Protein AF-A0A498R2K1-F1 (afdb_monomer)

Solvent-accessible surface area (backbone atoms only — not comparable to full-atom values): 20843 Å² total; per-residue (Å²): 134,83,86,82,85,79,66,61,71,61,53,57,52,52,48,54,53,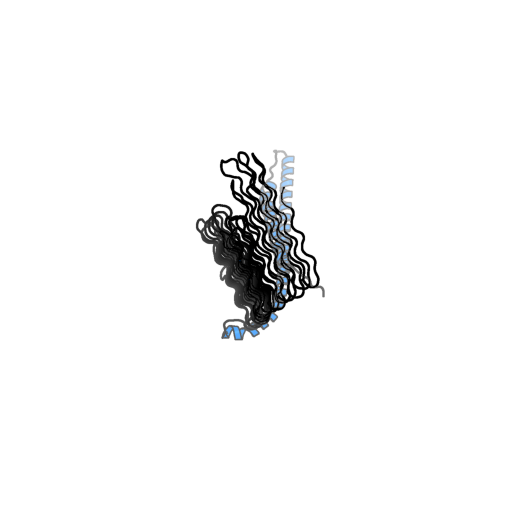50,51,52,51,54,50,52,53,51,52,51,54,58,67,47,44,59,75,41,49,63,49,67,47,88,50,97,47,70,67,33,46,51,53,21,52,51,44,24,51,52,37,52,54,51,53,55,52,51,53,51,51,52,52,54,52,52,52,50,51,53,52,52,52,52,52,51,52,51,54,56,47,51,52,52,60,67,46,48,65,57,50,52,51,53,47,64,67,15,45,66,35,34,74,76,68,73,42,35,36,59,41,60,17,52,61,22,36,97,92,50,30,47,14,32,54,16,3,52,51,36,16,31,14,4,33,16,20,59,40,57,74,62,64,28,38,58,13,10,31,14,6,30,21,25,34,28,21,33,14,4,32,16,4,28,13,1,20,11,65,86,36,41,12,4,31,14,5,33,19,5,30,12,0,55,52,38,13,29,15,5,34,15,4,35,15,4,32,15,64,15,83,70,18,31,12,4,32,14,5,33,19,3,31,19,5,36,37,23,37,17,6,32,16,4,34,16,5,32,8,41,43,12,34,10,4,32,15,4,37,22,4,32,19,32,40,28,28,30,14,5,33,15,4,32,15,5,33,11,41,52,14,33,12,4,33,16,6,33,17,6,32,11,0,45,59,37,15,32,14,5,33,15,4,32,14,4,33,4,43,41,13,32,12,4,34,20,6,30,15,5,32,20,22,32,28,23,36,14,5,35,14,6,34,18,8,48,54,75,46,95,46,53,38,4,31,16,4,33,15,6,31,12,0,50,59,35,17,30,14,4,37,14,5,36,23,73,26,38,14,4,32,15,5,33,16,41,31,27,23,31,13,6,32,15,5,34,4,24,33,14,5,34,15,6,30,12,0,46,54,35,13,29,15,5,31,15,4,31,23,26,89,88,40,82,47,4,26,13,6,31,15,6,32,20,2,56,42,26,21,27,14,4,30,15,4,34,25,30,74,68,3,36,32,8,45,30,3,44,24,1,50,38,31,16,30,13,4,29,17,12,28,16,17,39,96,76,72,70,44,43,12,18,43,17,3,50,49,36,12,28,15,6,31,12,10,37,22,54,66,21,52,12,12,32,15,6,31,18,12,34,35,21,29,16,6,32,14,6,30,13,6,46,22,86,48,68,32,29,47,14,20,31,15,5,32,14,8,31,14,0,59,41,31,17,33,14,5,34,14,6,34,14,6,29,12,6,76,61,22,86,56,92,59,59,22,4,30,15,6,31,15,6,32,15,6,32,18,2,49,54,35,15,28,13,5,34,14,6,34,15,5,33,15,1,24,10,72,75,26,43,13,4,34,14,5,31,14,6,33,16,5,32,18,42,28,26,24,34,13,5,33,14,6,33,14,6,30,26,6,50,34,76,40,66,18,53,34,8,50,33,7,49,32,10,47,23,9,80,78,42,50,48,60,22,51,58,23,51,60,24,87

Structure (mmCIF, N/CA/C/O backbone):
data_AF-A0A498R2K1-F1
#
_entry.id   AF-A0A498R2K1-F1
#
loop_
_atom_site.group_PDB
_atom_site.id
_atom_site.type_symbol
_atom_site.label_atom_id
_atom_site.label_alt_id
_atom_site.label_comp_id
_atom_site.label_asym_id
_atom_site.label_entity_id
_atom_site.label_seq_id
_atom_site.pdbx_PDB_ins_code
_atom_site.Cartn_x
_atom_site.Cartn_y
_atom_site.Cartn_z
_atom_site.occupancy
_atom_site.B_iso_or_equiv
_atom_site.auth_seq_id
_atom_site.auth_comp_id
_atom_site.auth_asym_id
_atom_site.auth_atom_id
_atom_site.pdbx_PDB_model_num
ATOM 1 N N . MET A 1 1 ? -52.388 12.036 20.369 1.00 40.06 1 MET A N 1
ATOM 2 C CA . MET A 1 1 ? -51.632 12.257 21.618 1.00 40.06 1 MET A CA 1
ATOM 3 C C . MET A 1 1 ? -50.344 12.956 21.215 1.00 40.06 1 MET A C 1
ATOM 5 O O . MET A 1 1 ? -49.549 12.335 20.524 1.00 40.06 1 MET A O 1
ATOM 9 N N . SER A 1 2 ? -50.197 14.255 21.485 1.00 36.88 2 SER A N 1
ATOM 10 C CA . SER A 1 2 ? -48.948 14.970 21.192 1.00 36.88 2 SER A CA 1
ATOM 11 C C . SER A 1 2 ? -47.901 14.563 22.225 1.00 36.88 2 SER A C 1
ATOM 13 O O . SER A 1 2 ? -48.162 14.678 23.421 1.00 36.88 2 SER A O 1
ATOM 15 N N . PHE A 1 3 ? -46.744 14.079 21.780 1.00 44.50 3 PHE A N 1
ATOM 16 C CA . PHE A 1 3 ? -45.606 13.868 22.668 1.00 44.50 3 PHE A CA 1
ATOM 17 C C . PHE A 1 3 ? -45.104 15.235 23.133 1.00 44.50 3 PHE A C 1
ATOM 19 O O . PHE A 1 3 ? -44.746 16.080 22.315 1.00 44.50 3 PHE A O 1
ATOM 26 N N . VAL A 1 4 ? -45.141 15.466 24.441 1.00 45.41 4 VAL A N 1
ATOM 27 C CA . VAL A 1 4 ? -44.497 16.617 25.071 1.00 45.41 4 VAL A CA 1
ATOM 28 C C . VAL A 1 4 ? -43.079 16.174 25.412 1.00 45.41 4 VAL A C 1
ATOM 30 O O . VAL A 1 4 ? -42.907 15.227 26.171 1.00 45.41 4 VAL A O 1
ATOM 33 N N . VAL A 1 5 ? -42.080 16.822 24.814 1.00 55.09 5 VAL A N 1
ATOM 34 C CA . VAL A 1 5 ? -40.661 16.632 25.141 1.00 55.09 5 VAL A CA 1
ATOM 35 C C . VAL A 1 5 ? -40.270 17.753 26.099 1.00 55.09 5 VAL A C 1
ATOM 37 O O . VAL A 1 5 ? -40.379 18.924 25.738 1.00 55.09 5 VAL A O 1
ATOM 40 N N . ALA A 1 6 ? -39.850 17.405 27.314 1.00 57.41 6 ALA A N 1
ATOM 41 C CA . ALA A 1 6 ? -39.295 18.345 28.282 1.00 57.41 6 ALA A CA 1
ATOM 42 C C . ALA A 1 6 ? -37.794 18.061 28.428 1.00 57.41 6 ALA A C 1
ATOM 44 O O . ALA A 1 6 ? -37.414 16.931 28.703 1.00 57.41 6 ALA A O 1
ATOM 45 N N . SER A 1 7 ? -36.941 19.068 28.227 1.00 63.00 7 SER A N 1
ATOM 46 C CA . SER A 1 7 ? -35.501 18.978 28.505 1.00 63.00 7 SER A CA 1
ATOM 47 C C . SER A 1 7 ? -35.255 19.310 29.979 1.00 63.00 7 SER A C 1
ATOM 49 O O . SER A 1 7 ? -35.154 20.490 30.339 1.00 63.00 7 SER A O 1
ATOM 51 N N . THR A 1 8 ? -35.220 18.290 30.833 1.00 64.31 8 THR A N 1
ATOM 52 C CA . THR A 1 8 ? -35.040 18.401 32.291 1.00 64.31 8 THR A CA 1
ATOM 53 C C . THR A 1 8 ? -33.759 19.141 32.670 1.00 64.31 8 THR A C 1
ATOM 55 O O . THR A 1 8 ? -33.778 19.974 33.573 1.00 64.31 8 THR A O 1
ATOM 58 N N . GLU A 1 9 ? -32.689 18.961 31.898 1.00 65.56 9 GLU A N 1
ATOM 59 C CA . GLU A 1 9 ? -31.376 19.566 32.144 1.00 65.56 9 GLU A CA 1
ATOM 60 C C . GLU A 1 9 ? -31.394 21.090 31.930 1.00 65.56 9 GLU A C 1
ATOM 62 O O . GLU A 1 9 ? -30.730 21.836 32.649 1.00 65.56 9 GLU A O 1
ATOM 67 N N . MET A 1 10 ? -32.193 21.589 30.976 1.00 71.19 10 MET A N 1
ATOM 68 C CA . MET A 1 10 ? -32.334 23.038 30.763 1.00 71.19 10 MET A CA 1
ATOM 69 C C . MET A 1 10 ? -33.182 23.711 31.848 1.00 71.19 10 MET A C 1
ATOM 71 O O . MET A 1 10 ? -32.975 24.887 32.148 1.00 71.19 10 MET A O 1
ATOM 75 N N . LEU A 1 11 ? -34.135 22.985 32.441 1.00 72.19 11 LEU A N 1
ATOM 76 C CA . LEU A 1 11 ? -34.973 23.510 33.520 1.00 72.19 11 LEU A CA 1
ATOM 77 C C . LEU A 1 11 ? -34.185 23.654 34.828 1.00 72.19 11 LEU A C 1
ATOM 79 O O . LEU A 1 11 ? -34.348 24.659 35.516 1.00 72.19 11 LEU A O 1
ATOM 83 N N . GLU A 1 12 ? -33.294 22.711 35.144 1.00 73.00 12 GLU A N 1
ATOM 84 C CA . GLU A 1 12 ? -32.427 22.795 36.329 1.00 73.00 12 GLU A CA 1
ATOM 85 C C . GLU A 1 12 ? -31.418 23.951 36.240 1.00 73.00 12 GLU A C 1
ATOM 87 O O . GLU A 1 12 ? -31.241 24.693 37.210 1.00 73.00 12 GLU A O 1
ATOM 92 N N . ALA A 1 13 ? -30.818 24.169 35.063 1.00 79.12 13 ALA A N 1
ATOM 93 C CA . ALA A 1 13 ? -29.939 25.315 34.827 1.00 79.12 13 ALA A CA 1
ATOM 94 C C . ALA A 1 13 ? -30.676 26.651 35.043 1.00 79.12 13 ALA A C 1
ATOM 96 O O . ALA A 1 13 ? -30.200 27.518 35.776 1.00 79.12 13 ALA A O 1
ATOM 97 N N . ALA A 1 14 ? -31.891 26.779 34.496 1.00 78.00 14 ALA A N 1
ATOM 98 C CA . ALA A 1 14 ? -32.714 27.974 34.659 1.00 78.00 14 ALA A CA 1
ATOM 99 C C . ALA A 1 14 ? -33.109 28.242 36.125 1.00 78.00 14 ALA A C 1
ATOM 101 O O . ALA A 1 14 ? -33.162 29.399 36.541 1.00 78.00 14 ALA A O 1
ATOM 102 N N . VAL A 1 15 ? -33.364 27.200 36.930 1.00 81.50 15 VAL A N 1
ATOM 103 C CA . VAL A 1 15 ? -33.621 27.344 38.377 1.00 81.50 15 VAL A CA 1
ATOM 104 C C . VAL A 1 15 ? -32.384 27.868 39.110 1.00 81.50 15 VAL A C 1
ATOM 106 O O . VAL A 1 15 ? -32.515 28.739 39.973 1.00 81.50 15 VAL A O 1
ATOM 109 N N . SER A 1 16 ? -31.193 27.362 38.774 1.00 79.44 16 SER A N 1
ATOM 110 C CA . SER A 1 16 ? -29.932 27.807 39.382 1.00 79.44 16 SER A CA 1
ATOM 111 C C . SER A 1 16 ? -29.646 29.280 39.078 1.00 79.44 16 SER A C 1
ATOM 113 O O . SER A 1 16 ? -29.363 30.061 39.991 1.00 79.44 16 SER A O 1
ATOM 115 N N . ASP A 1 17 ? -29.816 29.690 37.820 1.00 86.06 17 ASP A N 1
ATOM 116 C CA . ASP A 1 17 ? -29.666 31.087 37.406 1.00 86.06 17 ASP A CA 1
ATOM 117 C C . ASP A 1 17 ? -30.653 32.001 38.134 1.00 86.06 17 ASP A C 1
ATOM 119 O O . ASP A 1 17 ? -30.288 33.075 38.622 1.00 86.06 17 ASP A O 1
ATOM 123 N N . LEU A 1 18 ? -31.902 31.556 38.275 1.00 85.94 18 LEU A N 1
ATOM 124 C CA . LEU A 1 18 ? -32.930 32.322 38.960 1.00 85.94 18 LEU A CA 1
ATOM 125 C C . LEU A 1 18 ? -32.607 32.496 40.453 1.00 85.94 18 LEU A C 1
ATOM 127 O O . LEU A 1 18 ? -32.723 33.609 40.965 1.00 85.94 18 LEU A O 1
ATOM 131 N N . ALA A 1 19 ? -32.101 31.451 41.116 1.00 82.94 19 ALA A N 1
ATOM 132 C CA . ALA A 1 19 ? -31.640 31.513 42.504 1.00 82.94 19 ALA A CA 1
ATOM 133 C C . ALA A 1 19 ? -30.459 32.484 42.691 1.00 82.94 19 ALA A C 1
ATOM 135 O O . ALA A 1 19 ? -30.424 33.243 43.666 1.00 82.94 19 ALA A O 1
ATOM 136 N N . ASN A 1 20 ? -29.522 32.516 41.738 1.00 86.12 20 ASN A N 1
ATOM 137 C CA . ASN A 1 20 ? -28.400 33.458 41.742 1.00 86.12 20 ASN A CA 1
ATOM 138 C C . ASN A 1 20 ? -28.871 34.914 41.588 1.00 86.12 20 ASN A C 1
ATOM 140 O O . ASN A 1 20 ? -28.407 35.797 42.320 1.00 86.12 20 ASN A O 1
ATOM 144 N N . ILE A 1 21 ? -29.829 35.165 40.687 1.00 87.81 21 ILE A N 1
ATOM 145 C CA . ILE A 1 21 ? -30.471 36.479 40.518 1.00 87.81 21 ILE A CA 1
ATOM 146 C C . ILE A 1 21 ? -31.153 36.905 41.824 1.00 87.81 21 ILE A C 1
ATOM 148 O O . ILE A 1 21 ? -30.921 38.017 42.304 1.00 87.81 21 ILE A O 1
ATOM 152 N N . GLY A 1 22 ? -31.943 36.017 42.438 1.00 85.81 22 GLY A N 1
ATOM 153 C CA . GLY A 1 22 ? -32.613 36.280 43.713 1.00 85.81 22 GLY A CA 1
ATOM 154 C C . GLY A 1 22 ? -31.639 36.616 44.845 1.00 85.81 22 GLY A C 1
ATOM 155 O O . GLY A 1 22 ? -31.849 37.588 45.573 1.00 85.81 22 GLY A O 1
ATOM 156 N N . SER A 1 23 ? -30.538 35.864 44.958 1.00 82.94 23 SER A N 1
ATOM 157 C CA . SER A 1 23 ? -29.483 36.100 45.953 1.00 82.94 23 SER A CA 1
ATOM 158 C C . SER A 1 23 ? -28.793 37.452 45.755 1.00 82.94 23 SER A C 1
ATOM 160 O O . SER A 1 23 ? -28.643 38.223 46.704 1.00 82.94 23 SER A O 1
ATOM 162 N N . THR A 1 24 ? -28.450 37.791 44.510 1.00 87.88 24 THR A N 1
ATOM 163 C CA . THR A 1 24 ? -27.776 39.053 44.180 1.00 87.88 24 THR A CA 1
ATOM 164 C C . THR A 1 24 ? -28.665 40.255 44.495 1.00 87.88 24 THR A C 1
ATOM 166 O O . THR A 1 24 ? -28.210 41.216 45.116 1.00 87.88 24 THR A O 1
ATOM 169 N N . ILE A 1 25 ? -29.951 40.185 44.135 1.00 87.31 25 ILE A N 1
ATOM 170 C CA . ILE A 1 25 ? -30.932 41.227 44.465 1.00 87.31 25 ILE A CA 1
ATOM 171 C C . ILE A 1 25 ? -31.078 41.367 45.987 1.00 87.31 25 ILE A C 1
ATOM 173 O O . ILE A 1 25 ? -31.118 42.486 46.499 1.00 87.31 25 ILE A O 1
ATOM 177 N N . HIS A 1 26 ? -31.121 40.256 46.728 1.00 85.12 26 HIS A N 1
ATOM 178 C CA . HIS A 1 26 ? -31.233 40.283 48.186 1.00 85.12 26 HIS A CA 1
ATOM 179 C C . HIS A 1 26 ? -30.018 40.944 48.857 1.00 85.12 26 HIS A C 1
ATOM 181 O O . HIS A 1 26 ? -30.191 41.819 49.707 1.00 85.12 26 HIS A O 1
ATOM 187 N N . VAL A 1 27 ? -28.798 40.592 48.436 1.00 84.31 27 VAL A N 1
ATOM 188 C CA . VAL A 1 27 ? -27.553 41.191 48.950 1.00 84.31 27 VAL A CA 1
ATOM 189 C C . VAL A 1 27 ? -27.481 42.683 48.622 1.00 84.31 27 VAL A C 1
ATOM 191 O O . VAL A 1 27 ? -27.142 43.483 49.494 1.00 84.31 27 VAL A O 1
ATOM 194 N N . ALA A 1 28 ? -27.847 43.078 47.400 1.00 87.88 28 ALA A N 1
ATOM 195 C CA . ALA A 1 28 ? -27.875 44.482 46.998 1.00 87.88 28 ALA A CA 1
ATOM 196 C C . ALA A 1 28 ? -28.878 45.298 47.833 1.00 87.88 28 ALA A C 1
ATOM 198 O O . ALA A 1 28 ? -28.539 46.373 48.334 1.00 87.88 28 ALA A O 1
ATOM 199 N N . ASN A 1 29 ? -30.086 44.766 48.050 1.00 86.06 29 ASN A N 1
ATOM 200 C CA . ASN A 1 29 ? -31.108 45.412 48.876 1.00 86.06 29 ASN A CA 1
ATOM 201 C C . ASN A 1 29 ? -30.685 45.528 50.347 1.00 86.06 29 ASN A C 1
ATOM 203 O O . ASN A 1 29 ? -30.944 46.559 50.972 1.00 86.06 29 ASN A O 1
ATOM 207 N N . ALA A 1 30 ? -29.994 44.516 50.883 1.00 83.56 30 ALA A N 1
ATOM 208 C CA . ALA A 1 30 ? -29.450 44.540 52.238 1.00 83.56 30 ALA A CA 1
ATOM 209 C C . ALA A 1 30 ? -28.321 45.575 52.390 1.00 83.56 30 ALA A C 1
ATOM 211 O O . ALA A 1 30 ? -28.318 46.347 53.349 1.00 83.56 30 ALA A O 1
ATOM 212 N N . ALA A 1 31 ? -27.396 45.649 51.428 1.00 86.31 31 ALA A N 1
ATOM 213 C CA . ALA A 1 31 ? -26.305 46.625 51.438 1.00 86.31 31 ALA A CA 1
ATOM 214 C C . ALA A 1 31 ? -26.814 48.072 51.327 1.00 86.31 31 ALA A C 1
ATOM 216 O O . ALA A 1 31 ? -26.284 48.974 51.976 1.00 86.31 31 ALA A O 1
ATOM 217 N N . ALA A 1 32 ? -27.872 48.292 50.542 1.00 85.94 32 ALA A N 1
ATOM 218 C CA . ALA A 1 32 ? -28.497 49.600 50.391 1.00 85.94 32 ALA A CA 1
ATOM 219 C C . ALA A 1 32 ? -29.337 50.017 51.611 1.00 85.94 32 ALA A C 1
ATOM 221 O O . ALA A 1 32 ? -29.642 51.201 51.753 1.00 85.94 32 ALA A O 1
ATOM 222 N N . ALA A 1 33 ? -29.710 49.091 52.504 1.00 85.38 33 ALA A N 1
ATOM 223 C CA . ALA A 1 33 ? -30.664 49.361 53.579 1.00 85.38 33 ALA A CA 1
ATOM 224 C C . ALA A 1 33 ? -30.196 50.473 54.529 1.00 85.38 33 ALA A C 1
ATOM 226 O O . ALA A 1 33 ? -30.915 51.445 54.745 1.00 85.38 33 ALA A O 1
ATOM 227 N N . PHE A 1 34 ? -28.978 50.374 55.065 1.00 84.31 34 PHE A N 1
ATOM 228 C CA . PHE A 1 34 ? -28.447 51.375 55.995 1.00 84.31 34 PHE A CA 1
ATOM 229 C C . PHE A 1 34 ? -28.252 52.762 55.351 1.00 84.31 34 PHE A C 1
ATOM 231 O O . PHE A 1 34 ? -28.879 53.709 55.822 1.00 84.31 34 PHE A O 1
ATOM 238 N N . PRO A 1 35 ? -27.493 52.916 54.244 1.00 87.38 35 PRO A N 1
ATOM 239 C CA . PRO A 1 35 ? -27.241 54.236 53.661 1.00 87.38 35 PRO A CA 1
ATOM 240 C C . PRO A 1 35 ? -28.505 54.940 53.141 1.00 87.38 35 PRO A C 1
ATOM 242 O O . PRO A 1 35 ? -28.500 56.162 53.024 1.00 87.38 35 PRO A O 1
ATOM 245 N N . THR A 1 36 ? -29.584 54.203 52.842 1.00 89.81 36 THR A N 1
ATOM 246 C CA . THR A 1 36 ? -30.860 54.786 52.381 1.00 89.81 36 THR A CA 1
ATOM 247 C C . THR A 1 36 ? -31.854 55.084 53.504 1.00 89.81 36 THR A C 1
ATOM 249 O O . THR A 1 36 ? -32.727 55.925 53.315 1.00 89.81 36 THR A O 1
ATOM 252 N N . THR A 1 37 ? -31.734 54.439 54.671 1.00 87.56 37 THR A N 1
ATOM 253 C CA . THR A 1 37 ? -32.637 54.656 55.824 1.00 87.56 37 THR A CA 1
ATOM 254 C C . THR A 1 37 ? -32.064 55.594 56.884 1.00 87.56 37 THR A C 1
ATOM 256 O O . THR A 1 37 ? -32.784 55.996 57.798 1.00 87.56 37 THR A O 1
ATOM 259 N N . SER A 1 38 ? -30.781 55.945 56.771 1.00 86.69 38 SER A N 1
ATOM 260 C CA . SER A 1 38 ? -30.081 56.853 57.680 1.00 86.69 38 SER A CA 1
ATOM 261 C C . SER A 1 38 ? -29.707 58.184 57.019 1.00 86.69 38 SER A C 1
ATOM 263 O O . SER A 1 38 ? -28.666 58.762 57.344 1.00 86.69 38 SER A O 1
ATOM 265 N N . VAL A 1 39 ? -30.502 58.666 56.059 1.00 87.50 39 VAL A N 1
ATOM 266 C CA . VAL A 1 39 ? -30.234 59.958 55.418 1.00 87.50 39 VAL A CA 1
ATOM 267 C C . VAL A 1 39 ? -30.427 61.052 56.465 1.00 87.50 39 VAL A C 1
ATOM 269 O O . VAL A 1 39 ? -31.489 61.162 57.080 1.00 87.50 39 VAL A O 1
ATOM 272 N N . LEU A 1 40 ? -29.375 61.836 56.695 1.00 87.00 40 LEU A N 1
ATOM 273 C CA . LEU A 1 40 ? -29.373 62.955 57.635 1.00 87.00 40 LEU A CA 1
ATOM 274 C C . LEU A 1 40 ? -29.829 64.240 56.934 1.00 87.00 40 LEU A C 1
ATOM 276 O O . LEU A 1 40 ? -29.631 64.413 55.731 1.00 87.00 40 LEU A O 1
ATOM 280 N N . ALA A 1 41 ? -30.428 65.156 57.694 1.00 87.75 41 ALA A N 1
ATOM 281 C CA . ALA A 1 41 ? -30.732 66.497 57.204 1.00 87.75 41 ALA A CA 1
ATOM 282 C C . ALA A 1 41 ? -29.427 67.230 56.834 1.00 87.75 41 ALA A C 1
ATOM 284 O O . ALA A 1 41 ? -28.474 67.228 57.612 1.00 87.75 41 ALA A O 1
ATOM 285 N N . ALA A 1 42 ? -29.376 67.849 55.650 1.00 85.81 42 ALA A N 1
ATOM 286 C CA . ALA A 1 42 ? -28.179 68.544 55.162 1.00 85.81 42 ALA A CA 1
ATOM 287 C C . ALA A 1 42 ? -27.885 69.854 55.923 1.00 85.81 42 ALA A C 1
ATOM 289 O O . ALA A 1 42 ? -26.733 70.278 56.009 1.00 85.81 42 ALA A O 1
ATOM 290 N N . GLY A 1 43 ? -28.921 70.477 56.484 1.00 78.81 43 GLY A N 1
ATOM 291 C CA . GLY A 1 43 ? -28.849 71.654 57.343 1.00 78.81 43 GLY A CA 1
ATOM 292 C C . GLY A 1 43 ? -29.796 71.533 58.538 1.00 78.81 43 GLY A C 1
ATOM 293 O O . GLY A 1 43 ? -30.600 70.605 58.618 1.00 78.81 43 GLY A O 1
ATOM 294 N N . ALA A 1 44 ? -29.701 72.477 59.476 1.00 81.50 44 ALA A N 1
ATOM 295 C CA . ALA A 1 44 ? -30.557 72.530 60.668 1.00 81.50 44 ALA A CA 1
ATOM 296 C C . ALA A 1 44 ? -31.963 73.111 60.394 1.00 81.50 44 ALA A C 1
ATOM 298 O O . ALA A 1 44 ? -32.691 73.421 61.334 1.00 81.50 44 ALA A O 1
ATOM 299 N N . ASP A 1 45 ? -32.326 73.300 59.124 1.00 89.12 45 ASP A N 1
ATOM 300 C CA . ASP A 1 45 ? -33.614 73.837 58.699 1.00 89.12 45 ASP A CA 1
ATOM 301 C C . ASP A 1 45 ? -34.690 72.746 58.562 1.00 89.12 45 ASP A C 1
ATOM 303 O O . ASP A 1 45 ? -34.411 71.561 58.346 1.00 89.12 45 ASP A O 1
ATOM 307 N N . GLU A 1 46 ? -35.952 73.157 58.665 1.00 84.62 46 GLU A N 1
ATOM 308 C CA . GLU A 1 46 ? -37.091 72.236 58.646 1.00 84.62 46 GLU A CA 1
ATOM 309 C C . GLU A 1 46 ? -37.302 71.573 57.274 1.00 84.62 46 GLU A C 1
ATOM 311 O O . GLU A 1 46 ? -37.838 70.464 57.214 1.00 84.62 46 GLU A O 1
ATOM 316 N N . VAL A 1 47 ? -36.851 72.192 56.173 1.00 90.94 47 VAL A N 1
ATOM 317 C CA . VAL A 1 47 ? -36.955 71.605 54.825 1.00 90.94 47 VAL A CA 1
ATOM 318 C C . VAL A 1 47 ? -35.992 70.425 54.702 1.00 90.94 47 VAL A C 1
ATOM 320 O O . VAL A 1 47 ? -36.401 69.341 54.287 1.00 90.94 47 VAL A O 1
ATOM 323 N N . SER A 1 48 ? -34.747 70.583 55.151 1.00 87.19 48 SER A N 1
ATOM 324 C CA . SER A 1 48 ? -33.761 69.500 55.227 1.00 87.19 48 SER A CA 1
ATOM 325 C C . SER A 1 48 ? -34.224 68.341 56.123 1.00 87.19 48 SER A C 1
ATOM 327 O O . SER A 1 48 ? -33.979 67.175 55.798 1.00 87.19 48 SER A O 1
ATOM 329 N N . ALA A 1 49 ? -34.922 68.634 57.227 1.00 85.06 49 ALA A N 1
ATOM 330 C CA . ALA A 1 49 ? -35.500 67.618 58.110 1.00 85.06 49 ALA A CA 1
ATOM 331 C C . ALA A 1 49 ? -36.691 66.874 57.473 1.00 85.06 49 ALA A C 1
ATOM 333 O O . ALA A 1 49 ? -36.801 65.654 57.599 1.00 85.06 49 ALA A O 1
ATOM 334 N N . ALA A 1 50 ? -37.567 67.576 56.750 1.00 86.25 50 ALA A N 1
ATOM 335 C CA . ALA A 1 50 ? -38.700 66.958 56.059 1.00 86.25 50 ALA A CA 1
ATOM 336 C C . ALA A 1 50 ? -38.256 66.086 54.872 1.00 86.25 50 ALA A C 1
ATOM 338 O O . ALA A 1 50 ? -38.790 64.995 54.661 1.00 86.25 50 ALA A O 1
ATOM 339 N N . VAL A 1 51 ? -37.252 66.537 54.113 1.00 90.12 51 VAL A N 1
ATOM 340 C CA . VAL A 1 51 ? -36.697 65.789 52.977 1.00 90.12 51 VAL A CA 1
ATOM 341 C C . VAL A 1 51 ? -36.022 64.497 53.446 1.00 90.12 51 VAL A C 1
ATOM 343 O O . VAL A 1 51 ? -36.264 63.440 52.862 1.00 90.12 51 VAL A O 1
ATOM 346 N N . SER A 1 52 ? -35.235 64.536 54.527 1.00 88.25 52 SER A N 1
ATOM 347 C CA . SER A 1 52 ? -34.617 63.325 55.083 1.00 88.25 52 SER A CA 1
ATOM 348 C C . SER A 1 52 ? -35.661 62.338 55.619 1.00 88.25 52 SER A C 1
ATOM 350 O O . SER A 1 52 ? -35.576 61.142 55.338 1.00 88.25 52 SER A O 1
ATOM 352 N N . ALA A 1 53 ? -36.707 62.825 56.296 1.00 87.38 53 ALA A N 1
ATOM 353 C CA . ALA A 1 53 ? -37.821 61.995 56.752 1.00 87.38 53 ALA A CA 1
ATOM 354 C C . ALA A 1 53 ? -38.568 61.307 55.591 1.00 87.38 53 ALA A C 1
ATOM 356 O O . ALA A 1 53 ? -38.917 60.127 55.703 1.00 87.38 53 ALA A O 1
ATOM 357 N N . LEU A 1 54 ? -38.773 62.003 54.463 1.00 91.06 54 LEU A N 1
ATOM 358 C CA . LEU A 1 54 ? -39.380 61.422 53.261 1.00 91.06 54 LEU A CA 1
ATOM 359 C C . LEU A 1 54 ? -38.520 60.286 52.693 1.00 91.06 54 LEU A C 1
ATOM 361 O O . LEU A 1 54 ? -39.045 59.202 52.429 1.00 91.06 54 LEU A O 1
ATOM 365 N N . PHE A 1 55 ? -37.211 60.509 52.540 1.00 93.38 55 PHE A N 1
ATOM 366 C CA . PHE A 1 55 ? -36.292 59.483 52.041 1.00 93.38 55 PHE A CA 1
ATOM 367 C C . PHE A 1 55 ? -36.228 58.270 52.970 1.00 93.38 55 PHE A C 1
ATOM 369 O O . PHE A 1 55 ? -36.347 57.142 52.492 1.00 93.38 55 PHE A O 1
ATOM 376 N N . ASN A 1 56 ? -36.154 58.487 54.286 1.00 90.62 56 ASN A N 1
ATOM 377 C CA . ASN A 1 56 ? -36.121 57.394 55.256 1.00 90.62 56 ASN A CA 1
ATOM 378 C C . ASN A 1 56 ? -37.431 56.577 55.226 1.00 90.62 56 ASN A C 1
ATOM 380 O O . ASN A 1 56 ? -37.390 55.347 55.261 1.00 90.62 56 ASN A O 1
ATOM 384 N N . THR A 1 57 ? -38.591 57.231 55.072 1.00 92.06 57 THR A N 1
ATOM 385 C CA . THR A 1 57 ? -39.896 56.550 54.955 1.00 92.06 57 THR A CA 1
ATOM 386 C C . THR A 1 57 ? -40.018 55.763 53.645 1.00 92.06 57 THR A C 1
ATOM 388 O O . THR A 1 57 ? -40.471 54.617 53.642 1.00 92.06 57 THR A O 1
ATOM 391 N N . HIS A 1 58 ? -39.590 56.343 52.519 1.00 93.31 58 HIS A N 1
ATOM 392 C CA . HIS A 1 58 ? -39.607 55.663 51.222 1.00 93.31 58 HIS A CA 1
ATOM 393 C C . HIS A 1 58 ? -38.675 54.444 51.208 1.00 93.31 58 HIS A C 1
ATOM 395 O O . HIS A 1 58 ? -39.059 53.379 50.723 1.00 93.31 58 HIS A O 1
ATOM 401 N N . ALA A 1 59 ? -37.484 54.568 51.801 1.00 90.12 59 ALA A N 1
ATOM 402 C CA . ALA A 1 59 ? -36.542 53.466 51.939 1.00 90.12 59 ALA A CA 1
ATOM 403 C C . ALA A 1 59 ? -37.138 52.306 52.755 1.00 90.12 59 ALA A C 1
ATOM 405 O O . ALA A 1 59 ? -37.030 51.153 52.346 1.00 90.12 59 ALA A O 1
ATOM 406 N N . GLN A 1 60 ? -37.848 52.588 53.852 1.00 89.31 60 GLN A N 1
ATOM 407 C CA . GLN A 1 60 ? -38.537 51.554 54.635 1.00 89.31 60 GLN A CA 1
ATOM 408 C C . GLN A 1 60 ? -39.636 50.837 53.832 1.00 89.31 60 GLN A C 1
ATOM 410 O O . GLN A 1 60 ? -39.727 49.609 53.878 1.00 89.31 60 GLN A O 1
ATOM 415 N N . ALA A 1 61 ? -40.435 51.575 53.052 1.00 92.56 61 ALA A N 1
ATOM 416 C CA . ALA A 1 61 ? -41.456 50.983 52.184 1.00 92.56 61 ALA A CA 1
ATOM 417 C C . ALA A 1 61 ? -40.843 50.095 51.085 1.00 92.56 61 ALA A C 1
ATOM 419 O O . ALA A 1 61 ? -41.335 48.995 50.824 1.00 92.56 61 ALA A O 1
ATOM 420 N N . TYR A 1 62 ? -39.735 50.532 50.480 1.00 92.94 62 TYR A N 1
ATOM 421 C CA . TYR A 1 62 ? -38.993 49.745 49.495 1.00 92.94 62 TYR A CA 1
ATOM 422 C C . TYR A 1 62 ? -38.420 48.449 50.093 1.00 92.94 62 TYR A C 1
ATOM 424 O O . TYR A 1 62 ? -38.500 47.391 49.463 1.00 92.94 62 TYR A O 1
ATOM 432 N N . GLN A 1 63 ? -37.893 48.497 51.322 1.00 90.94 63 GLN A N 1
ATOM 433 C CA . GLN A 1 63 ? -37.392 47.306 52.018 1.00 90.94 63 GLN A CA 1
ATOM 434 C C . GLN A 1 63 ? -38.515 46.291 52.289 1.00 90.94 63 GLN A C 1
ATOM 436 O O . GLN A 1 63 ? -38.331 45.093 52.067 1.00 90.94 63 GLN A O 1
ATOM 441 N N . ALA A 1 64 ? -39.708 46.756 52.676 1.00 88.81 64 ALA A N 1
ATOM 442 C CA . ALA A 1 64 ? -40.871 45.889 52.871 1.00 88.81 64 ALA A CA 1
ATOM 443 C C . ALA A 1 64 ? -41.328 45.209 51.564 1.00 88.81 64 ALA A C 1
ATOM 445 O O . ALA A 1 64 ? -41.570 44.001 51.544 1.00 88.81 64 ALA A O 1
ATOM 446 N N . LEU A 1 65 ? -41.388 45.955 50.454 1.00 92.12 65 LEU A N 1
ATOM 447 C CA . LEU A 1 65 ? -41.729 45.401 49.139 1.00 92.12 65 LEU A CA 1
ATOM 448 C C . LEU A 1 65 ? -40.676 44.397 48.647 1.00 92.12 65 LEU A C 1
ATOM 450 O O . LEU A 1 65 ? -41.020 43.342 48.116 1.00 92.12 65 LEU A O 1
ATOM 454 N N . SER A 1 66 ? -39.395 44.695 48.863 1.00 89.12 66 SER A N 1
ATOM 455 C CA . SER A 1 66 ? -38.286 43.809 48.494 1.00 89.12 66 SER A CA 1
ATOM 456 C C . SER A 1 66 ? -38.345 42.474 49.242 1.00 89.12 66 SER A C 1
ATOM 458 O O . SER A 1 66 ? -38.079 41.426 48.653 1.00 89.12 66 SER A O 1
ATOM 460 N N . ALA A 1 67 ? -38.768 42.483 50.511 1.00 84.88 67 ALA A N 1
ATOM 461 C CA . ALA A 1 67 ? -39.014 41.261 51.274 1.00 84.88 67 ALA A CA 1
ATOM 462 C C . ALA A 1 67 ? -40.190 40.443 50.703 1.00 84.88 67 ALA A C 1
ATOM 464 O O . ALA A 1 67 ? -40.108 39.216 50.613 1.00 84.88 67 ALA A O 1
ATOM 465 N N . GLN A 1 68 ? -41.263 41.104 50.254 1.00 91.25 68 GLN A N 1
ATOM 466 C CA . GLN A 1 68 ? -42.397 40.432 49.612 1.00 91.25 68 GLN A CA 1
ATOM 467 C C . GLN A 1 68 ? -42.012 39.811 48.257 1.00 91.25 68 GLN A C 1
ATOM 469 O O . GLN A 1 68 ? -42.374 38.667 47.978 1.00 91.25 68 GLN A O 1
ATOM 474 N N . ALA A 1 69 ? -41.231 40.522 47.440 1.00 89.25 69 ALA A N 1
ATOM 475 C CA . ALA A 1 69 ? -40.715 40.011 46.171 1.00 89.25 69 ALA A CA 1
ATOM 476 C C . ALA A 1 69 ? -39.787 38.800 46.368 1.00 89.25 69 ALA A C 1
ATOM 478 O O . ALA A 1 69 ? -39.881 37.826 45.620 1.00 89.25 69 ALA A O 1
ATOM 479 N N . ALA A 1 70 ? -38.947 38.815 47.411 1.00 84.94 70 ALA A N 1
ATOM 480 C CA . ALA A 1 70 ? -38.110 37.672 47.772 1.00 84.94 70 ALA A CA 1
ATOM 481 C C . ALA A 1 70 ? -38.951 36.433 48.136 1.00 84.94 70 ALA A C 1
ATOM 483 O O . ALA A 1 70 ? -38.620 35.319 47.729 1.00 84.94 70 ALA A O 1
ATOM 484 N N . SER A 1 71 ? -40.075 36.620 48.839 1.00 86.69 71 SER A N 1
ATOM 485 C CA . SER A 1 71 ? -40.997 35.525 49.168 1.00 86.69 71 SER A CA 1
ATOM 486 C C . SER A 1 71 ? -41.673 34.931 47.926 1.00 86.69 71 SER A C 1
ATOM 488 O O . SER A 1 71 ? -41.704 33.709 47.777 1.00 86.69 71 SER A O 1
ATOM 490 N N . PHE A 1 72 ? -42.148 35.769 46.999 1.00 91.94 72 PHE A N 1
ATOM 491 C CA . PHE A 1 72 ? -42.713 35.307 45.725 1.00 91.94 72 PHE A CA 1
ATOM 492 C C . PHE A 1 72 ? -41.685 34.531 44.894 1.00 91.94 72 PHE A C 1
ATOM 494 O O . PHE A 1 72 ? -41.970 33.444 44.392 1.00 91.94 72 PHE A O 1
ATOM 501 N N . HIS A 1 73 ? -40.468 35.065 44.782 1.00 91.19 73 HIS A N 1
ATOM 502 C CA . HIS A 1 73 ? -39.380 34.428 44.051 1.00 91.19 73 HIS A CA 1
ATOM 503 C C . HIS A 1 73 ? -39.051 33.036 44.618 1.00 91.19 73 HIS A C 1
ATOM 505 O O . HIS A 1 73 ? -38.899 32.079 43.859 1.00 91.19 73 HIS A O 1
ATOM 511 N N . ALA A 1 74 ? -39.039 32.890 45.948 1.00 84.50 74 ALA A N 1
ATOM 512 C CA . ALA A 1 74 ? -38.866 31.595 46.602 1.00 84.50 74 ALA A CA 1
ATOM 513 C C . ALA A 1 74 ? -39.986 30.594 46.250 1.00 84.50 74 ALA A C 1
ATOM 515 O O . ALA A 1 74 ? -39.700 29.440 45.932 1.00 84.50 74 ALA A O 1
ATOM 516 N N . GLN A 1 75 ? -41.251 31.028 46.240 1.00 90.56 75 GLN A N 1
ATOM 517 C CA . GLN A 1 75 ? -42.397 30.180 45.870 1.00 90.56 75 GLN A CA 1
ATOM 518 C C . GLN A 1 75 ? -42.377 29.769 44.390 1.00 90.56 75 GLN A C 1
ATOM 520 O O . GLN A 1 75 ? -42.723 28.635 44.043 1.00 90.56 75 GLN A O 1
ATOM 525 N N . PHE A 1 76 ? -41.948 30.672 43.508 1.00 90.50 76 PHE A N 1
ATOM 526 C CA . PHE A 1 76 ? -41.801 30.385 42.085 1.00 90.50 76 PHE A CA 1
ATOM 527 C C . PHE A 1 76 ? -40.728 29.314 41.838 1.00 90.50 76 PHE A C 1
ATOM 529 O O . PHE A 1 76 ? -41.003 28.321 41.163 1.00 90.50 76 PHE A O 1
ATOM 536 N N . MET A 1 77 ? -39.549 29.447 42.459 1.00 89.50 77 MET A N 1
ATOM 537 C CA . MET A 1 77 ? -38.498 28.421 42.393 1.00 89.50 77 MET A CA 1
ATOM 538 C C . MET A 1 77 ? -38.966 27.080 42.964 1.00 89.50 77 MET A C 1
ATOM 540 O O . MET A 1 77 ? -38.688 26.030 42.387 1.00 89.50 77 MET A O 1
ATOM 544 N N . GLN A 1 78 ? -39.717 27.099 44.069 1.00 85.38 78 GLN A N 1
ATOM 545 C CA . GLN A 1 78 ? -40.285 25.887 44.661 1.00 85.38 78 GLN A CA 1
ATOM 546 C C . GLN A 1 78 ? -41.221 25.158 43.685 1.00 85.38 78 GLN A C 1
ATOM 548 O O . GLN A 1 78 ? -41.159 23.936 43.561 1.00 85.38 78 GLN A O 1
ATOM 553 N N . THR A 1 79 ? -42.058 25.903 42.963 1.00 88.38 79 THR A N 1
ATOM 554 C CA . THR A 1 79 ? -43.006 25.340 41.990 1.00 88.38 79 THR A CA 1
ATOM 555 C C . THR A 1 79 ? -42.293 24.798 40.752 1.00 88.38 79 THR A C 1
ATOM 557 O O . THR A 1 79 ? -42.628 23.716 40.271 1.00 88.38 79 THR A O 1
ATOM 560 N N . LEU A 1 80 ? -41.281 25.513 40.254 1.00 84.50 80 LEU A N 1
ATOM 561 C CA . LEU A 1 80 ? -40.495 25.088 39.096 1.00 84.50 80 LEU A CA 1
ATOM 562 C C . LEU A 1 80 ? -39.706 23.800 39.391 1.00 84.50 80 LEU A C 1
ATOM 564 O O . LEU A 1 80 ? -39.737 22.867 38.589 1.00 84.50 80 LEU A O 1
ATOM 568 N N . ASN A 1 81 ? -39.113 23.702 40.586 1.00 79.94 81 ASN A N 1
ATOM 569 C CA . ASN A 1 81 ? -38.471 22.478 41.076 1.00 79.94 81 ASN A CA 1
ATOM 570 C C . ASN A 1 81 ? -39.451 21.303 41.188 1.00 79.94 81 ASN A C 1
ATOM 572 O O . ASN A 1 81 ? -39.126 20.185 40.793 1.00 79.94 81 ASN A O 1
ATOM 576 N N . ALA A 1 82 ? -40.667 21.544 41.686 1.00 83.94 82 ALA A N 1
ATOM 577 C CA . ALA A 1 82 ? -41.692 20.505 41.768 1.00 83.94 82 ALA A CA 1
ATOM 578 C C . ALA A 1 82 ? -42.116 19.995 40.375 1.00 83.94 82 ALA A C 1
ATOM 580 O O . ALA A 1 82 ? -42.324 18.796 40.195 1.00 83.94 82 ALA A O 1
ATOM 581 N N . GLY A 1 83 ? -42.201 20.888 39.382 1.00 81.50 83 GLY A N 1
ATOM 582 C CA . GLY A 1 83 ? -42.492 20.533 37.992 1.00 81.50 83 GLY A CA 1
ATOM 583 C C . GLY A 1 83 ? -41.387 19.698 37.343 1.00 81.50 83 GLY A C 1
ATOM 584 O O . GLY A 1 83 ? -41.683 18.665 36.746 1.00 81.50 83 GLY A O 1
ATOM 585 N N . ALA A 1 84 ? -40.121 20.096 37.508 1.00 74.62 84 ALA A N 1
ATOM 586 C CA . ALA A 1 84 ? -38.970 19.329 37.023 1.00 74.62 84 ALA A CA 1
ATOM 587 C C . ALA A 1 84 ? -38.926 17.920 37.646 1.00 74.62 84 ALA A C 1
ATOM 589 O O . ALA A 1 84 ? -38.795 16.925 36.931 1.00 74.62 84 ALA A O 1
ATOM 590 N N . GLY A 1 85 ? -39.163 17.825 38.960 1.00 75.69 85 GLY A N 1
ATOM 591 C CA . GLY A 1 85 ? -39.249 16.548 39.668 1.00 75.69 85 GLY A CA 1
ATOM 592 C C . GLY A 1 85 ? -40.379 15.641 39.170 1.00 75.69 85 GLY A C 1
ATOM 593 O O . GLY A 1 85 ? -40.205 14.427 39.119 1.00 75.69 85 GLY A O 1
ATOM 594 N N . ALA A 1 86 ? -41.520 16.199 38.755 1.00 79.00 86 ALA A N 1
ATOM 595 C CA . ALA A 1 86 ? -42.639 15.418 38.226 1.00 79.00 86 ALA A CA 1
ATOM 596 C C . ALA A 1 86 ? -42.332 14.782 36.857 1.00 79.00 86 ALA A C 1
ATOM 598 O O . ALA A 1 86 ? -42.714 13.634 36.626 1.00 79.00 86 ALA A O 1
ATOM 599 N N . TYR A 1 87 ? -41.626 15.491 35.967 1.00 75.00 87 TYR A N 1
ATOM 600 C CA . TYR A 1 87 ? -41.209 14.942 34.671 1.00 75.00 87 TYR A CA 1
ATOM 601 C C . TYR A 1 87 ? -40.144 13.852 34.834 1.00 75.00 87 TYR A C 1
ATOM 603 O O . TYR A 1 87 ? -40.321 12.757 34.300 1.00 75.00 87 TYR A O 1
ATOM 611 N N . ALA A 1 88 ? -39.124 14.088 35.664 1.00 71.94 88 ALA A N 1
ATOM 612 C CA . ALA A 1 88 ? -38.122 13.072 35.990 1.00 71.94 88 ALA A CA 1
ATOM 613 C C . ALA A 1 88 ? -38.751 11.828 36.654 1.00 71.94 88 ALA A C 1
ATOM 615 O O . ALA A 1 88 ? -38.407 10.688 36.335 1.00 71.94 88 ALA A O 1
ATOM 616 N N . ALA A 1 89 ? -39.733 12.022 37.542 1.00 75.00 89 ALA A N 1
ATOM 617 C CA . ALA A 1 89 ? -40.464 10.922 38.167 1.00 75.00 89 ALA A CA 1
ATOM 618 C C . ALA A 1 89 ? -41.316 10.129 37.164 1.00 75.00 89 ALA A C 1
ATOM 620 O O . ALA A 1 89 ? -41.428 8.911 37.297 1.00 75.00 89 ALA A O 1
ATOM 621 N N . ALA A 1 90 ? -41.902 10.784 36.159 1.00 77.31 90 ALA A N 1
ATOM 622 C CA . ALA A 1 90 ? -42.664 10.109 35.112 1.00 77.31 90 ALA A CA 1
ATOM 623 C C . ALA A 1 90 ? -41.765 9.226 34.231 1.00 77.31 90 ALA A C 1
ATOM 625 O O . ALA A 1 90 ? -42.136 8.099 33.901 1.00 77.31 90 ALA A O 1
ATOM 626 N N . GLU A 1 91 ? -40.565 9.697 33.892 1.00 73.50 91 GLU A N 1
ATOM 627 C CA . GLU A 1 91 ? -39.571 8.897 33.170 1.00 73.50 91 GLU A CA 1
ATOM 628 C C . GLU A 1 91 ? -39.099 7.699 34.003 1.00 73.50 91 GLU A C 1
ATOM 630 O O . GLU A 1 91 ? -39.132 6.561 33.527 1.00 73.50 91 GLU A O 1
ATOM 635 N N . ALA A 1 92 ? -38.774 7.918 35.280 1.00 71.19 92 ALA A N 1
ATOM 636 C CA . ALA A 1 92 ? -38.400 6.850 36.205 1.00 71.19 92 ALA A CA 1
ATOM 637 C C . ALA A 1 92 ? -39.525 5.812 36.394 1.00 71.19 92 ALA A C 1
ATOM 639 O O . ALA A 1 92 ? -39.271 4.604 36.410 1.00 71.19 92 ALA A O 1
ATOM 640 N N . ALA A 1 93 ? -40.782 6.261 36.485 1.00 76.69 93 ALA A N 1
ATOM 641 C CA . ALA A 1 93 ? -41.945 5.389 36.616 1.00 76.69 93 ALA A CA 1
ATOM 642 C C . ALA A 1 93 ? -42.135 4.495 35.385 1.00 76.69 93 ALA A C 1
ATOM 644 O O . ALA A 1 93 ? -42.454 3.318 35.544 1.00 76.69 93 ALA A O 1
ATOM 645 N N . ASN A 1 94 ? -41.879 5.019 34.184 1.00 73.44 94 ASN A N 1
ATOM 646 C CA . ASN A 1 94 ? -41.981 4.268 32.932 1.00 73.44 94 ASN A CA 1
ATOM 647 C C . ASN A 1 94 ? -40.784 3.330 32.691 1.00 73.44 94 ASN A C 1
ATOM 649 O O . ASN A 1 94 ? -40.952 2.279 32.073 1.00 73.44 94 ASN A O 1
ATOM 653 N N . ALA A 1 95 ? -39.596 3.655 33.210 1.00 75.88 95 ALA A N 1
ATOM 654 C CA . ALA A 1 95 ? -38.421 2.783 33.148 1.00 75.88 95 ALA A CA 1
ATOM 655 C C . ALA A 1 95 ? -38.494 1.607 34.144 1.00 75.88 95 ALA A C 1
ATOM 657 O O . ALA A 1 95 ? -38.005 0.512 33.854 1.00 75.88 95 ALA A O 1
ATOM 658 N N . SER A 1 96 ? -39.136 1.805 35.302 1.00 74.94 96 SER A N 1
ATOM 659 C CA . SER A 1 96 ? -39.149 0.832 36.406 1.00 74.94 96 SER A CA 1
ATOM 660 C C . SER A 1 96 ? -39.675 -0.576 36.055 1.00 74.94 96 SER A C 1
ATOM 662 O O . SER A 1 96 ? -39.021 -1.548 36.449 1.00 74.94 96 SER A O 1
ATOM 664 N N . PRO A 1 97 ? -40.767 -0.764 35.274 1.00 78.75 97 PRO A N 1
ATOM 665 C CA . PRO A 1 97 ? -41.285 -2.098 34.969 1.00 78.75 97 PRO A CA 1
ATOM 666 C C . PRO A 1 97 ? -40.397 -2.835 33.960 1.00 78.75 97 PRO A C 1
ATOM 668 O O . PRO A 1 97 ? -40.238 -4.052 34.036 1.00 78.75 97 PRO A O 1
ATOM 671 N N . ILE A 1 98 ? -39.780 -2.094 33.035 1.00 79.12 98 ILE A N 1
ATOM 672 C CA . ILE A 1 98 ? -38.853 -2.635 32.036 1.00 79.12 98 ILE A CA 1
ATOM 673 C C . ILE A 1 98 ? -37.532 -3.032 32.712 1.00 79.12 98 ILE A C 1
ATOM 675 O O . ILE A 1 98 ? -37.013 -4.115 32.448 1.00 79.12 98 ILE A O 1
ATOM 679 N N . GLN A 1 99 ? -37.030 -2.221 33.650 1.00 81.12 99 GLN A N 1
ATOM 680 C CA . GLN A 1 99 ? -35.833 -2.541 34.433 1.00 81.12 99 GLN A CA 1
ATOM 681 C C . GLN A 1 99 ? -36.029 -3.786 35.309 1.00 81.12 99 GLN A C 1
ATOM 683 O O . GLN A 1 99 ? -35.131 -4.622 35.397 1.00 81.12 99 GLN A O 1
ATOM 688 N N . ALA A 1 100 ? -37.205 -3.947 35.926 1.00 83.31 100 ALA A N 1
ATOM 689 C CA . ALA A 1 100 ? -37.526 -5.139 36.710 1.00 83.31 100 ALA A CA 1
ATOM 690 C C . ALA A 1 100 ? -37.486 -6.418 35.853 1.00 83.31 100 ALA A C 1
ATOM 692 O O . ALA A 1 100 ? -36.952 -7.437 36.293 1.00 83.31 100 ALA A O 1
ATOM 693 N N . LEU A 1 101 ? -37.982 -6.353 34.612 1.00 84.69 101 LEU A N 1
ATOM 694 C CA . LEU A 1 101 ? -37.911 -7.463 33.662 1.00 84.69 101 LEU A CA 1
ATOM 695 C C . LEU A 1 101 ? -36.467 -7.764 33.228 1.00 84.69 101 LEU A C 1
ATOM 697 O O . LEU A 1 101 ? -36.069 -8.928 33.226 1.00 84.69 101 LEU A O 1
ATOM 701 N N . PHE A 1 102 ? -35.667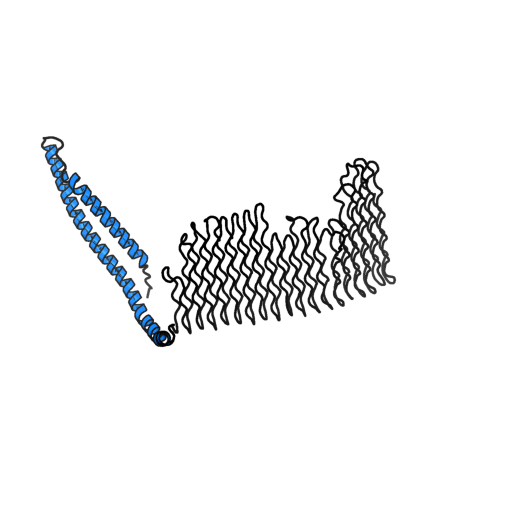 -6.740 32.911 1.00 85.19 102 PHE A N 1
ATOM 702 C CA . PHE A 1 102 ? -34.242 -6.919 32.605 1.00 85.19 102 PHE A CA 1
ATOM 703 C C . PHE A 1 102 ? -33.491 -7.581 33.761 1.00 85.19 102 PHE A C 1
ATOM 705 O O . PHE A 1 102 ? -32.726 -8.520 33.541 1.00 85.19 102 PHE A O 1
ATOM 712 N N . ASN A 1 103 ? -33.742 -7.139 34.995 1.00 86.94 103 ASN A N 1
ATOM 713 C CA . ASN A 1 103 ? -33.139 -7.729 36.184 1.00 86.94 103 ASN A CA 1
ATOM 714 C C . ASN A 1 103 ? -33.556 -9.194 36.347 1.00 86.94 103 ASN A C 1
ATOM 716 O O . ASN A 1 103 ? -32.690 -10.033 36.554 1.00 86.94 103 ASN A O 1
ATOM 720 N N . ALA A 1 104 ? -34.842 -9.522 36.184 1.00 90.38 104 ALA A N 1
ATOM 721 C CA . ALA A 1 104 ? -35.338 -10.895 36.299 1.00 90.38 104 ALA A CA 1
ATOM 722 C C . ALA A 1 104 ? -34.741 -11.847 35.245 1.00 90.38 104 ALA A C 1
ATOM 724 O O . ALA A 1 104 ? -34.450 -13.001 35.552 1.00 90.38 104 ALA A O 1
ATOM 725 N N . ILE A 1 105 ? -34.532 -11.371 34.012 1.00 92.31 105 ILE A N 1
ATOM 726 C CA . ILE A 1 105 ? -33.887 -12.151 32.943 1.00 92.31 105 ILE A CA 1
ATOM 727 C C . ILE A 1 105 ? -32.393 -12.351 33.232 1.00 92.31 105 ILE A C 1
ATOM 729 O O . ILE A 1 105 ? -31.846 -13.421 32.967 1.00 92.31 105 ILE A O 1
ATOM 733 N N . ASN A 1 106 ? -31.727 -11.326 33.764 1.00 94.12 106 ASN A N 1
ATOM 734 C CA . ASN A 1 106 ? -30.283 -11.339 33.966 1.00 94.12 106 ASN A CA 1
ATOM 735 C C . ASN A 1 106 ? -29.845 -11.998 35.276 1.00 94.12 106 ASN A C 1
ATOM 737 O O . ASN A 1 106 ? -28.749 -12.553 35.310 1.00 94.12 106 ASN A O 1
ATOM 741 N N . GLU A 1 107 ? -30.672 -11.961 36.322 1.00 93.38 107 GLU A N 1
ATOM 742 C CA . GLU A 1 107 ? -30.397 -12.483 37.670 1.00 93.38 107 GLU A CA 1
ATOM 743 C C . GLU A 1 107 ? -29.764 -13.882 37.652 1.00 93.38 107 GLU A C 1
ATOM 745 O O . GLU A 1 107 ? -28.650 -14.027 38.159 1.00 93.38 107 GLU A O 1
ATOM 750 N N . PRO A 1 108 ? -30.348 -14.892 36.971 1.00 94.06 108 PRO A N 1
ATOM 751 C CA . PRO A 1 108 ? -29.774 -16.235 36.959 1.00 94.06 108 PRO A CA 1
ATOM 752 C C . PRO A 1 108 ? -28.343 -16.262 36.408 1.00 94.06 108 PRO A C 1
ATOM 754 O O . PRO A 1 108 ? -27.456 -16.890 36.982 1.00 94.06 108 PRO A O 1
ATOM 757 N N . THR A 1 109 ? -28.091 -15.552 35.307 1.00 92.62 109 THR A N 1
ATOM 758 C CA . THR A 1 109 ? -26.761 -15.490 34.681 1.00 92.62 109 THR A CA 1
ATOM 759 C C . THR A 1 109 ? -25.772 -14.619 35.448 1.00 92.62 109 THR A C 1
ATOM 761 O O . THR A 1 109 ? -24.591 -14.950 35.499 1.00 92.62 109 THR A O 1
ATOM 764 N N . GLN A 1 110 ? -26.243 -13.553 36.096 1.00 89.94 110 GLN A N 1
ATOM 765 C CA . GLN A 1 110 ? -25.418 -12.704 36.951 1.00 89.94 110 GLN A CA 1
ATOM 766 C C . GLN A 1 110 ? -24.950 -13.469 38.190 1.00 89.94 110 GLN A C 1
ATOM 768 O O . GLN A 1 110 ? -23.772 -13.410 38.528 1.00 89.94 110 GLN A O 1
ATOM 773 N N . VAL A 1 111 ? -25.831 -14.255 38.814 1.00 91.38 111 VAL A N 1
ATOM 774 C CA . VAL A 1 111 ? -25.492 -15.090 39.975 1.00 91.38 111 VAL A CA 1
ATOM 775 C C . VAL A 1 111 ? -24.557 -16.238 39.590 1.00 91.38 111 VAL A C 1
ATOM 777 O O . VAL A 1 111 ? -23.589 -16.507 40.297 1.00 91.38 111 VAL A O 1
ATOM 780 N N . LEU A 1 112 ? -24.830 -16.925 38.477 1.00 92.25 112 LEU A N 1
ATOM 781 C CA . LEU A 1 112 ? -24.080 -18.125 38.092 1.00 92.25 112 LEU A CA 1
ATOM 782 C C . LEU A 1 112 ? -22.740 -17.817 37.417 1.00 92.25 112 LEU A C 1
ATOM 784 O O . LEU A 1 112 ? -21.787 -18.573 37.589 1.00 92.25 112 LEU A O 1
ATOM 788 N N . LEU A 1 113 ? -22.677 -16.751 36.616 1.00 91.81 113 LEU A N 1
ATOM 789 C CA . LEU A 1 113 ? -21.561 -16.473 35.706 1.00 91.81 113 LEU A CA 1
ATOM 790 C C . LEU A 1 113 ? -20.957 -15.073 35.895 1.00 91.81 113 LEU A C 1
ATOM 792 O O . LEU A 1 113 ? -20.012 -14.732 35.186 1.00 91.81 113 LEU A O 1
ATOM 796 N N . GLY A 1 114 ? -21.498 -14.251 36.803 1.00 91.06 114 GLY A N 1
ATOM 797 C CA . GLY A 1 114 ? -21.014 -12.889 37.058 1.00 91.06 114 GLY A CA 1
ATOM 798 C C . GLY A 1 114 ? -21.226 -11.914 35.896 1.00 91.06 114 GLY A C 1
ATOM 799 O O . GLY A 1 114 ? -20.511 -10.916 35.808 1.00 91.06 114 GLY A O 1
ATOM 800 N N . ARG A 1 115 ? -22.132 -12.226 34.955 1.00 93.88 115 ARG A N 1
ATOM 801 C CA . ARG A 1 115 ? -22.344 -11.433 33.735 1.00 93.88 115 ARG A CA 1
ATOM 802 C C . ARG A 1 115 ? -23.785 -11.556 33.223 1.00 93.88 115 ARG A C 1
ATOM 804 O O . ARG A 1 115 ? -24.339 -12.657 33.294 1.00 93.88 115 ARG A O 1
ATOM 811 N N . PRO A 1 116 ? -24.406 -10.477 32.695 1.00 93.06 116 PRO A N 1
ATOM 812 C CA . PRO A 1 116 ? -25.808 -10.530 32.294 1.00 93.06 116 PRO A CA 1
ATOM 813 C C . PRO A 1 116 ? -25.998 -11.414 31.065 1.00 93.06 116 PRO A C 1
ATOM 815 O O . PRO A 1 116 ? -25.072 -11.632 30.283 1.00 93.06 116 PRO A O 1
ATOM 818 N N . LEU A 1 117 ? -27.219 -11.901 30.862 1.00 94.94 117 LEU A N 1
ATOM 819 C CA . LEU A 1 117 ? -27.604 -12.577 29.629 1.00 94.94 117 LEU A CA 1
ATOM 820 C C . LEU A 1 117 ? -27.811 -11.554 28.510 1.00 94.94 117 LEU A C 1
ATOM 822 O O . LEU A 1 117 ? -27.324 -11.755 27.399 1.00 94.94 117 LEU A O 1
ATOM 826 N N . ILE A 1 118 ? -28.501 -10.454 28.816 1.00 95.06 118 ILE A N 1
ATOM 827 C CA . ILE A 1 118 ? -28.798 -9.357 27.896 1.00 95.06 118 ILE A CA 1
ATOM 828 C C . ILE A 1 118 ? -28.471 -7.999 28.521 1.00 95.06 118 ILE A C 1
ATOM 830 O O . ILE A 1 118 ? -28.707 -7.772 29.706 1.00 95.06 118 ILE A O 1
ATOM 834 N N . GLY A 1 119 ? -27.975 -7.073 27.712 1.00 93.69 119 GLY A N 1
ATOM 835 C CA . GLY A 1 119 ? -27.652 -5.711 28.124 1.00 93.69 119 GLY A CA 1
ATOM 836 C C . GLY A 1 119 ? -26.231 -5.326 27.750 1.00 93.69 119 GLY A C 1
ATOM 837 O O . GLY A 1 119 ? -25.341 -6.173 27.664 1.00 93.69 119 GLY A O 1
ATOM 838 N N . ASN A 1 120 ? -26.031 -4.035 27.516 1.00 95.50 120 ASN A N 1
ATOM 839 C CA . ASN A 1 120 ? -24.717 -3.509 27.182 1.00 95.50 120 ASN A CA 1
ATOM 840 C C . ASN A 1 120 ? -23.794 -3.542 28.402 1.00 95.50 120 ASN A C 1
ATOM 842 O O . ASN A 1 120 ? -24.241 -3.481 29.550 1.00 95.50 120 ASN A O 1
ATOM 846 N N . GLY A 1 121 ? -22.498 -3.619 28.135 1.00 96.06 121 GLY A N 1
ATOM 847 C CA . GLY A 1 121 ? -21.478 -3.420 29.142 1.00 96.06 121 GLY A CA 1
ATOM 848 C C . GLY A 1 121 ? -21.492 -1.984 29.652 1.00 96.06 121 GLY A C 1
ATOM 849 O O . GLY A 1 121 ? -21.772 -1.052 28.902 1.00 96.06 121 GLY A O 1
ATOM 850 N N . ALA A 1 122 ? -21.197 -1.803 30.938 1.00 96.06 122 ALA A N 1
ATOM 851 C CA . ALA A 1 122 ? -21.067 -0.471 31.512 1.00 96.06 122 ALA A CA 1
ATOM 852 C C . ALA A 1 122 ? -19.857 0.249 30.906 1.00 96.06 122 ALA A C 1
ATOM 854 O O . ALA A 1 122 ? -18.780 -0.340 30.817 1.00 96.06 122 ALA A O 1
ATOM 855 N N . ASP A 1 123 ? -20.016 1.510 30.521 1.00 97.69 123 ASP A N 1
ATOM 856 C CA . ASP A 1 123 ? -18.881 2.328 30.104 1.00 97.69 123 ASP A CA 1
ATOM 857 C C . ASP A 1 123 ? -17.914 2.533 31.280 1.00 97.69 123 ASP A C 1
ATOM 859 O O . ASP A 1 123 ? -18.310 2.636 32.446 1.00 97.69 123 ASP A O 1
ATOM 863 N N . GLY A 1 124 ? -16.629 2.586 30.957 1.00 97.19 124 GLY A N 1
ATOM 864 C CA . GLY A 1 124 ? -15.570 2.880 31.899 1.00 97.19 124 GLY A CA 1
ATOM 865 C C . GLY A 1 124 ? -15.734 4.266 32.516 1.00 97.19 124 GLY A C 1
ATOM 866 O O . GLY A 1 124 ? -16.256 5.205 31.915 1.00 97.19 124 GLY A O 1
ATOM 867 N N . THR A 1 125 ? -15.223 4.415 33.730 1.00 97.44 125 THR A N 1
ATOM 868 C CA . THR A 1 125 ? -15.241 5.666 34.495 1.00 97.44 125 THR A CA 1
ATOM 869 C C . THR A 1 125 ? -13.831 6.033 34.934 1.00 97.44 125 THR A C 1
ATOM 871 O O . THR A 1 125 ? -12.941 5.191 34.935 1.00 97.44 125 THR A O 1
ATOM 874 N N . ALA A 1 126 ? -13.613 7.259 35.408 1.00 93.94 126 ALA A N 1
ATOM 875 C CA . ALA A 1 126 ? -12.302 7.657 35.929 1.00 93.94 126 ALA A CA 1
ATOM 876 C C . ALA A 1 126 ? -11.764 6.716 37.032 1.00 93.94 126 ALA A C 1
ATOM 878 O O . ALA A 1 126 ? -10.558 6.499 37.120 1.00 93.94 126 ALA A O 1
ATOM 879 N N . ALA A 1 127 ? -12.649 6.148 37.863 1.00 94.69 127 ALA A N 1
ATOM 880 C CA . ALA A 1 127 ? -12.273 5.235 38.944 1.00 94.69 127 ALA A CA 1
ATOM 881 C C . ALA A 1 127 ? -12.070 3.785 38.472 1.00 94.69 127 ALA A C 1
ATOM 883 O O . ALA A 1 127 ? -11.239 3.070 39.029 1.00 94.69 127 ALA A O 1
ATOM 884 N N . ASN A 1 128 ? -12.823 3.352 37.459 1.00 95.88 128 ASN A N 1
ATOM 885 C CA . ASN A 1 128 ? -12.675 2.044 36.831 1.00 95.88 128 ASN A CA 1
ATOM 886 C C . ASN A 1 128 ? -12.655 2.228 35.307 1.00 95.88 128 ASN A C 1
ATOM 888 O O . ASN A 1 128 ? -13.719 2.206 34.685 1.00 95.88 128 ASN A O 1
ATOM 892 N N . PRO A 1 129 ? -11.472 2.497 34.721 1.00 97.19 129 PRO A N 1
ATOM 893 C CA . PRO A 1 129 ? -11.371 2.985 33.348 1.00 97.19 129 PRO A CA 1
ATOM 894 C C . PRO A 1 129 ? -11.881 2.017 32.290 1.00 97.19 129 PRO A C 1
ATOM 896 O O . PRO A 1 129 ? -12.299 2.457 31.226 1.00 97.19 129 PRO A O 1
ATOM 899 N N . ASN A 1 130 ? -11.862 0.715 32.551 1.00 98.25 130 ASN A N 1
ATOM 900 C CA . ASN A 1 130 ? -12.220 -0.273 31.544 1.00 98.25 130 ASN A CA 1
ATOM 901 C C . ASN A 1 130 ? -13.740 -0.391 31.395 1.00 98.25 130 ASN A C 1
ATOM 903 O O . ASN A 1 130 ? -14.473 -0.441 32.383 1.00 98.25 130 ASN A O 1
ATOM 907 N N . GLY A 1 131 ? -14.200 -0.493 30.152 1.00 98.06 131 GLY A N 1
ATOM 908 C CA . GLY A 1 131 ? -15.570 -0.839 29.822 1.00 98.06 131 GLY A CA 1
ATOM 909 C C . GLY A 1 131 ? -15.884 -2.287 30.202 1.00 98.06 131 GLY A C 1
ATOM 910 O O . GLY A 1 131 ? -15.094 -3.208 29.986 1.00 98.06 131 GLY A O 1
ATOM 911 N N . GLY A 1 132 ? -17.063 -2.501 30.775 1.00 97.25 132 GLY A N 1
ATOM 912 C CA . GLY A 1 132 ? -17.582 -3.821 31.100 1.00 97.25 132 GLY A CA 1
ATOM 913 C C . GLY A 1 132 ? -17.938 -4.621 29.848 1.00 97.25 132 GLY A C 1
ATOM 914 O O . GLY A 1 132 ? -18.264 -4.067 28.800 1.00 97.25 132 GLY A O 1
ATOM 915 N N . ALA A 1 133 ? -17.909 -5.948 29.955 1.00 97.75 133 ALA A N 1
ATOM 916 C CA . ALA A 1 133 ? -18.384 -6.814 28.882 1.00 97.75 133 ALA A CA 1
ATOM 917 C C . ALA A 1 133 ? -19.911 -6.706 28.708 1.00 97.75 133 ALA A C 1
ATOM 919 O O . ALA A 1 133 ? -20.642 -6.580 29.693 1.00 97.75 133 ALA A O 1
ATOM 920 N N . GLY A 1 134 ? -20.377 -6.810 27.463 1.00 96.94 134 GLY A N 1
ATOM 921 C CA . GLY A 1 134 ? -21.794 -6.966 27.142 1.00 96.94 134 GLY A CA 1
ATOM 922 C C . GLY A 1 134 ? -22.358 -8.306 27.624 1.00 96.94 134 GLY A C 1
ATOM 923 O O . GLY A 1 134 ? -21.625 -9.220 28.027 1.00 96.94 134 GLY A O 1
ATOM 924 N N . GLY A 1 135 ? -23.684 -8.427 27.587 1.00 96.69 135 GLY A N 1
ATOM 925 C CA . GLY A 1 135 ? -24.391 -9.648 27.956 1.00 96.69 135 GLY A CA 1
ATOM 926 C C . GLY A 1 135 ? -23.999 -10.849 27.089 1.00 96.69 135 GLY A C 1
ATOM 927 O O . GLY A 1 135 ? -23.577 -10.701 25.944 1.00 96.69 135 GLY A O 1
ATOM 928 N N . TRP A 1 136 ? -24.145 -12.065 27.624 1.00 96.00 136 TRP A N 1
ATOM 929 C CA . TRP A 1 136 ? -23.778 -13.305 26.927 1.00 96.00 136 TRP A CA 1
ATOM 930 C C . TRP A 1 136 ? -24.483 -13.486 25.580 1.00 96.00 136 TRP A C 1
ATOM 932 O O . TRP A 1 136 ? -23.866 -13.989 24.644 1.00 96.00 136 TRP A O 1
ATOM 942 N N . LEU A 1 137 ? -25.756 -13.099 25.481 1.00 95.94 137 LEU A N 1
ATOM 943 C CA . LEU A 1 137 ? -26.580 -13.290 24.291 1.00 95.94 137 LEU A CA 1
ATOM 944 C C . LEU A 1 137 ? -26.646 -12.027 23.431 1.00 95.94 137 LEU A C 1
ATOM 946 O O . LEU A 1 137 ? -26.342 -12.087 22.242 1.00 95.94 137 LEU A O 1
ATOM 950 N N . LEU A 1 138 ? -27.053 -10.907 24.026 1.00 96.75 138 LEU A N 1
ATOM 951 C CA . LEU A 1 138 ? -27.234 -9.642 23.323 1.00 96.75 138 LEU A CA 1
ATOM 952 C C . LEU A 1 138 ? -26.692 -8.491 24.159 1.00 96.75 138 LEU A C 1
ATOM 954 O O . LEU A 1 138 ? -27.143 -8.281 25.284 1.00 96.75 138 LEU A O 1
ATOM 958 N N . GLY A 1 139 ? -25.790 -7.712 23.584 1.00 97.00 139 GLY A N 1
ATOM 959 C CA . GLY A 1 139 ? -25.305 -6.488 24.195 1.00 97.00 139 GLY A CA 1
ATOM 960 C C . GLY A 1 139 ? -23.963 -6.072 23.633 1.00 97.00 139 GLY A C 1
ATOM 961 O O . GLY A 1 139 ? -23.071 -6.903 23.442 1.00 97.00 139 GLY A O 1
ATOM 962 N N . ASP A 1 140 ? -23.828 -4.774 23.407 1.00 98.12 140 ASP A N 1
ATOM 963 C CA . ASP A 1 140 ? -22.556 -4.174 23.044 1.00 98.12 140 ASP A CA 1
ATOM 964 C C . ASP A 1 140 ? -21.630 -4.153 24.263 1.00 98.12 140 ASP A C 1
ATOM 966 O O . ASP A 1 140 ? -22.075 -4.093 25.412 1.00 98.12 140 ASP A O 1
ATOM 970 N N . GLY A 1 141 ? -20.326 -4.202 24.031 1.00 98.19 141 GLY A N 1
ATOM 971 C CA . GLY A 1 141 ? -19.354 -3.948 25.080 1.00 98.19 141 GLY A CA 1
ATOM 972 C C . GLY A 1 141 ? -19.306 -2.470 25.470 1.00 98.19 141 GLY A C 1
ATOM 973 O O . GLY A 1 141 ? -19.496 -1.591 24.630 1.00 98.19 141 GLY A O 1
ATOM 974 N N . GLY A 1 142 ? -19.033 -2.192 26.745 1.00 98.25 142 GLY A N 1
ATOM 975 C CA . GLY A 1 142 ? -18.895 -0.824 27.242 1.00 98.25 142 GLY A CA 1
ATOM 976 C C . GLY A 1 142 ? -17.652 -0.142 26.676 1.00 98.25 142 GLY A C 1
ATOM 977 O O . GLY A 1 142 ? -16.628 -0.785 26.442 1.00 98.25 142 GLY A O 1
ATOM 978 N N . LYS A 1 143 ? -17.712 1.167 26.456 1.00 98.38 143 LYS A N 1
ATOM 979 C CA . LYS A 1 143 ? -16.560 1.961 26.016 1.00 98.38 143 LYS A CA 1
ATOM 980 C C . LYS A 1 143 ? -15.552 2.100 27.150 1.00 98.38 143 LYS A C 1
ATOM 982 O O . LYS A 1 143 ? -15.931 2.257 28.304 1.00 98.38 143 LYS A O 1
ATOM 987 N N . GLY A 1 144 ? -14.272 2.093 26.820 1.00 98.25 144 GLY A N 1
ATOM 988 C CA . GLY A 1 144 ? -13.215 2.468 27.743 1.00 98.25 144 GLY A CA 1
ATOM 989 C C . GLY A 1 144 ? -13.224 3.968 28.038 1.00 98.25 144 GLY A C 1
ATOM 990 O O . GLY A 1 144 ? -13.583 4.791 27.192 1.00 98.25 144 GLY A O 1
ATOM 991 N N . TYR A 1 145 ? -12.814 4.337 29.246 1.00 98.31 145 TYR A N 1
ATOM 992 C CA . TYR A 1 145 ? -12.735 5.722 29.687 1.00 98.31 145 TYR A CA 1
ATOM 993 C C . TYR A 1 145 ? -11.539 6.434 29.051 1.00 98.31 145 TYR A C 1
ATOM 995 O O . TYR A 1 145 ? -10.397 5.979 29.155 1.00 98.31 145 TYR A O 1
ATOM 1003 N N . SER A 1 146 ? -11.795 7.581 28.427 1.00 98.06 146 SER A N 1
ATOM 1004 C CA . SER A 1 146 ? -10.743 8.467 27.928 1.00 98.06 146 SER A CA 1
ATOM 1005 C C . SER A 1 146 ? -10.192 9.320 29.061 1.00 98.06 146 SER A C 1
ATOM 1007 O O . SER A 1 146 ? -10.936 10.046 29.722 1.00 98.06 146 SER A O 1
ATOM 1009 N N . GLN A 1 147 ? -8.882 9.258 29.272 1.00 97.25 147 GLN A N 1
ATOM 1010 C CA . GLN A 1 147 ? -8.245 9.986 30.359 1.00 97.25 147 GLN A CA 1
ATOM 1011 C C . GLN A 1 147 ? -8.141 11.479 30.064 1.00 97.25 147 GLN A C 1
ATOM 1013 O O . GLN A 1 147 ? -7.976 11.911 28.923 1.00 97.25 147 GLN A O 1
ATOM 1018 N N . ALA A 1 148 ? -8.189 12.280 31.128 1.00 93.75 148 ALA A N 1
ATOM 1019 C CA . ALA A 1 148 ? -8.017 13.720 31.020 1.00 93.75 148 ALA A CA 1
ATOM 1020 C C . ALA A 1 148 ? -6.609 14.078 30.514 1.00 93.75 148 ALA A C 1
ATOM 1022 O O . ALA A 1 148 ? -5.612 13.430 30.859 1.00 93.75 148 ALA A O 1
ATOM 1023 N N . ALA A 1 149 ? -6.524 15.152 29.730 1.00 93.38 149 ALA A N 1
ATOM 1024 C CA . ALA A 1 149 ? -5.257 15.729 29.303 1.00 93.38 149 ALA A CA 1
ATOM 1025 C C . ALA A 1 149 ? -4.383 16.107 30.514 1.00 93.38 149 ALA A C 1
ATOM 1027 O O . ALA A 1 149 ? -4.883 16.548 31.547 1.00 93.38 149 ALA A O 1
ATOM 1028 N N . GLY A 1 150 ? -3.071 15.927 30.388 1.00 91.81 150 GLY A N 1
ATOM 1029 C CA . GLY A 1 150 ? -2.099 16.184 31.455 1.00 91.81 150 GLY A CA 1
ATOM 1030 C C . GLY A 1 150 ? -1.969 15.075 32.507 1.00 91.81 150 GLY A C 1
ATOM 1031 O O . GLY A 1 150 ? -1.057 15.150 33.326 1.00 91.81 150 GLY A O 1
ATOM 1032 N N . SER A 1 151 ? -2.826 14.047 32.493 1.00 94.94 151 SER A N 1
ATOM 1033 C CA . SER A 1 151 ? -2.747 12.940 33.458 1.00 94.94 151 SER A CA 1
ATOM 1034 C C . SER A 1 151 ? -1.613 11.949 33.174 1.00 94.94 151 SER A C 1
ATOM 1036 O O . SER A 1 151 ? -1.133 11.299 34.098 1.00 94.94 151 SER A O 1
ATOM 1038 N N . GLY A 1 152 ? -1.211 11.789 31.906 1.00 94.56 152 GLY A N 1
ATOM 1039 C CA . GLY A 1 152 ? -0.301 10.725 31.463 1.00 94.56 152 GLY A CA 1
ATOM 1040 C C . GLY A 1 152 ? -0.818 9.296 31.683 1.00 94.56 152 GLY A C 1
ATOM 1041 O O . GLY A 1 152 ? -0.068 8.341 31.494 1.00 94.56 152 GLY A O 1
ATOM 1042 N N . LEU A 1 153 ? -2.078 9.125 32.099 1.00 97.56 153 LEU A N 1
ATOM 1043 C CA . LEU A 1 153 ? -2.658 7.818 32.398 1.00 97.56 153 LEU A CA 1
ATOM 1044 C C . LEU A 1 153 ? -3.109 7.110 31.121 1.00 97.56 153 LEU A C 1
ATOM 1046 O O . LEU A 1 153 ? -3.555 7.749 30.166 1.00 97.56 153 LEU A O 1
ATOM 1050 N N . ALA A 1 154 ? -3.030 5.781 31.123 1.00 97.88 154 ALA A N 1
ATOM 1051 C CA . ALA A 1 154 ? -3.549 4.973 30.029 1.00 97.88 154 ALA A CA 1
ATOM 1052 C C . ALA A 1 154 ? -5.081 5.062 29.946 1.00 97.88 154 ALA A C 1
ATOM 1054 O O . ALA A 1 154 ? -5.772 5.077 30.972 1.00 97.88 154 ALA A O 1
ATOM 1055 N N . GLY A 1 155 ? -5.592 5.117 28.718 1.00 98.25 155 GLY A N 1
ATOM 1056 C CA . GLY A 1 155 ? -7.008 4.983 28.414 1.00 98.25 155 GLY A CA 1
ATOM 1057 C C . GLY A 1 155 ? -7.522 3.613 28.833 1.00 98.25 155 GLY A C 1
ATOM 1058 O O . GLY A 1 155 ? -6.782 2.630 28.819 1.00 98.25 155 GLY A O 1
ATOM 1059 N N . GLY A 1 156 ? -8.785 3.552 29.236 1.00 98.56 156 GLY A N 1
ATOM 1060 C CA . GLY A 1 156 ? -9.404 2.287 29.601 1.00 98.56 156 GLY A CA 1
ATOM 1061 C C . GLY A 1 156 ? -9.669 1.403 28.390 1.00 98.56 156 GLY A C 1
ATOM 1062 O O . GLY A 1 156 ? -9.980 1.903 27.310 1.00 98.56 156 GLY A O 1
ATOM 1063 N N . ASP A 1 157 ? -9.587 0.091 28.566 1.00 98.69 157 ASP A N 1
ATOM 1064 C CA . ASP A 1 157 ? -9.950 -0.857 27.515 1.00 98.69 157 ASP A CA 1
ATOM 1065 C C . ASP A 1 157 ? -11.470 -0.854 27.282 1.00 98.69 157 ASP A C 1
ATOM 1067 O O . ASP A 1 157 ? -12.252 -0.674 28.214 1.00 98.69 157 ASP A O 1
ATOM 1071 N N . GLY A 1 158 ? -11.912 -1.074 26.048 1.00 98.50 158 GLY A N 1
ATOM 1072 C CA . GLY A 1 158 ? -13.302 -1.354 25.715 1.00 98.50 158 GLY A CA 1
ATOM 1073 C C . GLY A 1 158 ? -13.685 -2.790 26.074 1.00 98.50 158 GLY A C 1
ATOM 1074 O O . GLY A 1 158 ? -12.895 -3.725 25.935 1.00 98.50 158 GLY A O 1
ATOM 1075 N N . GLY A 1 159 ? -14.921 -2.988 26.517 1.00 98.31 159 GLY A N 1
ATOM 1076 C CA . GLY A 1 159 ? -15.454 -4.304 26.846 1.00 98.31 159 GLY A CA 1
ATOM 1077 C C . GLY A 1 159 ? -15.793 -5.121 25.602 1.00 98.31 159 GLY A C 1
ATOM 1078 O O . GLY A 1 159 ? -16.190 -4.578 24.575 1.00 98.31 159 GLY A O 1
ATOM 1079 N N . ALA A 1 160 ? -15.669 -6.444 25.674 1.00 98.19 160 ALA A N 1
ATOM 1080 C CA . ALA A 1 160 ? -16.110 -7.329 24.594 1.00 98.19 160 ALA A CA 1
ATOM 1081 C C . ALA A 1 160 ? -17.636 -7.535 24.610 1.00 98.19 160 ALA A C 1
ATOM 1083 O O . ALA A 1 160 ? -18.255 -7.527 25.678 1.00 98.19 160 ALA A O 1
ATOM 1084 N N . ALA A 1 161 ? -18.228 -7.785 23.444 1.00 98.00 161 ALA A N 1
ATOM 1085 C CA . ALA A 1 161 ? -19.600 -8.281 23.330 1.00 98.00 161 ALA A CA 1
ATOM 1086 C C . ALA A 1 161 ? -19.688 -9.808 23.554 1.00 98.00 161 ALA A C 1
ATOM 1088 O O . ALA A 1 161 ? -18.675 -10.510 23.627 1.00 98.00 161 ALA A O 1
ATOM 1089 N N . GLY A 1 162 ? -20.915 -10.325 23.700 1.00 97.06 162 GLY A N 1
ATOM 1090 C CA . GLY A 1 162 ? -21.210 -11.755 23.863 1.00 97.06 162 GLY A CA 1
ATOM 1091 C C . GLY A 1 162 ? -21.405 -12.493 22.535 1.00 97.06 162 GLY A C 1
ATOM 1092 O O . GLY A 1 162 ? -20.468 -12.660 21.760 1.00 97.06 162 GLY A O 1
ATOM 1093 N N . LEU A 1 163 ? -22.618 -12.989 22.273 1.00 97.94 163 LEU A N 1
ATOM 1094 C CA . LEU A 1 163 ? -22.966 -13.655 21.012 1.00 97.94 163 LEU A CA 1
ATOM 1095 C C . LEU A 1 163 ? -23.338 -12.652 19.913 1.00 97.94 163 LEU A C 1
ATOM 1097 O O . LEU A 1 163 ? -22.873 -12.790 18.780 1.00 97.94 163 LEU A O 1
ATOM 1101 N N . ILE A 1 164 ? -24.173 -11.665 20.250 1.00 98.38 164 ILE A N 1
ATOM 1102 C CA . ILE A 1 164 ? -24.604 -10.584 19.360 1.00 98.38 164 ILE A CA 1
ATOM 1103 C C . ILE A 1 164 ? -24.326 -9.239 20.031 1.00 98.38 164 ILE A C 1
ATOM 1105 O O . ILE A 1 164 ? -24.761 -9.005 21.158 1.00 98.38 164 ILE A O 1
ATOM 1109 N N . GLY A 1 165 ? -23.635 -8.351 19.327 1.00 98.19 165 GLY A N 1
ATOM 1110 C CA . GLY A 1 165 ? -23.306 -7.007 19.802 1.00 98.19 165 GLY A CA 1
ATOM 11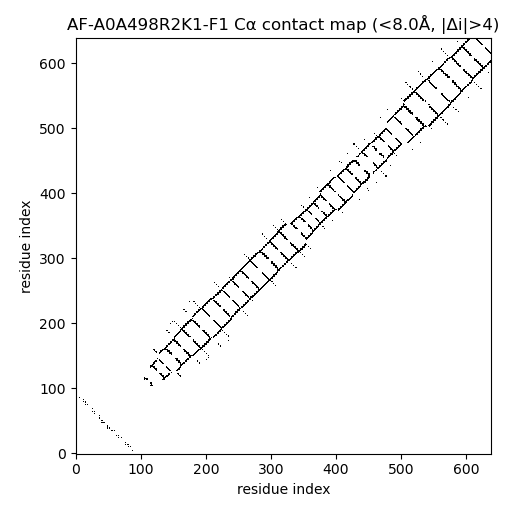11 C C . GLY A 1 165 ? -21.951 -6.548 19.285 1.00 98.19 165 GLY A C 1
ATOM 1112 O O . GLY A 1 165 ? -21.128 -7.354 18.866 1.00 98.19 165 GLY A O 1
ATOM 1113 N N . ASN A 1 166 ? -21.705 -5.251 19.292 1.00 98.56 166 ASN A N 1
ATOM 1114 C CA . ASN A 1 166 ? -20.431 -4.674 18.895 1.00 98.56 166 ASN A CA 1
ATOM 1115 C C . ASN A 1 166 ? -19.482 -4.593 20.088 1.00 98.56 166 ASN A C 1
ATOM 1117 O O . ASN A 1 166 ? -19.896 -4.391 21.228 1.00 98.56 166 ASN A O 1
ATOM 1121 N N . GLY A 1 167 ? -18.190 -4.728 19.823 1.00 98.38 167 GLY A N 1
ATOM 1122 C CA . GLY A 1 167 ? -17.173 -4.498 20.833 1.00 98.38 167 GLY A CA 1
ATOM 1123 C C . GLY A 1 167 ? -17.105 -3.028 21.241 1.00 98.38 167 GLY A C 1
ATOM 1124 O O . GLY A 1 167 ? -17.288 -2.132 20.415 1.00 98.38 167 GLY A O 1
ATOM 1125 N N . GLY A 1 168 ? -16.821 -2.776 22.515 1.00 98.56 168 GLY A N 1
ATOM 1126 C CA . GLY A 1 168 ? -16.643 -1.431 23.042 1.00 98.56 168 GLY A CA 1
ATOM 1127 C C . GLY A 1 168 ? -15.378 -0.772 22.500 1.00 98.56 168 GLY A C 1
ATOM 1128 O O . GLY A 1 168 ? -14.352 -1.424 22.308 1.00 98.56 168 GLY A O 1
ATOM 1129 N N . HIS A 1 169 ? -15.432 0.535 22.263 1.00 98.44 169 HIS A N 1
ATOM 1130 C CA . HIS A 1 169 ? -14.259 1.310 21.853 1.00 98.44 169 HIS A CA 1
ATOM 1131 C C . HIS A 1 169 ? -13.263 1.445 23.008 1.00 98.44 169 HIS A C 1
ATOM 1133 O O . HIS A 1 169 ? -13.678 1.575 24.157 1.00 98.44 169 HIS A O 1
ATOM 1139 N N . GLY A 1 170 ? -11.967 1.459 22.709 1.00 98.38 170 GLY A N 1
ATOM 1140 C CA . GLY A 1 170 ? -10.940 1.808 23.686 1.00 98.38 170 GLY A CA 1
ATOM 1141 C C . GLY A 1 170 ? -10.935 3.307 24.003 1.00 98.38 170 GLY A C 1
ATOM 1142 O O . GLY A 1 170 ? -11.194 4.140 23.132 1.00 98.38 170 GLY A O 1
ATOM 1143 N N . GLY A 1 171 ? -10.638 3.659 25.250 1.00 98.44 171 GLY A N 1
ATOM 1144 C CA . GLY A 1 171 ? -10.509 5.042 25.704 1.00 98.44 171 GLY A CA 1
ATOM 1145 C C . GLY A 1 171 ? -9.182 5.669 25.279 1.00 98.44 171 GLY A C 1
ATOM 1146 O O . GLY A 1 171 ? -8.169 4.985 25.152 1.00 98.44 171 GLY A O 1
ATOM 1147 N N . ALA A 1 172 ? -9.153 6.983 25.070 1.00 98.44 172 ALA A N 1
ATOM 1148 C CA . ALA A 1 172 ? -7.910 7.686 24.758 1.00 98.44 172 ALA A CA 1
ATOM 1149 C C . ALA A 1 172 ? -6.983 7.784 25.983 1.00 98.44 172 ALA A C 1
ATOM 1151 O O . ALA A 1 172 ? -7.438 7.989 27.112 1.00 98.44 172 ALA A O 1
ATOM 1152 N N . GLY A 1 173 ? -5.677 7.676 25.752 1.00 98.19 173 GLY A N 1
ATOM 1153 C CA . GLY A 1 173 ? -4.655 7.944 26.754 1.00 98.19 173 GLY A CA 1
ATOM 1154 C C . GLY A 1 173 ? -4.496 9.439 27.024 1.00 98.19 173 GLY A C 1
ATOM 1155 O O . GLY A 1 173 ? -4.617 10.276 26.128 1.00 98.19 173 GLY A O 1
ATOM 1156 N N . GLY A 1 174 ? -4.214 9.791 28.276 1.00 97.81 174 GLY A N 1
ATOM 1157 C CA . GLY A 1 174 ? -4.037 11.176 28.691 1.00 97.81 174 GLY A CA 1
ATOM 1158 C C . GLY A 1 174 ? -2.707 11.729 28.194 1.00 97.81 174 GLY A C 1
ATOM 1159 O O . GLY A 1 174 ? -1.671 11.068 28.296 1.00 97.81 174 GLY A O 1
ATOM 1160 N N . SER A 1 175 ? -2.701 12.961 27.686 1.00 97.38 175 SER A N 1
ATOM 1161 C CA . SER A 1 175 ? -1.439 13.647 27.396 1.00 97.38 175 SER A CA 1
ATOM 1162 C C . SER A 1 175 ? -0.624 13.885 28.675 1.00 97.38 175 SER A C 1
ATOM 1164 O O . SER A 1 175 ? -1.176 13.854 29.775 1.00 97.38 175 SER A O 1
ATOM 1166 N N . SER A 1 176 ? 0.681 14.127 28.558 1.00 96.25 176 SER A N 1
ATOM 1167 C CA . SER A 1 176 ? 1.566 14.343 29.708 1.00 96.25 176 SER A CA 1
ATOM 1168 C C . SER A 1 176 ? 2.578 15.461 29.473 1.00 96.25 176 SER A C 1
ATOM 1170 O O . SER A 1 176 ? 3.220 15.531 28.428 1.00 96.25 176 SER A O 1
ATOM 1172 N N . ALA A 1 177 ? 2.749 16.329 30.470 1.00 95.06 177 ALA A N 1
ATOM 1173 C CA . ALA A 1 177 ? 3.801 17.349 30.485 1.00 95.06 177 ALA A CA 1
ATOM 1174 C C . ALA A 1 177 ? 4.973 16.980 31.409 1.00 95.06 177 ALA A C 1
ATOM 1176 O O . ALA A 1 177 ? 5.969 17.696 31.455 1.00 95.06 177 ALA A O 1
ATOM 1177 N N . THR A 1 178 ? 4.859 15.881 32.157 1.00 94.25 178 THR A N 1
ATOM 1178 C CA . THR A 1 178 ? 5.808 15.479 33.210 1.00 94.25 178 THR A CA 1
ATOM 1179 C C . THR A 1 178 ? 6.356 14.064 33.018 1.00 94.25 178 THR A C 1
ATOM 1181 O O . THR A 1 178 ? 7.149 13.595 33.830 1.00 94.25 178 THR A O 1
ATOM 1184 N N . GLY A 1 179 ? 5.953 13.375 31.949 1.00 94.88 179 GLY A N 1
ATOM 1185 C CA . GLY A 1 179 ? 6.357 12.007 31.644 1.00 94.88 179 GLY A CA 1
ATOM 1186 C C . GLY A 1 179 ? 5.882 11.566 30.262 1.00 94.88 179 GLY A C 1
ATOM 1187 O O . GLY A 1 179 ? 5.562 12.400 29.413 1.00 94.88 179 GLY A O 1
ATOM 1188 N N . ALA A 1 180 ? 5.846 10.255 30.028 1.00 96.56 180 ALA A N 1
ATOM 1189 C CA . ALA A 1 180 ? 5.294 9.685 28.801 1.00 96.56 180 ALA A CA 1
ATOM 1190 C C . ALA A 1 180 ? 3.798 9.993 28.669 1.00 96.56 180 ALA A C 1
ATOM 1192 O O . ALA A 1 180 ? 3.088 10.139 29.668 1.00 96.56 180 ALA A O 1
ATOM 1193 N N . GLY A 1 181 ? 3.328 10.098 27.428 1.00 97.38 181 GLY A N 1
ATOM 1194 C CA . GLY A 1 181 ? 1.898 10.128 27.156 1.00 97.38 181 GLY A CA 1
ATOM 1195 C C . GLY A 1 181 ? 1.266 8.777 27.490 1.00 97.38 181 GLY A C 1
ATOM 1196 O O . GLY A 1 181 ? 1.889 7.731 27.301 1.00 97.38 181 GLY A O 1
ATOM 1197 N N . GLY A 1 182 ? 0.038 8.784 28.001 1.00 98.19 182 GLY A N 1
ATOM 1198 C CA . GLY A 1 182 ? -0.668 7.551 28.332 1.00 98.19 182 GLY A CA 1
ATOM 1199 C C . GLY A 1 182 ? -0.992 6.741 27.080 1.00 98.19 182 GLY A C 1
ATOM 1200 O O . GLY A 1 182 ? -1.362 7.312 26.060 1.00 98.19 182 GLY A O 1
ATOM 1201 N N . ALA A 1 183 ? -0.876 5.416 27.128 1.00 98.50 183 ALA A N 1
ATOM 1202 C CA . ALA A 1 183 ? -1.323 4.575 26.017 1.00 98.50 183 ALA A CA 1
ATOM 1203 C C . ALA A 1 183 ? -2.848 4.674 25.830 1.00 98.50 183 ALA A C 1
ATOM 1205 O O . ALA A 1 183 ? -3.579 4.875 26.797 1.00 98.50 183 ALA A O 1
ATOM 1206 N N . GLY A 1 184 ? -3.334 4.531 24.603 1.00 98.38 184 GLY A N 1
ATOM 1207 C CA . GLY A 1 184 ? -4.749 4.321 24.333 1.00 98.38 184 GLY A CA 1
ATOM 1208 C C . GLY A 1 184 ? -5.183 2.926 24.778 1.00 98.38 184 GLY A C 1
ATOM 1209 O O . GLY A 1 184 ? -4.410 1.972 24.694 1.00 98.38 184 GLY A O 1
ATOM 1210 N N . GLY A 1 185 ? -6.418 2.809 25.254 1.00 98.56 185 GLY A N 1
ATOM 1211 C CA . GLY A 1 185 ? -7.004 1.531 25.632 1.00 98.56 185 GLY A CA 1
ATOM 1212 C C . GLY A 1 185 ? -7.307 0.673 24.411 1.00 98.56 185 GLY A C 1
ATOM 1213 O O . GLY A 1 185 ? -7.649 1.184 23.339 1.00 98.56 185 GLY A O 1
ATOM 1214 N N . ASN A 1 186 ? -7.192 -0.640 24.558 1.00 98.69 186 ASN A N 1
ATOM 1215 C CA . ASN A 1 186 ? -7.579 -1.572 23.509 1.00 98.69 186 ASN A CA 1
ATOM 1216 C C . ASN A 1 186 ? -9.098 -1.589 23.363 1.00 98.69 186 ASN A C 1
ATOM 1218 O O . ASN A 1 186 ? -9.821 -1.300 24.308 1.00 98.69 186 ASN A O 1
ATOM 1222 N N . ALA A 1 187 ? -9.605 -1.946 22.195 1.00 98.31 187 ALA A N 1
ATOM 1223 C CA . ALA A 1 187 ? -11.033 -2.141 22.011 1.00 98.31 187 ALA A CA 1
ATOM 1224 C C . ALA A 1 187 ? -11.468 -3.569 22.349 1.00 98.31 187 ALA A C 1
ATOM 1226 O O . ALA A 1 187 ? -10.691 -4.523 22.274 1.00 98.31 187 ALA A O 1
ATOM 1227 N N . GLY A 1 188 ? -12.755 -3.725 22.635 1.00 98.56 188 GLY A N 1
ATOM 1228 C CA . GLY A 1 188 ? -13.373 -5.027 22.803 1.00 98.56 188 GLY A CA 1
ATOM 1229 C C . GLY A 1 188 ? -13.687 -5.704 21.475 1.00 98.56 188 GLY A C 1
ATOM 1230 O O . GLY A 1 188 ? -13.938 -5.053 20.459 1.00 98.56 188 GLY A O 1
ATOM 1231 N N . ALA A 1 189 ? -13.716 -7.035 21.485 1.00 98.56 189 ALA A N 1
ATOM 1232 C CA . ALA A 1 189 ? -14.170 -7.822 20.344 1.00 98.56 189 ALA A CA 1
ATOM 1233 C C . ALA A 1 189 ? -15.692 -7.707 20.144 1.00 98.56 189 ALA A C 1
ATOM 1235 O O . ALA A 1 189 ? -16.448 -7.575 21.112 1.00 98.56 189 ALA A O 1
ATOM 1236 N N . GLY A 1 190 ? -16.125 -7.793 18.886 1.00 98.19 190 GLY A N 1
ATOM 1237 C CA . GLY A 1 190 ? -17.524 -7.977 18.514 1.00 98.19 190 GLY A CA 1
ATOM 1238 C C . GLY A 1 190 ? -18.062 -9.338 18.949 1.00 98.19 190 GLY A C 1
ATOM 1239 O O . GLY A 1 190 ? -17.309 -10.251 19.293 1.00 98.19 190 GLY A O 1
ATOM 1240 N N . GLY A 1 191 ? -19.384 -9.466 18.946 1.00 98.12 191 GLY A N 1
ATOM 1241 C CA . GLY A 1 191 ? -20.078 -10.667 19.376 1.00 98.12 191 GLY A CA 1
ATOM 1242 C C . GLY A 1 191 ? -19.775 -11.842 18.455 1.00 98.12 191 GLY A C 1
ATOM 1243 O O . GLY A 1 191 ? -19.679 -11.670 17.246 1.00 98.12 191 GLY A O 1
ATOM 1244 N N . LEU A 1 192 ? -19.642 -13.046 19.015 1.00 97.81 192 LEU A N 1
ATOM 1245 C CA . LEU A 1 192 ? -19.142 -14.230 18.302 1.00 97.81 192 LEU A CA 1
ATOM 1246 C C . LEU A 1 192 ? -19.885 -14.532 16.991 1.00 97.81 192 LEU A C 1
ATOM 1248 O O . LEU A 1 192 ? -19.265 -14.966 16.020 1.00 97.81 192 LEU A O 1
ATOM 1252 N N . PHE A 1 193 ? -21.203 -14.320 16.954 1.00 97.94 193 PHE A N 1
ATOM 1253 C CA . PHE A 1 193 ? -22.018 -14.563 15.768 1.00 97.94 193 PHE A CA 1
ATOM 1254 C C . PHE A 1 193 ? -22.171 -13.305 14.916 1.00 97.94 193 PHE A C 1
ATOM 1256 O O . PHE A 1 193 ? -21.851 -13.330 13.731 1.00 97.94 193 PHE A O 1
ATOM 1263 N N . LEU A 1 194 ? -22.641 -12.208 15.510 1.00 98.19 194 LEU A N 1
ATOM 1264 C CA . LEU A 1 194 ? -22.883 -10.954 14.802 1.00 98.19 194 LEU A CA 1
ATOM 1265 C C . LEU A 1 194 ? -22.379 -9.783 15.637 1.00 98.19 194 LEU A C 1
ATOM 1267 O O . LEU A 1 194 ? -22.863 -9.550 16.744 1.00 98.19 194 LEU A O 1
ATOM 1271 N N . GLY A 1 195 ? -21.443 -9.023 15.086 1.00 97.81 195 GLY A N 1
ATOM 1272 C CA . GLY A 1 195 ? -20.863 -7.906 15.806 1.00 97.81 195 GLY A CA 1
ATOM 1273 C C . GLY A 1 195 ? -19.601 -7.375 15.167 1.00 97.81 195 GLY A C 1
ATOM 1274 O O . GLY A 1 195 ? -18.705 -8.140 14.805 1.00 97.81 195 GLY A O 1
ATOM 1275 N N . ASN A 1 196 ? -19.510 -6.054 15.080 1.00 98.50 196 ASN A N 1
ATOM 1276 C CA . ASN A 1 196 ? -18.278 -5.393 14.693 1.00 98.50 196 ASN A CA 1
ATOM 1277 C C . ASN A 1 196 ? -17.315 -5.335 15.880 1.00 98.50 196 ASN A C 1
ATOM 1279 O O . ASN A 1 196 ? -17.736 -5.254 17.037 1.00 98.50 196 ASN A O 1
ATOM 1283 N N . GLY A 1 197 ? -16.018 -5.351 15.596 1.00 98.12 197 GLY A N 1
ATOM 1284 C CA . GLY A 1 197 ? -15.011 -5.064 16.611 1.00 98.12 197 GLY A CA 1
ATOM 1285 C C . GLY A 1 197 ? -14.993 -3.583 16.994 1.00 98.12 197 GLY A C 1
ATOM 1286 O O . GLY A 1 197 ? -15.274 -2.723 16.158 1.00 98.12 197 GLY A O 1
ATOM 1287 N N . GLY A 1 198 ? -14.652 -3.272 18.245 1.00 98.44 198 GLY A N 1
ATOM 1288 C CA . GLY A 1 198 ? -14.475 -1.888 18.683 1.00 98.44 198 GLY A CA 1
ATOM 1289 C C . GLY A 1 198 ? -13.218 -1.253 18.080 1.00 98.44 198 GLY A C 1
ATOM 1290 O O . GLY A 1 198 ? -12.263 -1.947 17.732 1.00 98.44 198 GLY A O 1
ATOM 1291 N N . THR A 1 199 ? -13.172 0.075 17.992 1.00 98.56 199 THR A N 1
ATOM 1292 C CA . THR A 1 199 ? -11.949 0.796 17.587 1.00 98.56 199 THR A CA 1
ATOM 1293 C C . THR A 1 199 ? -11.025 1.022 18.781 1.00 98.56 199 THR A C 1
ATOM 1295 O O . THR A 1 199 ? -11.503 1.312 19.879 1.00 98.56 199 THR A O 1
ATOM 1298 N N . GLY A 1 200 ? -9.713 0.918 18.579 1.00 98.38 200 GLY A N 1
ATOM 1299 C CA . GLY A 1 200 ? -8.728 1.204 19.623 1.00 98.38 200 GLY A CA 1
ATOM 1300 C C . GLY A 1 200 ? -8.686 2.689 19.999 1.00 98.38 200 GLY A C 1
ATOM 1301 O O . GLY A 1 200 ? -8.997 3.557 19.181 1.00 98.38 200 GLY A O 1
ATOM 1302 N N . GLY A 1 201 ? -8.308 2.991 21.241 1.00 98.44 201 GLY A N 1
ATOM 1303 C CA . GLY A 1 201 ? -8.171 4.360 21.735 1.00 98.44 201 GLY A CA 1
ATOM 1304 C C . GLY A 1 201 ? -6.888 5.034 21.249 1.00 98.44 201 GLY A C 1
ATOM 1305 O O . GLY A 1 201 ? -5.865 4.380 21.067 1.00 98.44 201 GLY A O 1
ATOM 1306 N N . GLY A 1 202 ? -6.910 6.351 21.045 1.00 98.44 202 GLY A N 1
ATOM 1307 C CA . GLY A 1 202 ? -5.701 7.105 20.692 1.00 98.44 202 GLY A CA 1
ATOM 1308 C C . GLY A 1 202 ? -4.708 7.197 21.856 1.00 98.44 202 GLY A C 1
ATOM 1309 O O . GLY A 1 202 ? -5.115 7.301 23.012 1.00 98.44 202 GLY A O 1
ATOM 1310 N N . GLY A 1 203 ? -3.412 7.178 21.564 1.00 98.19 203 GLY A N 1
ATOM 1311 C CA . GLY A 1 203 ? -2.358 7.434 22.538 1.00 98.19 203 GLY A CA 1
ATOM 1312 C C . GLY A 1 203 ? -2.239 8.918 22.896 1.00 98.19 203 GLY A C 1
ATOM 1313 O O . GLY A 1 203 ? -2.426 9.802 22.062 1.00 98.19 203 GLY A O 1
ATOM 1314 N N . GLY A 1 204 ? -1.910 9.207 24.150 1.00 98.12 204 GLY A N 1
ATOM 1315 C CA . GLY A 1 204 ? -1.705 10.558 24.656 1.00 98.12 204 GLY A CA 1
ATOM 1316 C C . GLY A 1 204 ? -0.392 11.162 24.163 1.00 98.12 204 GLY A C 1
ATOM 1317 O O . GLY A 1 204 ? 0.633 10.488 24.097 1.00 98.12 204 GLY A O 1
ATOM 1318 N N . ALA A 1 205 ? -0.389 12.452 23.841 1.00 97.69 205 ALA A N 1
ATOM 1319 C CA . ALA A 1 205 ? 0.837 13.163 23.476 1.00 97.69 205 ALA A CA 1
ATOM 1320 C C . ALA A 1 205 ? 1.716 13.481 24.702 1.00 97.69 205 ALA A C 1
ATOM 1322 O O . ALA A 1 205 ? 1.214 13.569 25.824 1.00 97.69 205 ALA A O 1
ATOM 1323 N N . THR A 1 206 ? 3.010 13.731 24.500 1.00 96.94 206 THR A N 1
ATOM 1324 C CA . THR A 1 206 ? 3.904 14.257 25.541 1.00 96.94 206 THR A CA 1
ATOM 1325 C C . THR A 1 206 ? 4.692 15.484 25.100 1.00 96.94 206 THR A C 1
ATOM 1327 O O . THR A 1 206 ? 5.152 15.575 23.961 1.00 96.94 206 THR A O 1
ATOM 1330 N N . THR A 1 207 ? 4.876 16.418 26.034 1.00 95.06 207 THR A N 1
ATOM 1331 C CA . THR A 1 207 ? 5.806 17.547 25.891 1.00 95.06 207 THR A CA 1
ATOM 1332 C C . THR A 1 207 ? 7.047 17.420 26.775 1.00 95.06 207 THR A C 1
ATOM 1334 O O . THR A 1 207 ? 7.948 18.256 26.670 1.00 95.06 207 THR A O 1
ATOM 1337 N N . PHE A 1 208 ? 7.130 16.386 27.620 1.00 92.56 208 PHE A N 1
ATOM 1338 C CA . PHE A 1 208 ? 8.248 16.206 28.543 1.00 92.56 208 PHE A CA 1
ATOM 1339 C C . PHE A 1 208 ? 9.518 15.760 27.815 1.00 92.56 208 PHE A C 1
ATOM 1341 O O . PHE A 1 208 ? 9.491 14.894 26.938 1.00 92.56 208 PHE A O 1
ATOM 1348 N N . ALA A 1 209 ? 10.651 16.338 28.211 1.00 91.56 209 ALA A N 1
ATOM 1349 C CA . ALA A 1 209 ? 11.930 16.057 27.581 1.00 91.56 209 ALA A CA 1
ATOM 1350 C C . ALA A 1 209 ? 12.334 14.576 27.745 1.00 91.56 209 ALA A C 1
ATOM 1352 O O . ALA A 1 209 ? 12.314 14.039 28.849 1.00 91.56 209 ALA A O 1
ATOM 1353 N N . GLY A 1 210 ? 12.707 13.921 26.645 1.00 88.25 210 GLY A N 1
ATOM 1354 C CA . GLY A 1 210 ? 13.115 12.516 26.589 1.00 88.25 210 GLY A CA 1
ATOM 1355 C C . GLY A 1 210 ? 11.978 11.492 26.694 1.00 88.25 210 GLY A C 1
ATOM 1356 O O . GLY A 1 210 ? 12.252 10.297 26.634 1.00 88.25 210 GLY A O 1
ATOM 1357 N N . SER A 1 211 ? 10.722 11.925 26.836 1.00 95.56 211 SER A N 1
ATOM 1358 C CA . SER A 1 211 ? 9.568 11.027 26.953 1.00 95.56 211 SER A CA 1
ATOM 1359 C C . SER A 1 211 ? 8.948 10.675 25.607 1.00 95.56 211 SER A C 1
ATOM 1361 O O . SER A 1 211 ? 8.939 11.481 24.676 1.00 95.56 211 SER A O 1
ATOM 1363 N N . ASN A 1 212 ? 8.360 9.481 25.543 1.00 96.69 212 ASN A N 1
ATOM 1364 C CA . ASN A 1 212 ? 7.648 8.988 24.368 1.00 96.69 212 ASN A CA 1
ATOM 1365 C C . ASN A 1 212 ? 6.160 9.344 24.409 1.00 96.69 212 ASN A C 1
ATOM 1367 O O . ASN A 1 212 ? 5.547 9.427 25.480 1.00 96.69 212 ASN A O 1
ATOM 1371 N N . GLY A 1 213 ? 5.577 9.516 23.227 1.00 97.38 213 GLY A N 1
ATOM 1372 C CA . GLY A 1 213 ? 4.133 9.579 23.068 1.00 97.38 213 GLY A CA 1
ATOM 1373 C C . GLY A 1 213 ? 3.502 8.221 23.374 1.00 97.38 213 GLY A C 1
ATOM 1374 O O . GLY A 1 213 ? 4.126 7.173 23.199 1.00 97.38 213 GLY A O 1
ATOM 1375 N N . GLY A 1 214 ? 2.267 8.234 23.862 1.00 98.19 214 GLY A N 1
ATOM 1376 C CA . GLY A 1 214 ? 1.535 7.018 24.185 1.00 98.19 214 GLY A CA 1
ATOM 1377 C C . GLY A 1 214 ? 1.225 6.207 22.932 1.00 98.19 214 GLY A C 1
ATOM 1378 O O . GLY A 1 214 ? 0.896 6.766 21.891 1.00 98.19 214 GLY A O 1
ATOM 1379 N N . HIS A 1 215 ? 1.307 4.885 23.015 1.00 98.50 215 HIS A N 1
ATOM 1380 C CA . HIS A 1 215 ? 0.887 4.015 21.915 1.00 98.50 215 HIS A CA 1
ATOM 1381 C C . HIS A 1 215 ? -0.627 4.080 21.713 1.00 98.50 215 HIS A C 1
ATOM 1383 O O . HIS A 1 215 ? -1.367 4.235 22.681 1.00 98.50 215 HIS A O 1
ATOM 1389 N N . GLY A 1 216 ? -1.092 3.945 20.476 1.00 98.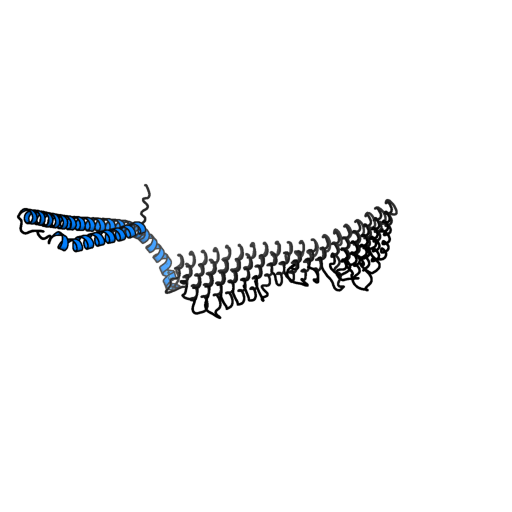38 216 GLY A N 1
ATOM 1390 C CA . GLY A 1 216 ? -2.500 3.713 20.189 1.00 98.38 216 GLY A CA 1
ATOM 1391 C C . GLY A 1 216 ? -2.928 2.310 20.618 1.00 98.38 216 GLY A C 1
ATOM 1392 O O . GLY A 1 216 ? -2.153 1.356 20.532 1.00 98.38 216 GLY A O 1
ATOM 1393 N N . GLY A 1 217 ? -4.165 2.180 21.084 1.00 98.56 217 GLY A N 1
ATOM 1394 C CA . GLY A 1 217 ? -4.748 0.906 21.485 1.00 98.56 217 GLY A CA 1
ATOM 1395 C C . GLY A 1 217 ? -5.050 0.013 20.286 1.00 98.56 217 GLY A C 1
ATOM 1396 O O . GLY A 1 217 ? -5.404 0.493 19.205 1.00 98.56 217 GLY A O 1
ATOM 1397 N N . ALA A 1 218 ? -4.930 -1.300 20.469 1.00 98.62 218 ALA A N 1
ATOM 1398 C CA . ALA A 1 218 ? -5.332 -2.260 19.451 1.00 98.62 218 ALA A CA 1
ATOM 1399 C C . ALA A 1 218 ? -6.856 -2.263 19.278 1.00 98.62 218 ALA A C 1
ATOM 1401 O O . ALA A 1 218 ? -7.608 -1.987 20.215 1.00 98.62 218 ALA A O 1
ATOM 1402 N N . ALA A 1 219 ? -7.321 -2.589 18.081 1.00 98.25 219 ALA A N 1
ATOM 1403 C CA . ALA A 1 219 ? -8.741 -2.724 17.814 1.00 98.25 219 ALA A CA 1
ATOM 1404 C C . ALA A 1 219 ? -9.290 -4.106 18.181 1.00 98.25 219 ALA A C 1
ATOM 1406 O O . ALA A 1 219 ? -8.561 -5.087 18.322 1.00 98.25 219 ALA A O 1
ATOM 1407 N N . GLY A 1 220 ? -10.614 -4.184 18.254 1.00 98.50 220 GLY A N 1
ATOM 1408 C CA . GLY A 1 220 ? -11.348 -5.421 18.435 1.00 98.50 220 GLY A CA 1
ATOM 1409 C C . GLY A 1 220 ? -11.500 -6.199 17.134 1.00 98.50 220 GLY A C 1
ATOM 1410 O O . GLY A 1 220 ? -11.762 -5.630 16.072 1.00 98.50 220 GLY A O 1
ATOM 1411 N N . ASN A 1 221 ? -11.414 -7.523 17.230 1.00 98.69 221 ASN A N 1
ATOM 1412 C CA . ASN A 1 221 ? -11.824 -8.417 16.148 1.00 98.69 221 ASN A CA 1
ATOM 1413 C C . ASN A 1 221 ? -13.353 -8.416 15.999 1.00 98.69 221 ASN A C 1
ATOM 1415 O O . ASN A 1 221 ? -14.071 -8.185 16.974 1.00 98.69 221 ASN A O 1
ATOM 1419 N N . ALA A 1 222 ? -13.847 -8.707 14.799 1.00 98.00 222 ALA A N 1
ATOM 1420 C CA . ALA A 1 222 ? -15.271 -8.926 14.564 1.00 98.00 222 ALA A CA 1
ATOM 1421 C C . ALA A 1 222 ? -15.706 -10.359 14.909 1.00 98.00 222 ALA A C 1
ATOM 1423 O O . ALA A 1 222 ? -14.882 -11.264 15.054 1.00 98.00 222 ALA A O 1
ATOM 1424 N N . GLY A 1 223 ? -17.023 -10.556 14.982 1.00 96.44 223 GLY A N 1
ATOM 1425 C CA . GLY A 1 223 ? -17.659 -11.870 14.988 1.00 96.44 223 GLY A CA 1
ATOM 1426 C C . GLY A 1 223 ? -17.633 -12.583 13.640 1.00 96.44 223 GLY A C 1
ATOM 1427 O O . GLY A 1 223 ? -16.994 -12.143 12.684 1.00 96.44 223 GLY A O 1
ATOM 1428 N N . LEU A 1 224 ? -18.401 -13.673 13.534 1.00 97.81 224 LEU A N 1
ATOM 1429 C CA . LEU A 1 224 ? -18.593 -14.403 12.278 1.00 97.81 224 LEU A CA 1
ATOM 1430 C C . LEU A 1 224 ? -19.101 -13.483 11.156 1.00 97.81 224 LEU A C 1
ATOM 1432 O O . LEU A 1 224 ? -18.588 -13.537 10.037 1.00 97.81 224 LEU A O 1
ATOM 1436 N N . PHE A 1 225 ? -20.074 -12.632 11.484 1.00 97.50 225 PHE A N 1
ATOM 1437 C CA . PHE A 1 225 ? -20.579 -11.559 10.641 1.00 97.50 225 PHE A CA 1
ATOM 1438 C C . PHE A 1 225 ? -20.241 -10.212 11.278 1.00 97.50 225 PHE A C 1
ATOM 1440 O O . PHE A 1 225 ? -20.735 -9.885 12.358 1.00 97.50 225 PHE A O 1
ATOM 1447 N N . GLY A 1 226 ? -19.422 -9.415 10.605 1.00 96.06 226 GLY A N 1
ATOM 1448 C CA . GLY A 1 226 ? -19.090 -8.076 11.070 1.00 96.06 226 GLY A CA 1
ATOM 1449 C C . GLY A 1 226 ? -17.754 -7.608 10.527 1.00 96.06 226 GLY A C 1
ATOM 1450 O O . GLY A 1 226 ? -16.910 -8.401 10.121 1.00 96.06 226 GLY A O 1
ATOM 1451 N N . SER A 1 227 ? -17.563 -6.299 10.524 1.00 97.50 227 SER A N 1
ATOM 1452 C CA . SER A 1 227 ? -16.278 -5.698 10.187 1.00 97.50 227 SER A CA 1
ATOM 1453 C C . SER A 1 227 ? -15.473 -5.465 11.452 1.00 97.50 227 SER A C 1
ATOM 1455 O O . SER A 1 227 ? -16.015 -5.200 12.527 1.00 97.50 227 SER A O 1
ATOM 1457 N N . ALA A 1 228 ? -14.164 -5.607 11.341 1.00 97.81 228 ALA A N 1
ATOM 1458 C CA . ALA A 1 228 ? -13.294 -5.436 12.485 1.00 97.81 228 ALA A CA 1
ATOM 1459 C C . ALA A 1 228 ? -13.002 -3.959 12.756 1.00 97.81 228 ALA A C 1
ATOM 1461 O O . ALA A 1 228 ? -13.156 -3.108 11.878 1.00 97.81 228 ALA A O 1
ATOM 1462 N N . GLY A 1 229 ? -12.589 -3.653 13.982 1.00 98.19 229 GLY A N 1
ATOM 1463 C CA . GLY A 1 229 ? -12.300 -2.281 14.372 1.00 98.19 229 GLY A CA 1
ATOM 1464 C C . GLY A 1 229 ? -10.959 -1.782 13.842 1.00 98.19 229 GLY A C 1
ATOM 1465 O O . GLY A 1 229 ? -10.039 -2.563 13.591 1.00 98.19 229 GLY A O 1
ATOM 1466 N N . SER A 1 230 ? -10.823 -0.463 13.726 1.00 98.50 230 SER A N 1
ATOM 1467 C CA . SER A 1 230 ? -9.553 0.199 13.420 1.00 98.50 230 SER A CA 1
ATOM 1468 C C . SER A 1 230 ? -8.682 0.383 14.665 1.00 98.50 230 SER A C 1
ATOM 1470 O O . SER A 1 230 ? -9.198 0.627 15.760 1.00 98.50 230 SER A O 1
ATOM 1472 N N . GLY A 1 231 ? -7.363 0.295 14.504 1.00 98.25 231 GLY A N 1
ATOM 1473 C CA . GLY A 1 231 ? -6.410 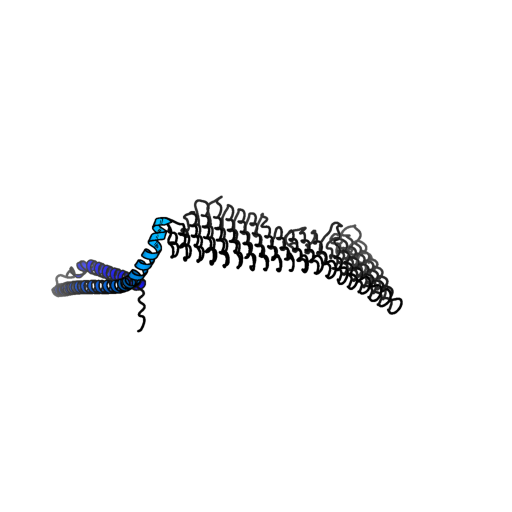0.605 15.571 1.00 98.25 231 GLY A CA 1
ATOM 1474 C C . GLY A 1 231 ? -6.421 2.093 15.935 1.00 98.25 231 GLY A C 1
ATOM 1475 O O . GLY A 1 231 ? -6.757 2.939 15.106 1.00 98.25 231 GLY A O 1
ATOM 1476 N N . GLY A 1 232 ? -6.067 2.424 17.177 1.00 98.44 232 GLY A N 1
ATOM 1477 C CA . GLY A 1 232 ? -5.950 3.813 17.626 1.00 98.44 232 GLY A CA 1
ATOM 1478 C C . GLY A 1 232 ? -4.666 4.477 17.124 1.00 98.44 232 GLY A C 1
ATOM 1479 O O . GLY A 1 232 ? -3.644 3.814 16.984 1.00 98.44 232 GLY A O 1
ATOM 1480 N N . GLY A 1 233 ? -4.683 5.784 16.864 1.00 98.44 233 GLY A N 1
ATOM 1481 C CA . GLY A 1 233 ? -3.461 6.525 16.524 1.00 98.44 233 GLY A CA 1
ATOM 1482 C C . GLY A 1 233 ? -2.504 6.642 17.715 1.00 98.44 233 GLY A C 1
ATOM 1483 O O . GLY A 1 233 ? -2.945 6.679 18.863 1.00 98.44 233 GLY A O 1
ATOM 1484 N N . GLY A 1 234 ? -1.201 6.701 17.467 1.00 98.12 234 GLY A N 1
ATOM 1485 C CA . GLY A 1 234 ? -0.198 6.980 18.489 1.00 98.12 234 GLY A CA 1
ATOM 1486 C C . GLY A 1 234 ? -0.114 8.467 18.845 1.00 98.12 234 GLY A C 1
ATOM 1487 O O . GLY A 1 234 ? -0.381 9.340 18.024 1.00 98.12 234 GLY A O 1
ATOM 1488 N N . GLY A 1 235 ? 0.265 8.768 20.083 1.00 97.88 235 GLY A N 1
ATOM 1489 C CA . GLY A 1 235 ? 0.433 10.132 20.573 1.00 97.88 235 GLY A CA 1
ATOM 1490 C C . GLY A 1 235 ? 1.761 10.747 20.141 1.00 97.88 235 GLY A C 1
ATOM 1491 O O . GLY A 1 235 ? 2.771 10.055 20.027 1.00 97.88 235 GLY A O 1
ATOM 1492 N N . SER A 1 236 ? 1.791 12.059 19.925 1.00 97.19 236 SER A N 1
ATOM 1493 C CA . SER A 1 236 ? 3.020 12.754 19.523 1.00 97.19 236 SER A CA 1
ATOM 1494 C C . SER A 1 236 ? 4.011 12.941 20.681 1.00 97.19 236 SER A C 1
ATOM 1496 O O . SER A 1 236 ? 3.617 12.955 21.849 1.00 97.19 236 SER A O 1
ATOM 1498 N N . ALA A 1 237 ? 5.289 13.149 20.366 1.00 96.12 237 ALA A N 1
ATOM 1499 C CA . ALA A 1 237 ? 6.341 13.475 21.332 1.00 96.12 237 ALA A CA 1
ATOM 1500 C C . ALA A 1 237 ? 7.161 14.697 20.898 1.00 96.12 237 ALA A C 1
ATOM 1502 O O . ALA A 1 237 ? 7.475 14.864 19.724 1.00 96.12 237 ALA A O 1
ATOM 1503 N N . THR A 1 238 ? 7.575 15.549 21.836 1.00 91.69 238 THR A N 1
ATOM 1504 C CA . THR A 1 238 ? 8.492 16.657 21.511 1.00 91.69 238 THR A CA 1
ATOM 1505 C C . THR A 1 238 ? 9.910 16.157 21.255 1.00 91.69 238 THR A C 1
ATOM 1507 O O . THR A 1 238 ? 10.491 16.448 20.219 1.00 91.69 238 THR A O 1
ATOM 1510 N N . THR A 1 239 ? 10.487 15.379 22.169 1.00 86.12 239 THR A N 1
ATOM 1511 C CA . THR A 1 239 ? 11.915 15.004 22.076 1.00 86.12 239 THR A CA 1
ATOM 1512 C C . THR A 1 239 ? 12.191 13.506 22.115 1.00 86.12 239 THR A C 1
ATOM 1514 O O . THR A 1 239 ? 13.237 13.084 21.627 1.00 86.12 239 THR A O 1
ATOM 1517 N N . GLY A 1 240 ? 11.274 12.701 22.658 1.00 91.44 240 GLY A N 1
ATOM 1518 C CA . GLY A 1 240 ? 11.321 11.245 22.539 1.00 91.44 240 GLY A CA 1
ATOM 1519 C C . GLY A 1 240 ? 10.630 10.744 21.273 1.00 91.44 240 GLY A C 1
ATOM 1520 O O . GLY A 1 240 ? 10.388 11.494 20.327 1.00 91.44 240 GLY A O 1
ATOM 1521 N N . THR A 1 241 ? 10.330 9.451 21.252 1.00 95.06 241 THR A N 1
ATOM 1522 C CA . THR A 1 241 ? 9.691 8.809 20.098 1.00 95.06 241 THR A CA 1
ATOM 1523 C C . THR A 1 241 ? 8.184 9.047 20.100 1.00 95.06 241 THR A C 1
ATOM 1525 O O . THR A 1 241 ? 7.541 9.006 21.152 1.00 95.06 241 THR A O 1
ATOM 1528 N N . GLY A 1 242 ? 7.609 9.308 18.929 1.00 96.88 242 GLY A N 1
ATOM 1529 C CA . GLY A 1 242 ? 6.162 9.300 18.765 1.00 96.88 242 GLY A CA 1
ATOM 1530 C C . GLY A 1 242 ? 5.602 7.905 19.048 1.00 96.88 242 GLY A C 1
ATOM 1531 O O . GLY A 1 242 ? 6.253 6.888 18.799 1.00 96.88 242 GLY A O 1
ATOM 1532 N N . GLY A 1 243 ? 4.399 7.838 19.606 1.00 98.00 243 GLY A N 1
ATOM 1533 C CA . GLY A 1 243 ? 3.763 6.575 19.947 1.00 98.00 243 GLY A CA 1
ATOM 1534 C C . GLY A 1 243 ? 3.449 5.752 18.702 1.00 98.00 243 GLY A C 1
ATOM 1535 O O . GLY A 1 243 ? 2.994 6.279 17.696 1.00 98.00 243 GLY A O 1
ATOM 1536 N N . HIS A 1 244 ? 3.675 4.445 18.743 1.00 98.38 244 HIS A N 1
ATOM 1537 C CA . HIS A 1 244 ? 3.178 3.541 17.699 1.00 98.38 244 HIS A CA 1
ATOM 1538 C C . HIS A 1 244 ? 1.651 3.584 17.563 1.00 98.38 244 HIS A C 1
ATOM 1540 O O . HIS A 1 244 ? 0.950 3.666 18.571 1.00 98.38 244 HIS A O 1
ATOM 1546 N N . GLY A 1 245 ? 1.152 3.475 16.335 1.00 98.31 245 GLY A N 1
ATOM 1547 C CA . GLY A 1 245 ? -0.254 3.225 16.059 1.00 98.31 245 GLY A CA 1
ATOM 1548 C C . GLY A 1 245 ? -0.668 1.812 16.470 1.00 98.31 245 GLY A C 1
ATOM 1549 O O . GLY A 1 245 ? 0.121 0.866 16.423 1.00 98.31 245 GLY A O 1
ATOM 1550 N N . GLY A 1 246 ? -1.918 1.671 16.891 1.00 98.50 246 GLY A N 1
ATOM 1551 C CA . GLY A 1 246 ? -2.505 0.411 17.314 1.00 98.50 246 GLY A CA 1
ATOM 1552 C C . GLY A 1 246 ? -2.739 -0.541 16.146 1.00 98.50 246 GLY A C 1
ATOM 1553 O O . GLY A 1 246 ? -3.038 -0.128 15.024 1.00 98.50 246 GLY A O 1
ATOM 1554 N N . LEU A 1 247 ? -2.633 -1.841 16.410 1.00 98.56 247 LEU A N 1
ATOM 1555 C CA . LEU A 1 247 ? -2.987 -2.867 15.432 1.00 98.56 247 LEU A CA 1
ATOM 1556 C C . LEU A 1 247 ? -4.493 -2.853 15.166 1.00 98.56 247 LEU A C 1
ATOM 1558 O O . LEU A 1 247 ? -5.289 -2.624 16.078 1.00 98.56 247 LEU A O 1
ATOM 1562 N N . ALA A 1 248 ? -4.884 -3.133 13.930 1.00 98.12 248 ALA A N 1
ATOM 1563 C CA . ALA A 1 248 ? -6.287 -3.302 13.602 1.00 98.12 248 ALA A CA 1
ATOM 1564 C C . ALA A 1 248 ? -6.831 -4.676 14.008 1.00 98.12 248 ALA A C 1
ATOM 1566 O O . ALA A 1 248 ? -6.081 -5.629 14.227 1.00 98.12 248 ALA A O 1
ATOM 1567 N N . GLY A 1 249 ? -8.156 -4.786 14.043 1.00 98.44 249 GLY A N 1
ATOM 1568 C CA . GLY A 1 249 ? -8.847 -6.043 14.279 1.00 98.44 249 GLY A CA 1
ATOM 1569 C C . GLY A 1 249 ? -9.012 -6.861 13.001 1.00 98.44 249 GLY A C 1
ATOM 1570 O O . GLY A 1 249 ? -9.064 -6.324 11.895 1.00 98.44 249 GLY A O 1
ATOM 1571 N N . ASN A 1 250 ? -9.183 -8.167 13.166 1.00 98.56 250 ASN A N 1
ATOM 1572 C CA . ASN A 1 250 ? -9.483 -9.114 12.094 1.00 98.56 250 ASN A CA 1
ATOM 1573 C C . ASN A 1 250 ? -10.988 -9.384 11.985 1.00 98.56 250 ASN A C 1
ATOM 1575 O O . ASN A 1 250 ? -11.686 -9.434 13.003 1.00 98.56 250 ASN A O 1
ATOM 1579 N N . ALA A 1 251 ? -11.486 -9.577 10.764 1.00 98.06 251 ALA A N 1
ATOM 1580 C CA . ALA A 1 251 ? -12.851 -10.043 10.531 1.00 98.06 251 ALA A CA 1
ATOM 1581 C C . ALA A 1 251 ? -12.963 -11.571 10.692 1.00 98.06 251 ALA A C 1
ATOM 1583 O O . ALA A 1 251 ? -11.964 -12.288 10.645 1.00 98.06 251 ALA A O 1
ATOM 1584 N N . GLY A 1 252 ? -14.188 -12.072 10.894 1.00 97.50 252 GLY A N 1
ATOM 1585 C CA . GLY A 1 252 ? -14.469 -13.504 11.027 1.00 97.50 252 GLY A CA 1
ATOM 1586 C C . GLY A 1 252 ? -14.673 -14.205 9.682 1.00 97.50 252 GLY A C 1
ATOM 1587 O O . GLY A 1 252 ? -13.737 -14.424 8.916 1.00 97.50 252 GLY A O 1
ATOM 1588 N N . LEU A 1 253 ? -15.910 -14.608 9.384 1.00 97.81 253 LEU A N 1
ATOM 1589 C CA . LEU A 1 253 ? -16.248 -15.301 8.133 1.00 97.81 253 LEU A CA 1
ATOM 1590 C C . LEU A 1 253 ? -16.596 -14.319 7.013 1.00 97.81 253 LEU A C 1
ATOM 1592 O O . LEU A 1 253 ? -16.208 -14.536 5.864 1.00 97.81 253 LEU A O 1
ATOM 1596 N N . PHE A 1 254 ? -17.298 -13.243 7.366 1.00 97.69 254 PHE A N 1
ATOM 1597 C CA . PHE A 1 254 ? -17.687 -12.154 6.478 1.00 97.69 254 PHE A CA 1
ATOM 1598 C C . PHE A 1 254 ? -17.334 -10.804 7.091 1.00 97.69 254 PHE A C 1
ATOM 1600 O O . PHE A 1 254 ? -17.554 -10.600 8.283 1.00 97.69 254 PHE A O 1
ATOM 1607 N N . GLY A 1 255 ? -16.894 -9.872 6.247 1.00 96.56 255 GLY A N 1
ATOM 1608 C CA . GLY A 1 255 ? -16.610 -8.486 6.624 1.00 96.56 255 GLY A CA 1
ATOM 1609 C C . GLY A 1 255 ? -15.167 -8.087 6.343 1.00 96.56 255 GLY A C 1
ATOM 1610 O O . GLY A 1 255 ? -14.331 -8.922 6.002 1.00 96.56 255 GLY A O 1
ATOM 1611 N N . SER A 1 256 ? -14.866 -6.796 6.435 1.00 98.00 256 SER A N 1
ATOM 1612 C CA . SER A 1 256 ? -13.515 -6.286 6.195 1.00 98.00 256 SER A CA 1
ATOM 1613 C C . SER A 1 256 ? -12.675 -6.280 7.467 1.00 98.00 256 SER A C 1
ATOM 1615 O O . SER A 1 256 ? -13.185 -6.030 8.564 1.00 98.00 256 SER A O 1
ATOM 1617 N N . GLY A 1 257 ? -11.372 -6.499 7.302 1.00 98.12 257 GLY A N 1
ATOM 1618 C CA . GLY A 1 257 ? -10.399 -6.216 8.347 1.00 98.12 257 GLY A CA 1
ATOM 1619 C C . GLY A 1 257 ? -10.334 -4.718 8.639 1.00 98.12 257 GLY A C 1
ATOM 1620 O O . GLY A 1 257 ? -10.655 -3.889 7.784 1.00 98.12 257 GLY A O 1
ATOM 1621 N N . GLY A 1 258 ? -9.943 -4.361 9.857 1.00 98.25 258 GLY A N 1
ATOM 1622 C CA . GLY A 1 258 ? -9.841 -2.963 10.257 1.00 98.25 258 GLY A CA 1
ATOM 1623 C C . GLY A 1 258 ? -8.588 -2.288 9.705 1.00 98.25 258 GLY A C 1
ATOM 1624 O O . GLY A 1 258 ? -7.607 -2.954 9.375 1.00 98.25 258 GLY A O 1
ATOM 1625 N N . SER A 1 259 ? -8.575 -0.959 9.654 1.00 98.50 259 SER A N 1
ATOM 1626 C CA . SER A 1 259 ? -7.359 -0.201 9.347 1.00 98.50 259 SER A CA 1
ATOM 1627 C C . SER A 1 259 ? -6.433 -0.100 10.560 1.00 98.50 259 SER A C 1
ATOM 1629 O O . SER A 1 259 ? -6.892 0.071 11.691 1.00 98.50 259 SER A O 1
ATOM 1631 N N . GLY A 1 260 ? -5.125 -0.192 10.339 1.00 98.19 260 GLY A N 1
ATOM 1632 C CA . GLY A 1 260 ? -4.126 0.057 11.371 1.00 98.19 260 GLY A CA 1
ATOM 1633 C C . GLY A 1 260 ? -4.111 1.524 11.798 1.00 98.19 260 GLY A C 1
ATOM 1634 O O . GLY A 1 260 ? -4.449 2.410 11.014 1.00 98.19 260 GLY A O 1
ATOM 1635 N N . GLY A 1 261 ? -3.739 1.782 13.050 1.00 98.25 261 GLY A N 1
ATOM 1636 C CA . GLY A 1 261 ? -3.616 3.136 13.579 1.00 98.25 261 GLY A CA 1
ATOM 1637 C C . GLY A 1 261 ? -2.384 3.855 13.036 1.00 98.25 261 GLY A C 1
ATOM 1638 O O . GLY A 1 261 ? -1.358 3.233 12.770 1.00 98.25 261 GLY A O 1
ATOM 1639 N N . GLU A 1 262 ? -2.454 5.170 12.892 1.00 98.44 262 GLU A N 1
ATOM 1640 C CA . GLU A 1 262 ? -1.300 5.986 12.502 1.00 98.44 262 GLU A CA 1
ATOM 1641 C C . GLU A 1 262 ? -0.277 6.076 13.642 1.00 98.44 262 GLU A C 1
ATOM 1643 O O . GLU A 1 262 ? -0.639 6.066 14.818 1.00 98.44 262 GLU A O 1
ATOM 1648 N N . GLY A 1 263 ? 1.007 6.166 13.313 1.00 97.88 263 GLY A N 1
ATOM 1649 C CA . GLY A 1 263 ? 2.052 6.477 14.278 1.00 97.88 263 GLY A CA 1
ATOM 1650 C C . GLY A 1 263 ? 2.057 7.960 14.653 1.00 97.88 263 GLY A C 1
ATOM 1651 O O . GLY A 1 263 ? 1.842 8.826 13.813 1.00 97.88 263 GLY A O 1
ATOM 1652 N N . GLY A 1 264 ? 2.326 8.266 15.919 1.00 97.69 264 GLY A N 1
ATOM 1653 C CA . GLY A 1 264 ? 2.424 9.634 16.419 1.00 97.69 264 GLY A CA 1
ATOM 1654 C C . GLY A 1 264 ? 3.684 10.340 15.926 1.00 97.69 264 GLY A C 1
ATOM 1655 O O . GLY A 1 264 ? 4.733 9.719 15.757 1.00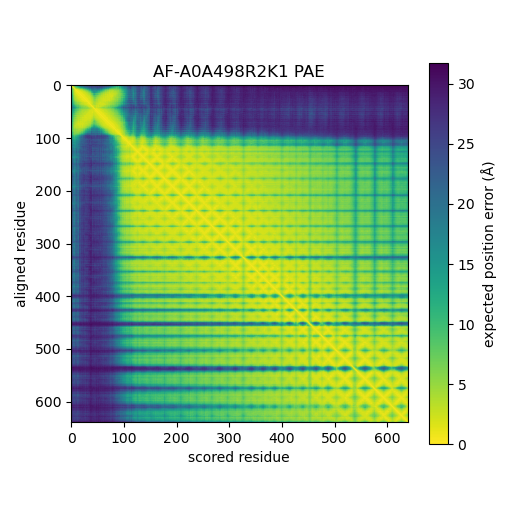 97.69 264 GLY A O 1
ATOM 1656 N N . SER A 1 265 ? 3.609 11.650 15.714 1.00 96.44 265 SER A N 1
ATOM 1657 C CA . SER A 1 265 ? 4.758 12.436 15.248 1.00 96.44 265 SER A CA 1
ATOM 1658 C C . SER A 1 265 ? 5.788 12.691 16.356 1.00 96.44 265 SER A C 1
ATOM 1660 O O . SER A 1 265 ? 5.461 12.663 17.545 1.00 96.44 265 SER A O 1
ATOM 1662 N N . ALA A 1 266 ? 7.021 13.020 15.978 1.00 94.25 266 ALA A N 1
ATOM 1663 C CA . ALA A 1 266 ? 8.064 13.503 16.881 1.00 94.25 266 ALA A CA 1
ATOM 1664 C C . ALA A 1 266 ? 8.627 14.866 16.429 1.00 94.25 266 ALA A C 1
ATOM 1666 O O . ALA A 1 266 ? 8.657 15.159 15.239 1.00 94.25 266 ALA A O 1
ATOM 1667 N N . THR A 1 267 ? 9.100 15.725 17.342 1.00 90.94 267 THR A N 1
ATOM 1668 C CA . THR A 1 267 ? 9.851 16.931 16.923 1.00 90.94 267 THR A CA 1
ATOM 1669 C C . THR A 1 267 ? 11.336 16.621 16.753 1.00 90.94 267 THR A C 1
ATOM 1671 O O . THR A 1 267 ? 11.867 16.841 15.673 1.00 90.94 267 THR A O 1
ATOM 1674 N N . THR A 1 268 ? 12.011 16.072 17.770 1.00 86.44 268 THR A N 1
ATOM 1675 C CA . THR A 1 268 ? 13.455 15.760 17.679 1.00 86.44 268 THR A CA 1
ATOM 1676 C C . THR A 1 268 ? 13.815 14.282 17.830 1.00 86.44 268 THR A C 1
ATOM 1678 O O . THR A 1 268 ? 14.985 13.931 17.692 1.00 86.44 268 THR A O 1
ATOM 1681 N N . GLY A 1 269 ? 12.843 13.422 18.144 1.00 88.69 269 GLY A N 1
ATOM 1682 C CA . GLY A 1 269 ? 13.012 11.968 18.240 1.00 88.69 269 GLY A CA 1
ATOM 1683 C C . GLY A 1 269 ? 12.519 11.242 16.990 1.00 88.69 269 GLY A C 1
ATOM 1684 O O . GLY A 1 269 ? 12.349 11.854 15.945 1.00 88.69 269 GLY A O 1
ATOM 1685 N N . THR A 1 270 ? 12.287 9.932 17.071 1.00 93.31 270 THR A N 1
ATOM 1686 C CA . THR A 1 270 ? 11.763 9.170 15.926 1.00 93.31 270 THR A CA 1
ATOM 1687 C C . THR A 1 270 ? 10.240 9.233 15.875 1.00 93.31 270 THR A C 1
ATOM 1689 O O . THR A 1 270 ? 9.590 9.058 16.905 1.00 93.31 270 THR A O 1
ATOM 1692 N N . GLY A 1 271 ? 9.651 9.401 14.695 1.00 95.38 271 GLY A N 1
ATOM 1693 C CA . GLY A 1 271 ? 8.212 9.228 14.523 1.00 95.38 271 GLY A CA 1
ATOM 1694 C C . GLY A 1 271 ? 7.772 7.802 14.876 1.00 95.38 271 GLY A C 1
ATOM 1695 O O . GLY A 1 271 ? 8.531 6.838 14.730 1.00 95.38 271 GLY A O 1
ATOM 1696 N N . GLY A 1 272 ? 6.554 7.658 15.386 1.00 97.12 272 GLY A N 1
ATOM 1697 C CA . GLY A 1 272 ? 5.987 6.370 15.762 1.00 97.12 272 GLY A CA 1
ATOM 1698 C C . GLY A 1 272 ? 5.703 5.507 14.540 1.00 97.12 272 GLY A C 1
ATOM 1699 O O . GLY A 1 272 ? 5.299 5.999 13.495 1.00 97.12 272 GLY A O 1
ATOM 1700 N N . ALA A 1 273 ? 5.910 4.198 14.640 1.00 97.94 273 ALA A N 1
ATOM 1701 C CA . ALA A 1 273 ? 5.470 3.286 13.580 1.00 97.94 273 ALA A CA 1
ATOM 1702 C C . ALA A 1 273 ? 3.932 3.227 13.459 1.00 97.94 273 ALA A C 1
ATOM 1704 O O . ALA A 1 273 ? 3.247 3.264 14.478 1.00 97.94 273 ALA A O 1
ATOM 1705 N N . GLY A 1 274 ? 3.404 3.084 12.245 1.00 98.06 274 GLY A N 1
ATOM 1706 C CA . GLY A 1 274 ? 1.995 2.783 11.998 1.00 98.06 274 GLY A CA 1
ATOM 1707 C C . GLY A 1 274 ? 1.640 1.334 12.345 1.00 98.06 274 GLY A C 1
ATOM 1708 O O . GLY A 1 274 ? 2.484 0.438 12.296 1.00 98.06 274 GLY A O 1
ATOM 1709 N N . GLY A 1 275 ? 0.382 1.096 12.704 1.00 98.38 275 GLY A N 1
ATOM 1710 C CA . GLY A 1 275 ? -0.158 -0.227 12.998 1.00 98.38 275 GLY A CA 1
ATOM 1711 C C . GLY A 1 275 ? -0.508 -1.003 11.730 1.00 98.38 275 GLY A C 1
ATOM 1712 O O . GLY A 1 275 ? -0.856 -0.421 10.706 1.00 98.38 275 GLY A O 1
ATOM 1713 N N . ASN A 1 276 ? -0.446 -2.331 11.781 1.00 98.56 276 ASN A N 1
ATOM 1714 C CA . ASN A 1 276 ? -0.842 -3.164 10.645 1.00 98.56 276 ASN A CA 1
ATOM 1715 C C . ASN A 1 276 ? -2.368 -3.197 10.475 1.00 98.56 276 ASN A C 1
ATOM 1717 O O . ASN A 1 276 ? -3.111 -3.182 11.462 1.00 98.56 276 ASN A O 1
ATOM 1721 N N . GLY A 1 277 ? -2.809 -3.293 9.223 1.00 98.31 277 GLY A N 1
ATOM 1722 C CA . GLY A 1 277 ? -4.187 -3.576 8.849 1.00 98.31 277 GLY A CA 1
ATOM 1723 C C . GLY A 1 277 ? -4.589 -5.010 9.181 1.00 98.31 277 GLY A C 1
ATOM 1724 O O . GLY A 1 277 ? -3.764 -5.923 9.236 1.00 98.31 277 GLY A O 1
ATOM 1725 N N . GLY A 1 278 ? -5.878 -5.202 9.427 1.00 98.44 278 GLY A N 1
ATOM 1726 C CA . GLY A 1 278 ? -6.444 -6.475 9.845 1.00 98.44 278 GLY A CA 1
ATOM 1727 C C . GLY A 1 278 ? -6.834 -7.354 8.670 1.00 98.44 278 GLY A C 1
ATOM 1728 O O . GLY A 1 278 ? -7.083 -6.875 7.566 1.00 98.44 278 GLY A O 1
ATOM 1729 N N . THR A 1 279 ? -6.926 -8.655 8.902 1.00 98.56 279 THR A N 1
ATOM 1730 C CA . THR A 1 279 ? -7.359 -9.601 7.868 1.00 98.56 279 THR A CA 1
ATOM 1731 C C . THR A 1 279 ? -8.860 -9.493 7.587 1.00 98.56 279 THR A C 1
ATOM 1733 O O . THR A 1 279 ? -9.665 -9.281 8.499 1.00 98.56 279 THR A O 1
ATOM 1736 N N . GLY A 1 280 ? -9.230 -9.610 6.310 1.00 98.06 280 GLY A N 1
ATOM 1737 C CA . GLY A 1 280 ? -10.616 -9.706 5.858 1.00 98.06 280 GLY A CA 1
ATOM 1738 C C . GLY A 1 280 ? -11.249 -11.060 6.179 1.00 98.06 280 GLY A C 1
ATOM 1739 O O . GLY A 1 280 ? -10.559 -12.033 6.477 1.00 98.06 280 GLY A O 1
ATOM 1740 N N . GLY A 1 281 ? -12.578 -11.123 6.102 1.00 97.81 281 GLY A N 1
ATOM 1741 C CA . GLY A 1 281 ? -13.349 -12.321 6.409 1.00 97.81 281 GLY A CA 1
ATOM 1742 C C . GLY A 1 281 ? -12.974 -13.511 5.525 1.00 97.81 281 GLY A C 1
ATOM 1743 O O . GLY A 1 281 ? -12.676 -13.360 4.338 1.00 97.81 281 GLY A O 1
ATOM 1744 N N . TRP A 1 282 ? -13.015 -14.714 6.102 1.00 97.50 282 TRP A N 1
ATOM 1745 C CA . TRP A 1 282 ? -12.523 -15.921 5.438 1.00 97.50 282 TRP A CA 1
ATOM 1746 C C . TRP A 1 282 ? -13.248 -16.257 4.126 1.00 97.50 282 TRP A C 1
ATOM 1748 O O . TRP A 1 282 ? -12.588 -16.689 3.191 1.00 97.50 282 TRP A O 1
ATOM 1758 N N . LEU A 1 283 ? -14.567 -16.057 4.009 1.00 97.50 283 LEU A N 1
ATOM 1759 C CA . LEU A 1 283 ? -15.297 -16.301 2.751 1.00 97.50 283 LEU A CA 1
ATOM 1760 C C . LEU A 1 283 ? -15.310 -15.079 1.839 1.00 97.50 283 LEU A C 1
ATOM 1762 O O . LEU A 1 283 ? -15.088 -15.192 0.633 1.00 97.50 283 LEU A O 1
ATOM 1766 N N . ASN A 1 284 ? -15.621 -13.922 2.414 1.00 97.25 284 ASN A N 1
ATOM 1767 C CA . ASN A 1 284 ? -15.697 -12.669 1.686 1.00 97.25 284 ASN A CA 1
ATOM 1768 C C . ASN A 1 284 ? -15.321 -11.507 2.602 1.00 97.25 284 ASN A C 1
ATOM 1770 O O . ASN A 1 284 ? -15.931 -11.308 3.657 1.00 97.25 284 ASN A O 1
ATOM 1774 N N . GLY A 1 285 ? -14.330 -10.734 2.175 1.00 95.69 285 GLY A N 1
ATOM 1775 C CA . GLY A 1 285 ? -13.853 -9.605 2.948 1.00 95.69 285 GLY A CA 1
ATOM 1776 C C . GLY A 1 285 ? -12.562 -9.027 2.406 1.00 95.69 285 GLY A C 1
ATOM 1777 O O . GLY A 1 285 ? -11.690 -9.752 1.930 1.00 95.69 285 GLY A O 1
ATOM 1778 N N . TYR A 1 286 ? -12.443 -7.709 2.504 1.00 97.88 286 TYR A N 1
ATOM 1779 C CA . TYR A 1 286 ? -11.229 -6.988 2.150 1.00 97.88 286 TYR A CA 1
ATOM 1780 C C . TYR A 1 286 ? -10.265 -6.958 3.329 1.00 97.88 286 TYR A C 1
ATOM 1782 O O . TYR A 1 286 ? -10.689 -6.814 4.480 1.00 97.88 286 TYR A O 1
ATOM 1790 N N . GLY A 1 287 ? -8.976 -7.074 3.032 1.00 97.94 287 GLY A N 1
ATOM 1791 C CA . GLY A 1 287 ? -7.936 -6.760 3.994 1.00 97.94 287 GLY A CA 1
ATOM 1792 C C . GLY A 1 287 ? -7.962 -5.277 4.363 1.00 97.94 287 GLY A C 1
ATOM 1793 O O . GLY A 1 287 ? -8.268 -4.417 3.536 1.00 97.94 287 GLY A O 1
ATOM 1794 N N . GLY A 1 288 ? -7.674 -4.971 5.621 1.00 98.25 288 GLY A N 1
ATOM 1795 C CA . GLY A 1 288 ? -7.663 -3.608 6.132 1.00 98.25 288 GLY A CA 1
ATOM 1796 C C . GLY A 1 288 ? -6.404 -2.836 5.741 1.00 98.25 288 GLY A C 1
ATOM 1797 O O . GLY A 1 288 ? -5.359 -3.419 5.466 1.00 98.25 288 GLY A O 1
ATOM 1798 N N . LEU A 1 289 ? -6.485 -1.509 5.719 1.00 98.62 289 LEU A N 1
ATOM 1799 C CA . LEU A 1 289 ? -5.347 -0.650 5.377 1.00 98.62 289 LEU A CA 1
ATOM 1800 C C . LEU A 1 289 ? -4.272 -0.681 6.473 1.00 98.62 289 LEU A C 1
ATOM 1802 O O . LEU A 1 289 ? -4.601 -0.742 7.655 1.00 98.62 289 LEU A O 1
ATOM 1806 N N . GLY A 1 290 ? -3.001 -0.592 6.099 1.00 98.12 290 GLY A N 1
ATOM 1807 C CA . GLY A 1 290 ? -1.913 -0.318 7.032 1.00 98.12 290 GLY A CA 1
ATOM 1808 C C . GLY A 1 290 ? -1.908 1.147 7.474 1.00 98.12 290 GLY A C 1
ATOM 1809 O O . GLY A 1 290 ? -2.259 2.036 6.701 1.00 98.12 290 GLY A O 1
ATOM 1810 N N . GLY A 1 291 ? -1.516 1.404 8.719 1.00 98.06 291 GLY A N 1
ATOM 1811 C CA . GLY A 1 291 ? -1.419 2.749 9.278 1.00 98.06 291 GLY A CA 1
ATOM 1812 C C . GLY A 1 291 ? -0.174 3.493 8.798 1.00 98.06 291 GLY A C 1
ATOM 1813 O O . GLY A 1 291 ? 0.879 2.890 8.576 1.00 98.06 291 GLY A O 1
ATOM 1814 N N . PHE A 1 292 ? -0.279 4.813 8.666 1.00 98.12 292 PHE A N 1
ATOM 1815 C CA . PHE A 1 292 ? 0.858 5.669 8.332 1.00 98.12 292 PHE A CA 1
ATOM 1816 C C . PHE A 1 292 ? 1.906 5.672 9.446 1.00 98.12 292 PHE A C 1
ATOM 1818 O O . PHE A 1 292 ? 1.573 5.580 10.628 1.00 98.12 292 PHE A O 1
ATOM 1825 N N . GLY A 1 293 ? 3.179 5.779 9.076 1.00 96.94 293 GLY A N 1
ATOM 1826 C CA . GLY A 1 293 ? 4.236 6.103 10.025 1.00 96.94 293 GLY A CA 1
ATOM 1827 C C . GLY A 1 293 ? 4.189 7.582 10.411 1.00 96.94 293 GLY A C 1
ATOM 1828 O O . GLY A 1 293 ? 3.882 8.427 9.579 1.00 96.94 293 GLY A O 1
ATOM 1829 N N . GLY A 1 294 ? 4.492 7.898 11.666 1.00 96.50 294 GLY A N 1
ATOM 1830 C CA . GLY A 1 294 ? 4.494 9.266 12.170 1.00 96.50 294 GLY A CA 1
ATOM 1831 C C . GLY A 1 294 ? 5.674 10.078 11.647 1.00 96.50 294 GLY A C 1
ATOM 1832 O O . GLY A 1 294 ? 6.784 9.564 11.504 1.00 96.50 294 GLY A O 1
ATOM 1833 N N . ASP A 1 295 ? 5.449 11.361 11.393 1.00 95.19 295 ASP A N 1
ATOM 1834 C CA . ASP A 1 295 ? 6.493 12.279 10.931 1.00 95.19 295 ASP A CA 1
ATOM 1835 C C . ASP A 1 295 ? 7.497 12.636 12.032 1.00 95.19 295 ASP A C 1
ATOM 1837 O O . ASP A 1 295 ? 7.224 12.485 13.226 1.00 95.19 295 ASP A O 1
ATOM 1841 N N . SER A 1 296 ? 8.661 13.152 11.640 1.00 92.75 296 SER A N 1
ATOM 1842 C CA . SER A 1 296 ? 9.676 13.634 12.572 1.00 92.75 296 SER A CA 1
ATOM 1843 C C . SER A 1 296 ? 10.418 14.876 12.071 1.00 92.75 296 SER A C 1
ATOM 1845 O O . SER A 1 296 ? 11.167 14.778 11.110 1.00 92.75 296 SER A O 1
ATOM 1847 N N . ALA A 1 297 ? 10.343 16.020 12.760 1.00 88.81 297 ALA A N 1
ATOM 1848 C CA . ALA A 1 297 ? 10.982 17.247 12.255 1.00 88.81 297 ALA A CA 1
ATOM 1849 C C . ALA A 1 297 ? 12.525 17.146 12.155 1.00 88.81 297 ALA A C 1
ATOM 1851 O O . ALA A 1 297 ? 13.100 17.481 11.121 1.00 88.81 297 ALA A O 1
ATOM 1852 N N . SER A 1 298 ? 13.222 16.644 13.182 1.00 85.38 298 SER A N 1
ATOM 1853 C CA . SER A 1 298 ? 14.698 16.555 13.176 1.00 85.38 298 SER A CA 1
ATOM 1854 C C . SER A 1 298 ? 15.291 15.173 13.483 1.00 85.38 298 SER A C 1
ATOM 1856 O O . SER A 1 298 ? 16.507 15.041 13.606 1.00 85.38 298 SER A O 1
ATOM 1858 N N . GLY A 1 299 ? 14.455 14.151 13.660 1.00 85.81 299 GLY A N 1
ATOM 1859 C CA . GLY A 1 299 ? 14.854 12.744 13.801 1.00 85.81 299 GLY A CA 1
ATOM 1860 C C . GLY A 1 299 ? 14.359 11.883 12.634 1.00 85.81 299 GLY A C 1
ATOM 1861 O O . GLY A 1 299 ? 14.047 12.403 11.564 1.00 85.81 299 GLY A O 1
ATOM 1862 N N . THR A 1 300 ? 14.256 10.565 12.827 1.00 91.44 300 THR A N 1
ATOM 1863 C CA . THR A 1 300 ? 13.804 9.656 11.764 1.00 91.44 300 THR A CA 1
ATOM 1864 C C . THR A 1 300 ? 12.283 9.508 11.708 1.00 91.44 300 THR A C 1
ATOM 1866 O O . THR A 1 300 ? 11.678 9.176 12.728 1.00 91.44 300 THR A O 1
ATOM 1869 N N . GLY A 1 301 ? 11.663 9.648 10.537 1.00 93.19 301 GLY A N 1
ATOM 1870 C CA . GLY A 1 301 ? 10.246 9.313 10.348 1.00 93.19 301 GLY A CA 1
ATOM 1871 C C . GLY A 1 301 ? 9.920 7.844 10.679 1.00 93.19 301 GLY A C 1
ATOM 1872 O O . GLY A 1 301 ? 10.756 6.949 10.525 1.00 93.19 301 GLY A O 1
ATOM 1873 N N . GLY A 1 302 ? 8.709 7.589 11.172 1.00 95.38 302 GLY A N 1
ATOM 1874 C CA . GLY A 1 302 ? 8.246 6.271 11.601 1.00 95.38 302 GLY A CA 1
ATOM 1875 C C . GLY A 1 302 ? 7.937 5.339 10.431 1.00 95.38 302 GLY A C 1
ATOM 1876 O O . GLY A 1 302 ? 7.492 5.776 9.377 1.00 95.38 302 GLY A O 1
ATOM 1877 N N . ARG A 1 303 ? 8.149 4.030 10.599 1.00 96.31 303 ARG A N 1
ATOM 1878 C CA . ARG A 1 303 ? 7.771 3.029 9.580 1.00 96.31 303 ARG A CA 1
ATOM 1879 C C . ARG A 1 303 ? 6.256 2.908 9.478 1.00 96.31 303 ARG A C 1
ATOM 1881 O O . ARG A 1 303 ? 5.578 2.995 10.494 1.00 96.31 303 ARG A O 1
ATOM 1888 N N . ALA A 1 304 ? 5.726 2.643 8.297 1.00 97.06 304 ALA A N 1
ATOM 1889 C CA . ALA A 1 304 ? 4.305 2.369 8.155 1.00 97.06 304 ALA A CA 1
ATOM 1890 C C . ALA A 1 304 ? 3.939 0.923 8.519 1.00 97.06 304 ALA A C 1
ATOM 1892 O O . ALA A 1 304 ? 4.787 0.027 8.516 1.00 97.06 304 ALA A O 1
ATOM 1893 N N . GLY A 1 305 ? 2.654 0.696 8.776 1.00 98.12 305 GLY A N 1
ATOM 1894 C CA . GLY A 1 305 ? 2.086 -0.635 8.939 1.00 98.12 305 GLY A CA 1
ATOM 1895 C C . GLY A 1 305 ? 1.760 -1.296 7.601 1.00 98.12 305 GLY A C 1
ATOM 1896 O O . GLY A 1 305 ? 1.422 -0.631 6.621 1.00 98.12 305 GLY A O 1
ATOM 1897 N N . ALA A 1 306 ? 1.838 -2.624 7.558 1.00 98.50 306 ALA A N 1
ATOM 1898 C CA . ALA A 1 306 ? 1.420 -3.401 6.395 1.00 98.50 306 ALA A CA 1
ATOM 1899 C C . ALA A 1 306 ? -0.111 -3.417 6.253 1.00 98.50 306 ALA A C 1
ATOM 1901 O O . ALA A 1 306 ? -0.830 -3.341 7.249 1.00 98.50 306 ALA A O 1
ATOM 1902 N N . GLY A 1 307 ? -0.607 -3.548 5.025 1.00 98.25 307 GLY A N 1
ATOM 1903 C CA . GLY A 1 307 ? -2.005 -3.860 4.753 1.00 98.25 307 GLY A CA 1
ATOM 1904 C C . GLY A 1 307 ? -2.338 -5.298 5.154 1.00 98.25 307 GLY A C 1
ATOM 1905 O O . GLY A 1 307 ? -1.482 -6.181 5.140 1.00 98.25 307 GLY A O 1
ATOM 1906 N N . GLY A 1 308 ? -3.589 -5.534 5.530 1.00 98.38 308 GLY A N 1
ATOM 1907 C CA . GLY A 1 308 ? -4.087 -6.849 5.905 1.00 98.38 308 GLY A CA 1
ATOM 1908 C C . GLY A 1 308 ? -4.395 -7.724 4.695 1.00 98.38 308 GLY A C 1
ATOM 1909 O O . GLY A 1 308 ? -4.715 -7.233 3.614 1.00 98.38 308 GLY A O 1
ATOM 1910 N N . ASP A 1 309 ? -4.327 -9.036 4.876 1.00 98.62 309 ASP A N 1
ATOM 1911 C CA . ASP A 1 309 ? -4.674 -10.001 3.831 1.00 98.62 309 ASP A CA 1
ATOM 1912 C C . ASP A 1 309 ? -6.200 -10.169 3.696 1.00 98.62 309 ASP A C 1
ATOM 1914 O O . ASP A 1 309 ? -6.944 -9.998 4.664 1.00 98.62 309 ASP A O 1
ATOM 1918 N N . ALA A 1 310 ? -6.673 -10.557 2.513 1.00 97.94 310 ALA A N 1
ATOM 1919 C CA . ALA A 1 310 ? -8.035 -11.059 2.314 1.00 97.94 310 ALA A CA 1
ATOM 1920 C C . ALA A 1 310 ? -8.148 -12.577 2.576 1.00 97.94 310 ALA A C 1
ATOM 1922 O O . ALA A 1 310 ? -7.147 -13.289 2.664 1.00 97.94 310 ALA A O 1
ATOM 1923 N N . GLY A 1 311 ? -9.387 -13.073 2.689 1.00 97.25 311 GLY A N 1
ATOM 1924 C CA . GLY A 1 311 ? -9.706 -14.496 2.850 1.00 97.25 311 GLY A CA 1
ATOM 1925 C C . GLY A 1 311 ? -9.778 -15.262 1.522 1.00 97.25 311 GLY A C 1
ATOM 1926 O O . GLY A 1 311 ? -8.797 -15.385 0.795 1.00 97.25 311 GLY A O 1
ATOM 1927 N N . LEU A 1 312 ? -10.945 -15.818 1.193 1.00 98.19 312 LEU A N 1
ATOM 1928 C CA . LEU A 1 312 ? -11.199 -16.576 -0.035 1.00 98.19 312 LEU A CA 1
ATOM 1929 C C . LEU A 1 312 ? -11.467 -15.650 -1.226 1.00 98.19 312 LEU A C 1
ATOM 1931 O O . LEU A 1 312 ? -10.868 -15.830 -2.287 1.00 98.19 312 LEU A O 1
ATOM 1935 N N . ILE A 1 313 ? -12.360 -14.672 -1.047 1.00 98.12 313 ILE A N 1
ATOM 1936 C CA . ILE A 1 313 ? -12.692 -13.646 -2.042 1.00 98.12 313 ILE A CA 1
ATOM 1937 C C . ILE A 1 313 ? -12.504 -12.262 -1.421 1.00 98.12 313 ILE A C 1
ATOM 1939 O O . ILE A 1 313 ? -13.133 -11.944 -0.410 1.00 98.12 313 ILE A O 1
ATOM 1943 N N . GLY A 1 314 ? -11.697 -11.420 -2.061 1.00 97.62 314 GLY A N 1
ATOM 1944 C CA . GLY A 1 314 ? -11.487 -10.036 -1.646 1.00 97.62 314 GLY A CA 1
ATOM 1945 C C . GLY A 1 314 ? -10.099 -9.514 -1.994 1.00 97.62 314 GLY A C 1
ATOM 1946 O O . GLY A 1 314 ? -9.171 -10.274 -2.230 1.00 97.62 314 GLY A O 1
ATOM 1947 N N . TYR A 1 315 ? -9.962 -8.199 -2.036 1.00 98.25 315 TYR A N 1
ATOM 1948 C CA . TYR A 1 315 ? -8.695 -7.501 -2.227 1.00 98.25 315 TYR A CA 1
ATOM 1949 C C . TYR A 1 315 ? -7.873 -7.425 -0.941 1.00 98.25 315 TYR A C 1
ATOM 1951 O O . TYR A 1 315 ? -8.426 -7.221 0.145 1.00 98.25 315 TYR A O 1
ATOM 1959 N N . GLY A 1 316 ? -6.555 -7.539 -1.084 1.00 98.12 316 GLY A N 1
ATOM 1960 C CA . GLY A 1 316 ? -5.622 -7.231 -0.008 1.00 98.12 316 GLY A CA 1
ATOM 1961 C C . GLY A 1 316 ? -5.624 -5.739 0.331 1.00 98.12 316 GLY A C 1
ATOM 1962 O O . GLY A 1 316 ? -5.876 -4.889 -0.524 1.00 98.12 316 GLY A O 1
ATOM 1963 N N . GLY A 1 317 ? -5.348 -5.413 1.589 1.00 98.19 317 GLY A N 1
ATOM 1964 C CA . GLY A 1 317 ? -5.290 -4.038 2.069 1.00 98.19 317 GLY A CA 1
ATOM 1965 C C . GLY A 1 317 ? -4.058 -3.294 1.557 1.00 98.19 317 GLY A C 1
ATOM 1966 O O . GLY A 1 317 ? -2.997 -3.882 1.364 1.00 98.19 317 GLY A O 1
ATOM 1967 N N . VAL A 1 318 ? -4.172 -1.985 1.356 1.00 98.56 318 VAL A N 1
ATOM 1968 C CA . VAL A 1 318 ? -3.029 -1.128 0.997 1.00 98.56 318 VAL A CA 1
ATOM 1969 C C . VAL A 1 318 ? -2.117 -0.949 2.213 1.00 98.56 318 VAL A C 1
ATOM 1971 O O . VAL A 1 318 ? -2.612 -0.770 3.325 1.00 98.56 318 VAL A O 1
ATOM 1974 N N . GLY A 1 319 ? -0.800 -1.001 2.020 1.00 97.94 319 GLY A N 1
ATOM 1975 C CA . GLY A 1 319 ? 0.171 -0.674 3.064 1.00 97.94 319 GLY A CA 1
ATOM 1976 C C . GLY A 1 319 ? 0.238 0.829 3.343 1.00 97.94 319 GLY A C 1
ATOM 1977 O O . GLY A 1 319 ? 0.026 1.642 2.447 1.00 97.94 319 GLY A O 1
ATOM 1978 N N . GLY A 1 320 ? 0.531 1.215 4.585 1.00 97.56 320 GLY A N 1
ATOM 1979 C CA . GLY A 1 320 ? 0.616 2.626 4.965 1.00 97.56 320 GLY A CA 1
ATOM 1980 C C . GLY A 1 320 ? 1.842 3.321 4.368 1.00 97.56 320 GLY A C 1
ATOM 1981 O O . GLY A 1 320 ? 2.841 2.673 4.052 1.00 97.56 320 GLY A O 1
ATOM 1982 N N . SER A 1 321 ? 1.814 4.647 4.258 1.00 97.00 321 SER A N 1
ATOM 1983 C CA . SER A 1 321 ? 3.011 5.418 3.893 1.00 97.00 321 SER A CA 1
ATOM 1984 C C . SER A 1 321 ? 3.962 5.614 5.078 1.00 97.00 321 SER A C 1
ATOM 1986 O O . SER A 1 321 ? 3.518 5.773 6.216 1.00 97.00 321 SER A O 1
ATOM 1988 N N . GLY A 1 322 ? 5.271 5.594 4.819 1.00 94.50 322 GLY A N 1
ATOM 1989 C CA . GLY A 1 322 ? 6.289 5.901 5.827 1.00 94.50 322 GLY A CA 1
ATOM 1990 C C . GLY A 1 322 ? 6.275 7.383 6.217 1.00 94.50 322 GLY A C 1
ATOM 1991 O O . GLY A 1 322 ? 5.934 8.224 5.391 1.00 94.50 322 GLY A O 1
ATOM 1992 N N . GLY A 1 323 ? 6.645 7.694 7.461 1.00 93.94 323 GLY A N 1
ATOM 1993 C CA . GLY A 1 323 ? 6.671 9.063 7.979 1.00 93.94 323 GLY A CA 1
ATOM 1994 C C . GLY A 1 323 ? 7.813 9.908 7.409 1.00 93.94 323 GLY A C 1
ATOM 1995 O O . GLY A 1 323 ? 8.911 9.401 7.146 1.00 93.94 323 GLY A O 1
ATOM 1996 N N . ASN A 1 324 ? 7.556 11.205 7.265 1.00 90.81 324 ASN A N 1
ATOM 1997 C CA . ASN A 1 324 ? 8.464 12.195 6.690 1.00 90.81 324 ASN A CA 1
ATOM 1998 C C . ASN A 1 324 ? 9.441 12.779 7.725 1.00 90.81 324 ASN A C 1
ATOM 2000 O O . ASN A 1 324 ? 9.341 12.512 8.927 1.00 90.81 324 ASN A O 1
ATOM 2004 N N . TRP A 1 325 ? 10.393 13.588 7.242 1.00 87.62 325 TRP A N 1
ATOM 2005 C CA . TRP A 1 325 ? 11.338 14.343 8.065 1.00 87.62 325 TRP A CA 1
ATOM 2006 C C . TRP A 1 325 ? 11.720 15.702 7.469 1.00 87.62 325 TRP A C 1
ATOM 2008 O O . TRP A 1 325 ? 11.673 15.849 6.249 1.00 87.62 325 TRP A O 1
ATOM 2018 N N . ASP A 1 326 ? 12.154 16.664 8.304 1.00 80.69 326 ASP A N 1
ATOM 2019 C CA . ASP A 1 326 ? 12.589 17.990 7.823 1.00 80.69 326 ASP A CA 1
ATOM 2020 C C . ASP A 1 326 ? 14.122 18.115 7.706 1.00 80.69 326 ASP A C 1
ATOM 2022 O O . ASP A 1 326 ? 14.644 18.301 6.609 1.00 80.69 326 ASP A O 1
ATOM 2026 N N . THR A 1 327 ? 14.887 18.033 8.808 1.00 73.62 327 THR A N 1
ATOM 2027 C CA . THR A 1 327 ? 16.347 18.309 8.797 1.00 73.62 327 THR A CA 1
ATOM 2028 C C . THR A 1 327 ? 17.187 17.278 9.550 1.00 73.62 327 THR A C 1
ATOM 2030 O O . THR A 1 327 ? 16.953 16.997 10.718 1.00 73.62 327 THR A O 1
ATOM 2033 N N . GLY A 1 328 ? 18.224 16.741 8.891 1.00 67.00 328 GLY A N 1
ATOM 2034 C CA . GLY A 1 328 ? 19.234 15.865 9.511 1.00 67.00 328 GLY A CA 1
ATOM 2035 C C . GLY A 1 328 ? 18.792 14.423 9.804 1.00 67.00 328 GLY A C 1
ATOM 2036 O O . GLY A 1 328 ? 19.606 13.637 10.286 1.00 67.00 328 GLY A O 1
ATOM 2037 N N . GLY A 1 329 ? 17.538 14.075 9.503 1.00 77.62 329 GLY A N 1
ATOM 2038 C CA . GLY A 1 329 ? 16.967 12.738 9.667 1.00 77.62 329 GLY A CA 1
ATOM 2039 C C . GLY A 1 329 ? 16.908 11.908 8.381 1.00 77.62 329 GLY A C 1
ATOM 2040 O O . GLY A 1 329 ? 17.265 12.357 7.293 1.00 77.62 329 GLY A O 1
ATOM 2041 N N . SER A 1 330 ? 16.436 10.674 8.535 1.00 84.06 330 SER A N 1
ATOM 2042 C CA . SER A 1 330 ? 15.895 9.830 7.465 1.00 84.06 330 SER A CA 1
ATOM 2043 C C . SER A 1 330 ? 14.425 9.574 7.779 1.00 84.06 330 SER A C 1
ATOM 2045 O O . SER A 1 330 ? 13.858 10.204 8.668 1.00 84.06 330 SER A O 1
ATOM 2047 N N . GLY A 1 331 ? 13.772 8.616 7.150 1.00 85.12 331 GLY A N 1
ATOM 2048 C CA . GLY A 1 331 ? 12.449 8.277 7.642 1.00 85.12 331 GLY A CA 1
ATOM 2049 C C . GLY A 1 331 ? 11.859 7.057 7.042 1.00 85.12 331 GLY A C 1
ATOM 2050 O O . GLY A 1 331 ? 12.580 6.162 6.607 1.00 85.12 331 GLY A O 1
ATOM 2051 N N . GLY A 1 332 ? 10.551 6.983 7.221 1.00 90.44 332 GLY A N 1
ATOM 2052 C CA . GLY A 1 332 ? 9.871 5.719 7.354 1.00 90.44 332 GLY A CA 1
ATOM 2053 C C . GLY A 1 332 ? 9.937 4.909 6.086 1.00 90.44 332 GLY A C 1
ATOM 2054 O O . GLY A 1 332 ? 9.787 5.463 5.009 1.00 90.44 332 GLY A O 1
ATOM 2055 N N . ASN A 1 333 ? 10.062 3.594 6.213 1.00 94.44 333 ASN A N 1
ATOM 2056 C CA . ASN A 1 333 ? 9.725 2.710 5.105 1.00 94.44 333 ASN A CA 1
ATOM 2057 C C . ASN A 1 333 ? 8.197 2.623 4.978 1.00 94.44 333 ASN A C 1
ATOM 2059 O O . ASN A 1 333 ? 7.482 2.667 5.987 1.00 94.44 333 ASN A O 1
ATOM 2063 N N . GLY A 1 334 ? 7.712 2.478 3.750 1.00 95.81 334 GLY A N 1
ATOM 2064 C CA . GLY A 1 334 ? 6.321 2.187 3.439 1.00 95.81 334 GLY A CA 1
ATOM 2065 C C . GLY A 1 334 ? 5.954 0.752 3.816 1.00 95.81 334 GLY A C 1
ATOM 2066 O O . GLY A 1 334 ? 6.792 -0.152 3.829 1.00 95.81 334 GLY A O 1
ATOM 2067 N N . GLY A 1 335 ? 4.688 0.535 4.149 1.00 97.75 335 GLY A N 1
ATOM 2068 C CA . GLY A 1 335 ? 4.163 -0.770 4.531 1.00 97.75 335 GLY A CA 1
ATOM 2069 C C . GLY A 1 335 ? 3.897 -1.647 3.315 1.00 97.75 335 GLY A C 1
ATOM 2070 O O . GLY A 1 335 ? 3.488 -1.155 2.269 1.00 97.75 335 GLY A O 1
ATOM 2071 N N . ALA A 1 336 ? 4.089 -2.959 3.429 1.00 98.31 336 ALA A N 1
ATOM 2072 C CA . ALA A 1 336 ? 3.702 -3.870 2.353 1.00 98.31 336 ALA A CA 1
ATOM 2073 C C . ALA A 1 336 ? 2.175 -3.882 2.155 1.00 98.31 336 ALA A C 1
ATOM 2075 O O . ALA A 1 336 ? 1.426 -3.752 3.123 1.00 98.31 336 ALA A O 1
ATOM 2076 N N . GLY A 1 337 ? 1.714 -4.067 0.922 1.00 98.19 337 GLY A N 1
ATOM 2077 C CA . GLY A 1 337 ? 0.325 -4.386 0.625 1.00 98.19 337 GLY A CA 1
ATOM 2078 C C . GLY A 1 337 ? -0.014 -5.818 1.043 1.00 98.19 337 GLY A C 1
ATOM 2079 O O . GLY A 1 337 ? 0.820 -6.721 0.965 1.00 98.19 337 GLY A O 1
ATOM 2080 N N . GLY A 1 338 ? -1.247 -6.031 1.489 1.00 98.38 338 GLY A N 1
ATOM 2081 C CA . GLY A 1 338 ? -1.755 -7.341 1.874 1.00 98.38 338 GLY A CA 1
ATOM 2082 C C . GLY A 1 338 ? -2.045 -8.230 0.669 1.00 98.38 338 GLY A C 1
ATOM 2083 O O . GLY A 1 338 ? -2.247 -7.763 -0.450 1.00 98.38 338 GLY A O 1
ATOM 2084 N N . ARG A 1 339 ? -2.085 -9.539 0.877 1.00 98.62 339 ARG A N 1
ATOM 2085 C CA . ARG A 1 339 ? -2.407 -10.516 -0.167 1.00 98.62 339 ARG A CA 1
ATOM 2086 C C . ARG A 1 339 ? -3.886 -10.464 -0.541 1.00 98.62 339 ARG A C 1
ATOM 2088 O O . ARG A 1 339 ? -4.748 -10.293 0.322 1.00 98.62 339 ARG A O 1
ATOM 2095 N N . GLY A 1 340 ? -4.162 -10.649 -1.828 1.00 98.06 340 GLY A N 1
ATOM 2096 C CA . GLY A 1 340 ? -5.512 -10.853 -2.345 1.00 98.06 340 GLY A CA 1
ATOM 2097 C C . GLY A 1 340 ? -6.099 -12.196 -1.913 1.00 98.06 340 GLY A C 1
ATOM 2098 O O . GLY A 1 340 ? -5.402 -13.061 -1.375 1.00 98.06 340 GLY A O 1
ATOM 2099 N N . GLY A 1 341 ? -7.397 -12.365 -2.150 1.00 97.88 341 GLY A N 1
ATOM 2100 C CA . GLY A 1 341 ? -8.142 -13.554 -1.768 1.00 97.88 341 GLY A CA 1
ATOM 2101 C C . GLY A 1 341 ? -7.615 -14.812 -2.454 1.00 97.88 341 GLY A C 1
ATOM 2102 O O . GLY A 1 341 ? -7.144 -14.775 -3.592 1.00 97.88 341 GLY A O 1
ATOM 2103 N N . TRP A 1 342 ? -7.714 -15.949 -1.766 1.00 97.81 342 TRP A N 1
ATOM 2104 C CA . TRP A 1 342 ? -7.181 -17.220 -2.255 1.00 97.81 342 TRP A CA 1
ATOM 2105 C C . TRP A 1 342 ? -7.756 -17.627 -3.622 1.00 97.81 342 TRP A C 1
ATOM 2107 O O . TRP A 1 342 ? -7.010 -18.052 -4.502 1.00 97.81 342 TRP A O 1
ATOM 2117 N N . LEU A 1 343 ? -9.073 -17.486 -3.807 1.00 97.62 343 LEU A N 1
ATOM 2118 C CA . LEU A 1 343 ? -9.773 -17.812 -5.053 1.00 97.62 343 LEU A CA 1
ATOM 2119 C C . LEU A 1 343 ? -9.775 -16.627 -6.020 1.00 97.62 343 LEU A C 1
ATOM 2121 O O . LEU A 1 343 ? -9.475 -16.795 -7.201 1.00 97.62 343 LEU A O 1
ATOM 2125 N N . MET A 1 344 ? -10.164 -15.454 -5.521 1.00 97.94 344 MET A N 1
ATOM 2126 C CA . MET A 1 344 ? -10.357 -14.256 -6.329 1.00 97.94 344 MET A CA 1
ATOM 2127 C C . MET A 1 344 ? -10.017 -13.003 -5.529 1.00 97.94 344 MET A C 1
ATOM 2129 O O . MET A 1 344 ? -10.639 -12.730 -4.499 1.00 97.94 344 MET A O 1
ATOM 2133 N N . GLY A 1 345 ? -9.102 -12.199 -6.054 1.00 97.81 345 GLY A N 1
ATOM 2134 C CA . GLY A 1 345 ? -8.820 -10.874 -5.532 1.00 97.81 345 GLY A CA 1
ATOM 2135 C C . GLY A 1 345 ? -7.413 -10.399 -5.840 1.00 97.81 345 GLY A C 1
ATOM 2136 O O . GLY A 1 345 ? -6.448 -11.160 -5.779 1.00 97.81 345 GLY A O 1
ATOM 2137 N N . ASP A 1 346 ? -7.315 -9.111 -6.142 1.00 98.50 346 ASP A N 1
ATOM 2138 C CA . ASP A 1 346 ? -6.044 -8.428 -6.337 1.00 98.50 346 ASP A CA 1
ATOM 2139 C C . ASP A 1 346 ? -5.294 -8.269 -5.004 1.00 98.50 346 ASP A C 1
ATOM 2141 O O . ASP A 1 346 ? -5.892 -8.110 -3.932 1.00 98.50 346 ASP A O 1
ATOM 2145 N N . GLY A 1 347 ? -3.967 -8.293 -5.076 1.00 98.19 347 GLY A N 1
ATOM 2146 C CA . GLY A 1 347 ? -3.116 -7.893 -3.967 1.00 98.19 347 GLY A CA 1
ATOM 2147 C C . GLY A 1 347 ? -3.178 -6.386 -3.709 1.00 98.19 347 GLY A C 1
ATOM 2148 O O . GLY A 1 347 ? -3.447 -5.584 -4.602 1.00 98.19 347 GLY A O 1
ATOM 2149 N N . GLY A 1 348 ? -2.932 -5.998 -2.464 1.00 98.19 348 GLY A N 1
ATOM 2150 C CA . GLY A 1 348 ? -2.940 -4.610 -2.025 1.00 98.19 348 GLY A CA 1
ATOM 2151 C C . GLY A 1 348 ? -1.733 -3.825 -2.528 1.00 98.19 348 GLY A C 1
ATOM 2152 O O . GLY A 1 348 ? -0.661 -4.374 -2.767 1.00 98.19 348 GLY A O 1
ATOM 2153 N N . ILE A 1 349 ? -1.895 -2.514 -2.662 1.00 98.50 349 ILE A N 1
ATOM 2154 C CA . ILE A 1 349 ? -0.814 -1.603 -3.057 1.00 98.50 349 ILE A CA 1
ATOM 2155 C C . ILE A 1 349 ? 0.210 -1.495 -1.916 1.00 98.50 349 ILE A C 1
ATOM 2157 O O . ILE A 1 349 ? -0.166 -1.430 -0.745 1.00 98.50 349 ILE A O 1
ATOM 2161 N N . GLY A 1 350 ? 1.498 -1.468 -2.248 1.00 97.69 350 GLY A N 1
ATOM 2162 C CA . GLY A 1 350 ? 2.560 -1.143 -1.305 1.00 97.69 350 GLY A CA 1
ATOM 2163 C C . GLY A 1 350 ? 2.575 0.347 -0.954 1.00 97.69 350 GLY A C 1
ATOM 2164 O O . GLY A 1 350 ? 2.364 1.207 -1.806 1.00 97.69 350 GLY A O 1
ATOM 2165 N N . GLY A 1 351 ? 2.818 0.669 0.309 1.00 96.75 351 GLY A N 1
ATOM 2166 C CA . GLY A 1 351 ? 2.814 2.036 0.809 1.00 96.75 351 GLY A CA 1
ATOM 2167 C C . GLY A 1 351 ? 4.000 2.858 0.316 1.00 96.75 351 GLY A C 1
ATOM 2168 O O . GLY A 1 351 ? 5.113 2.350 0.182 1.00 96.75 351 GLY A O 1
ATOM 2169 N N . ALA A 1 352 ? 3.775 4.142 0.052 1.00 94.19 352 ALA A N 1
ATOM 2170 C CA . ALA A 1 352 ? 4.831 5.040 -0.397 1.00 94.19 352 ALA A CA 1
ATOM 2171 C C . ALA A 1 352 ? 5.730 5.471 0.766 1.00 94.19 352 ALA A C 1
ATOM 2173 O O . ALA A 1 352 ? 5.321 5.500 1.924 1.00 94.19 352 ALA A O 1
ATOM 2174 N N . SER A 1 353 ? 6.955 5.867 0.473 1.00 89.88 353 SER A N 1
ATOM 2175 C CA . SER A 1 353 ? 7.764 6.605 1.424 1.00 89.88 353 SER A CA 1
ATOM 2176 C C . SER A 1 353 ? 8.842 7.416 0.728 1.00 89.88 353 SER A C 1
ATOM 2178 O O . SER A 1 353 ? 8.985 7.381 -0.486 1.00 89.88 353 SER A O 1
ATOM 2180 N N . VAL A 1 354 ? 9.613 8.159 1.507 1.00 81.50 354 VAL A N 1
ATOM 2181 C CA . VAL A 1 354 ? 10.895 8.723 1.079 1.00 81.50 354 VAL A CA 1
ATOM 2182 C C . VAL A 1 354 ? 12.054 7.743 1.333 1.00 81.50 354 VAL A C 1
ATOM 2184 O O . VAL A 1 354 ? 13.066 7.838 0.649 1.00 81.50 354 VAL A O 1
ATOM 2187 N N . GLY A 1 355 ? 11.898 6.775 2.249 1.00 84.88 355 GLY A N 1
ATOM 2188 C CA . GLY A 1 355 ? 12.824 5.659 2.494 1.00 84.88 355 GLY A CA 1
ATOM 2189 C C . GLY A 1 355 ? 12.624 4.501 1.508 1.00 84.88 355 GLY A C 1
ATOM 2190 O O . GLY A 1 355 ? 12.694 4.694 0.299 1.00 84.88 355 GLY A O 1
ATOM 2191 N N . GLU A 1 356 ? 12.387 3.282 1.994 1.00 91.19 356 GLU A N 1
ATOM 2192 C CA . GLU A 1 356 ? 12.000 2.160 1.120 1.00 91.19 356 GLU A CA 1
ATOM 2193 C C . GLU A 1 356 ? 10.482 2.143 0.902 1.00 91.19 356 GLU A C 1
ATOM 2195 O O . GLU A 1 356 ? 9.707 2.174 1.858 1.00 91.19 356 GLU A O 1
ATOM 2200 N N . GLY A 1 357 ? 10.028 2.089 -0.345 1.00 93.25 357 GLY A N 1
ATOM 2201 C CA . GLY A 1 357 ? 8.638 1.830 -0.687 1.00 93.25 357 GLY A CA 1
ATOM 2202 C C . GLY A 1 357 ? 8.223 0.414 -0.288 1.00 93.25 357 GLY A C 1
ATOM 2203 O O . GLY A 1 357 ? 9.005 -0.534 -0.356 1.00 93.25 357 GLY A O 1
ATOM 2204 N N . GLY A 1 358 ? 6.978 0.256 0.147 1.00 97.00 358 GLY A N 1
ATOM 2205 C CA . GLY A 1 358 ? 6.432 -1.041 0.522 1.00 97.00 358 GLY A CA 1
ATOM 2206 C C . GLY A 1 358 ? 6.212 -1.936 -0.693 1.00 97.00 358 GLY A C 1
ATOM 2207 O O . GLY A 1 358 ? 5.837 -1.465 -1.762 1.00 97.00 358 GLY A O 1
ATOM 2208 N N . ASN A 1 359 ? 6.399 -3.243 -0.544 1.00 98.06 359 ASN A N 1
ATOM 2209 C CA . ASN A 1 359 ? 6.090 -4.182 -1.625 1.00 98.06 359 ASN A CA 1
ATOM 2210 C C . ASN A 1 359 ? 4.578 -4.278 -1.843 1.00 98.06 359 ASN A C 1
ATOM 2212 O O . ASN A 1 359 ? 3.815 -4.261 -0.880 1.00 98.06 359 ASN A O 1
ATOM 2216 N N . GLY A 1 360 ? 4.145 -4.432 -3.087 1.00 98.00 360 GLY A N 1
ATOM 2217 C CA . GLY A 1 360 ? 2.774 -4.786 -3.411 1.00 98.00 360 GLY A CA 1
ATOM 2218 C C . GLY A 1 360 ? 2.440 -6.212 -2.972 1.00 98.00 360 GLY A C 1
ATOM 2219 O O . GLY A 1 360 ? 3.290 -7.106 -2.949 1.00 98.00 360 GLY A O 1
ATOM 2220 N N . GLY A 1 361 ? 1.185 -6.428 -2.603 1.00 98.31 361 GLY A N 1
ATOM 2221 C CA . GLY A 1 361 ? 0.670 -7.727 -2.205 1.00 98.31 361 GLY A CA 1
ATOM 2222 C C . GLY A 1 361 ? 0.507 -8.665 -3.396 1.00 98.31 361 GLY A C 1
ATOM 2223 O O . GLY A 1 361 ? 0.204 -8.244 -4.509 1.00 98.31 361 GLY A O 1
ATOM 2224 N N . ASN A 1 362 ? 0.673 -9.963 -3.166 1.00 98.38 362 ASN A N 1
ATOM 2225 C CA . ASN A 1 362 ? 0.429 -10.969 -4.200 1.00 98.38 362 ASN A CA 1
ATOM 2226 C C . ASN A 1 362 ? -1.071 -11.278 -4.317 1.00 98.38 362 ASN A C 1
ATOM 2228 O O . ASN A 1 362 ? -1.765 -11.347 -3.299 1.00 98.38 362 ASN A O 1
ATOM 2232 N N . ALA A 1 363 ? -1.543 -11.557 -5.529 1.00 97.62 363 ALA A N 1
ATOM 2233 C CA . ALA A 1 363 ? -2.748 -12.361 -5.727 1.00 97.62 363 ALA A CA 1
ATOM 2234 C C . ALA A 1 363 ? -2.414 -13.861 -5.601 1.00 97.62 363 ALA A C 1
ATOM 2236 O O . ALA A 1 363 ? -1.242 -14.244 -5.542 1.00 97.62 363 ALA A O 1
ATOM 2237 N N . VAL A 1 364 ? -3.437 -14.723 -5.520 1.00 97.06 364 VAL A N 1
ATOM 2238 C CA . VAL A 1 364 ? -3.244 -16.164 -5.266 1.00 97.06 364 VAL A CA 1
ATOM 2239 C C . VAL A 1 364 ? -3.644 -17.037 -6.453 1.00 97.06 364 VAL A C 1
ATOM 2241 O O . VAL A 1 364 ? -2.753 -17.568 -7.109 1.00 97.06 364 VAL A O 1
ATOM 2244 N N . LEU A 1 365 ? -4.939 -17.211 -6.749 1.00 97.25 365 LEU A N 1
ATOM 2245 C CA . LEU A 1 365 ? -5.392 -18.012 -7.899 1.00 97.25 365 LEU A CA 1
ATOM 2246 C C . LEU A 1 365 ? -5.812 -17.140 -9.082 1.00 97.25 365 LEU A C 1
ATOM 2248 O O . LEU A 1 365 ? -5.298 -17.329 -10.188 1.00 97.25 365 LEU A O 1
ATOM 2252 N N . ILE A 1 366 ? -6.740 -16.210 -8.841 1.00 98.00 366 ILE A N 1
ATOM 2253 C CA . ILE A 1 366 ? -7.212 -15.234 -9.824 1.00 98.00 366 ILE A CA 1
ATOM 2254 C C . ILE A 1 366 ? -7.128 -13.833 -9.222 1.00 98.00 366 ILE A C 1
ATOM 2256 O O . ILE A 1 366 ? -7.675 -13.583 -8.150 1.00 98.00 366 ILE A O 1
ATOM 2260 N N . GLY A 1 367 ? -6.472 -12.917 -9.924 1.00 97.88 367 GLY A N 1
ATOM 2261 C CA . GLY A 1 367 ? -6.341 -11.522 -9.511 1.00 97.88 367 GLY A CA 1
ATOM 2262 C C . GLY A 1 367 ? -4.974 -10.963 -9.864 1.00 97.88 367 GLY A C 1
ATOM 2263 O O . GLY A 1 367 ? -4.037 -11.707 -10.140 1.00 97.88 367 GLY A O 1
ATOM 2264 N N . ARG A 1 368 ? -4.850 -9.645 -9.869 1.00 98.50 368 ARG A N 1
ATOM 2265 C CA . ARG A 1 368 ? -3.593 -8.958 -10.172 1.00 98.50 368 ARG A CA 1
ATOM 2266 C C . ARG A 1 368 ? -2.750 -8.790 -8.917 1.00 98.50 368 ARG A C 1
ATOM 2268 O O . ARG A 1 368 ? -3.275 -8.608 -7.821 1.00 98.50 368 ARG A O 1
ATOM 2275 N N . GLY A 1 369 ? -1.437 -8.813 -9.072 1.00 98.12 369 GLY A N 1
ATOM 2276 C CA . GLY A 1 369 ? -0.540 -8.367 -8.020 1.00 98.12 369 GLY A CA 1
ATOM 2277 C C . GLY A 1 369 ? -0.688 -6.865 -7.782 1.00 98.12 369 GLY A C 1
ATOM 2278 O O . GLY A 1 369 ? -0.931 -6.094 -8.711 1.00 98.12 369 GLY A O 1
ATOM 2279 N N . GLY A 1 370 ? -0.549 -6.442 -6.531 1.00 98.25 370 GLY A N 1
ATOM 2280 C CA . GLY A 1 370 ? -0.570 -5.029 -6.182 1.00 98.25 370 GLY A CA 1
ATOM 2281 C C . GLY A 1 370 ? 0.709 -4.327 -6.647 1.00 98.25 370 GLY A C 1
ATOM 2282 O O . GLY A 1 370 ? 1.778 -4.937 -6.623 1.00 98.25 370 GLY A O 1
ATOM 2283 N N . PRO A 1 371 ? 0.655 -3.057 -7.069 1.00 98.38 371 PRO A N 1
ATOM 2284 C CA . PRO A 1 371 ? 1.856 -2.283 -7.351 1.00 98.38 371 PRO A CA 1
ATOM 2285 C C . PRO A 1 371 ? 2.680 -2.042 -6.078 1.00 98.38 371 PRO A C 1
ATOM 2287 O O . PRO A 1 371 ? 2.129 -1.912 -4.982 1.00 98.38 371 PRO A O 1
ATOM 2290 N N . GLY A 1 372 ? 3.999 -1.972 -6.231 1.00 97.00 372 GLY A N 1
ATOM 2291 C CA . GLY A 1 372 ? 4.917 -1.540 -5.184 1.00 97.00 372 GLY A CA 1
ATOM 2292 C C . GLY A 1 372 ? 4.823 -0.035 -4.929 1.00 97.00 372 GLY A C 1
ATOM 2293 O O . GLY A 1 372 ? 4.501 0.749 -5.821 1.00 97.00 372 GLY A O 1
ATOM 2294 N N . GLY A 1 373 ? 5.100 0.371 -3.695 1.00 95.62 373 GLY A N 1
ATOM 2295 C CA . GLY A 1 373 ? 5.109 1.765 -3.278 1.00 95.62 373 GLY A CA 1
ATOM 2296 C C . GLY A 1 373 ? 6.355 2.505 -3.750 1.00 95.62 373 GLY A C 1
ATOM 2297 O O . GLY A 1 373 ? 7.431 1.923 -3.884 1.00 95.62 373 GLY A O 1
ATOM 2298 N N . PHE A 1 374 ? 6.221 3.806 -3.985 1.00 92.00 374 PHE A N 1
ATOM 2299 C CA . PHE A 1 374 ? 7.345 4.680 -4.331 1.00 92.00 374 PHE A CA 1
ATOM 2300 C C . PHE A 1 374 ? 8.294 4.874 -3.138 1.00 92.00 374 PHE A C 1
ATOM 2302 O O . PHE A 1 374 ? 7.841 4.849 -1.994 1.00 92.00 374 PHE A O 1
ATOM 2309 N N . GLY A 1 375 ? 9.582 5.109 -3.398 1.00 88.75 375 GLY A N 1
ATOM 2310 C CA . GLY A 1 375 ? 10.542 5.555 -2.384 1.00 88.75 375 GLY A CA 1
ATOM 2311 C C . GLY A 1 375 ? 11.972 5.678 -2.881 1.00 88.75 375 GLY A C 1
ATOM 2312 O O . GLY A 1 375 ? 12.237 5.457 -4.050 1.00 88.75 375 GLY A O 1
ATOM 2313 N N . GLY A 1 376 ? 12.915 6.053 -2.014 1.00 84.94 376 GLY A N 1
ATOM 2314 C CA . GLY A 1 376 ? 14.350 6.003 -2.320 1.00 84.94 376 GLY A CA 1
ATOM 2315 C C . GLY A 1 376 ? 14.796 4.629 -2.830 1.00 84.94 376 GLY A C 1
ATOM 2316 O O . GLY A 1 376 ? 15.604 4.544 -3.747 1.00 84.94 376 GLY A O 1
ATOM 2317 N N . ILE A 1 377 ? 14.205 3.556 -2.310 1.00 90.00 377 ILE A N 1
ATOM 2318 C CA . ILE A 1 377 ? 14.169 2.253 -2.983 1.00 90.00 377 ILE A CA 1
ATOM 2319 C C . ILE A 1 377 ? 12.699 1.928 -3.219 1.00 90.00 377 ILE A C 1
ATOM 2321 O O . ILE A 1 377 ? 11.953 1.772 -2.260 1.00 90.00 377 ILE A O 1
ATOM 2325 N N . GLY A 1 378 ? 12.264 1.853 -4.467 1.00 92.12 378 GLY A N 1
ATOM 2326 C CA . GLY A 1 378 ? 10.909 1.485 -4.834 1.00 92.12 378 GLY A CA 1
ATOM 2327 C C . GLY A 1 378 ? 10.581 0.049 -4.432 1.00 92.12 378 GLY A C 1
ATOM 2328 O O . GLY A 1 378 ? 11.402 -0.860 -4.564 1.00 92.12 378 GLY A O 1
ATOM 2329 N N . GLY A 1 379 ? 9.364 -0.160 -3.939 1.00 95.62 379 GLY A N 1
ATOM 2330 C CA . GLY A 1 379 ? 8.888 -1.475 -3.527 1.00 95.62 379 GLY A CA 1
ATOM 2331 C C . GLY A 1 379 ? 8.676 -2.410 -4.714 1.00 95.62 379 GLY A C 1
ATOM 2332 O O . GLY A 1 379 ? 8.352 -1.978 -5.820 1.00 95.62 379 GLY A O 1
ATOM 2333 N N . TYR A 1 380 ? 8.818 -3.712 -4.495 1.00 97.38 380 TYR A N 1
ATOM 2334 C CA . TYR A 1 380 ? 8.516 -4.708 -5.522 1.00 97.38 380 TYR A CA 1
ATOM 2335 C C . TYR A 1 380 ? 7.019 -4.739 -5.836 1.00 97.38 380 TYR A C 1
ATOM 2337 O O . TYR A 1 380 ? 6.195 -4.652 -4.928 1.00 97.38 380 TYR A O 1
ATOM 2345 N N . GLY A 1 381 ? 6.660 -4.919 -7.103 1.00 97.88 381 GLY A N 1
ATOM 2346 C CA . GLY A 1 381 ? 5.308 -5.280 -7.499 1.00 97.88 381 GLY A CA 1
ATOM 2347 C C . GLY A 1 381 ? 4.966 -6.702 -7.053 1.00 97.88 381 GLY A C 1
ATOM 2348 O O . GLY A 1 381 ? 5.801 -7.608 -7.099 1.00 97.88 381 GLY A O 1
ATOM 2349 N N . GLY A 1 382 ? 3.733 -6.908 -6.606 1.00 98.19 382 GLY A N 1
ATOM 2350 C CA . GLY A 1 382 ? 3.219 -8.222 -6.241 1.00 98.19 382 GLY A CA 1
ATOM 2351 C C . GLY A 1 382 ? 3.014 -9.109 -7.466 1.00 98.19 382 GLY A C 1
ATOM 2352 O O . GLY A 1 382 ? 2.771 -8.626 -8.570 1.00 98.19 382 GLY A O 1
ATOM 2353 N N . ASN A 1 383 ? 3.082 -10.424 -7.291 1.00 98.25 383 ASN A N 1
ATOM 2354 C CA . ASN A 1 383 ? 2.791 -11.366 -8.369 1.00 98.25 383 ASN A CA 1
ATOM 2355 C C . ASN A 1 383 ? 1.275 -11.492 -8.609 1.00 98.25 383 ASN A C 1
ATOM 2357 O O . ASN A 1 383 ? 0.481 -11.436 -7.662 1.00 98.25 383 ASN A O 1
ATOM 2361 N N . GLY A 1 384 ? 0.895 -11.704 -9.869 1.00 97.81 384 GLY A N 1
ATOM 2362 C CA . GLY A 1 384 ? -0.457 -12.074 -10.278 1.00 97.81 384 GLY A CA 1
ATOM 2363 C C . GLY A 1 384 ? -0.850 -13.482 -9.822 1.00 97.81 384 GLY A C 1
ATOM 2364 O O . GLY A 1 384 ? -0.009 -14.301 -9.443 1.00 97.81 384 GLY A O 1
ATOM 2365 N N . GLY A 1 385 ? -2.152 -13.763 -9.846 1.00 96.94 385 GLY A N 1
ATOM 2366 C CA . GLY A 1 385 ? -2.719 -15.047 -9.452 1.00 96.94 385 GLY A CA 1
ATOM 2367 C C . GLY A 1 385 ? -2.240 -16.181 -10.354 1.00 96.94 385 GLY A C 1
ATOM 2368 O O . GLY A 1 385 ? -2.133 -16.022 -11.564 1.00 96.94 385 GLY A O 1
ATOM 2369 N N . TRP A 1 386 ? -1.974 -17.349 -9.772 1.00 95.50 386 TRP A N 1
ATOM 2370 C CA . TRP A 1 386 ? -1.337 -18.484 -10.438 1.00 95.50 386 TRP A CA 1
ATOM 2371 C C . TRP A 1 386 ? -2.013 -18.908 -11.749 1.00 95.50 386 TRP A C 1
ATOM 2373 O O . TRP A 1 386 ? -1.313 -19.303 -12.679 1.00 95.50 386 TRP A O 1
ATOM 2383 N N . LEU A 1 387 ? -3.343 -18.828 -11.854 1.00 94.81 387 LEU A N 1
ATOM 2384 C CA . LEU A 1 387 ? -4.048 -19.161 -13.092 1.00 94.81 387 LEU A CA 1
ATOM 2385 C C . LEU A 1 387 ? -4.197 -17.932 -13.996 1.00 94.81 387 LEU A C 1
ATOM 2387 O O . LEU A 1 387 ? -3.767 -17.971 -15.148 1.00 94.81 387 LEU A O 1
ATOM 2391 N N . PHE A 1 388 ? -4.795 -16.865 -13.460 1.00 95.62 388 PHE A N 1
ATOM 2392 C CA . PHE A 1 388 ? -5.043 -15.604 -14.156 1.00 95.62 388 PHE A CA 1
ATOM 2393 C C . PHE A 1 388 ? -4.599 -14.431 -13.289 1.00 95.62 388 PHE A C 1
ATOM 2395 O O . PHE A 1 388 ? -5.085 -14.272 -12.166 1.00 95.62 388 PHE A O 1
ATOM 2402 N N . GLY A 1 389 ? -3.767 -13.553 -13.835 1.00 96.88 389 GLY A N 1
ATOM 2403 C CA . GLY A 1 389 ? -3.437 -12.322 -13.140 1.00 96.88 389 GLY A CA 1
ATOM 2404 C C . GLY A 1 389 ? -2.224 -11.618 -13.693 1.00 96.88 389 GLY A C 1
ATOM 2405 O O . GLY A 1 389 ? -1.209 -12.251 -13.962 1.00 96.88 389 GLY A O 1
ATOM 2406 N N . ASP A 1 390 ? -2.308 -10.302 -13.793 1.00 98.31 390 ASP A N 1
ATOM 2407 C CA . ASP A 1 390 ? -1.152 -9.489 -14.140 1.00 98.31 390 ASP A CA 1
ATOM 2408 C C . ASP A 1 390 ? -0.265 -9.292 -12.909 1.00 98.31 390 ASP A C 1
ATOM 2410 O O . ASP A 1 390 ? -0.750 -9.235 -11.775 1.00 98.31 390 ASP A O 1
ATOM 2414 N N . GLY A 1 391 ? 1.039 -9.186 -13.125 1.00 97.94 391 GLY A N 1
ATOM 2415 C CA . GLY A 1 391 ? 1.953 -8.723 -12.095 1.00 97.94 391 GLY A CA 1
ATOM 2416 C C . GLY A 1 391 ? 1.753 -7.236 -11.808 1.00 97.94 391 GLY A C 1
ATOM 2417 O O . GLY A 1 391 ? 1.453 -6.451 -12.706 1.00 97.94 391 GLY A O 1
ATOM 2418 N N . GLY A 1 392 ? 1.928 -6.833 -10.553 1.00 98.06 392 GLY A N 1
ATOM 2419 C CA . GLY A 1 392 ? 1.926 -5.425 -10.171 1.00 98.06 392 GLY A CA 1
ATOM 2420 C C . GLY A 1 392 ? 3.193 -4.722 -10.651 1.00 98.06 392 GLY A C 1
ATOM 2421 O O . GLY A 1 392 ? 4.256 -5.335 -10.721 1.00 98.06 392 GLY A O 1
ATOM 2422 N N . SER A 1 393 ? 3.115 -3.430 -10.958 1.00 97.88 393 SER A N 1
ATOM 2423 C CA . SER A 1 393 ? 4.308 -2.640 -11.277 1.00 97.88 393 SER A CA 1
ATOM 2424 C C . SER A 1 393 ? 5.203 -2.467 -10.049 1.00 97.88 393 SER A C 1
ATOM 2426 O O . SER A 1 393 ? 4.714 -2.362 -8.923 1.00 97.88 393 SER A O 1
ATOM 2428 N N . GLY A 1 394 ? 6.511 -2.390 -10.251 1.00 96.19 394 GLY A N 1
ATOM 2429 C CA . GLY A 1 394 ? 7.441 -1.945 -9.226 1.00 96.19 394 GLY A CA 1
ATOM 2430 C C . GLY A 1 394 ? 7.274 -0.457 -8.925 1.00 96.19 394 GLY A C 1
ATOM 2431 O O . GLY A 1 394 ? 6.908 0.337 -9.792 1.00 96.19 394 GLY A O 1
ATOM 2432 N N . GLY A 1 395 ? 7.529 -0.071 -7.680 1.00 94.56 395 GLY A N 1
ATOM 2433 C CA . GLY A 1 395 ? 7.506 1.320 -7.252 1.00 94.56 395 GLY A CA 1
ATOM 2434 C C . GLY A 1 395 ? 8.683 2.105 -7.824 1.00 94.56 395 GLY A C 1
ATOM 2435 O O . GLY A 1 395 ? 9.779 1.572 -7.987 1.00 94.56 395 GLY A O 1
ATOM 2436 N N . GLY A 1 396 ? 8.471 3.381 -8.127 1.00 90.31 396 GLY A N 1
ATOM 2437 C CA . GLY A 1 396 ? 9.545 4.269 -8.576 1.00 90.31 396 GLY A CA 1
ATOM 2438 C C . GLY A 1 396 ? 10.492 4.694 -7.447 1.00 90.31 396 GLY A C 1
ATOM 2439 O O . GLY A 1 396 ? 10.081 4.807 -6.289 1.00 90.31 396 GLY A O 1
ATOM 2440 N N . GLY A 1 397 ? 11.741 4.957 -7.825 1.00 83.12 397 GLY A N 1
ATOM 2441 C CA . GLY A 1 397 ? 12.755 5.682 -7.070 1.00 83.12 397 GLY A CA 1
ATOM 2442 C C . GLY A 1 397 ? 12.338 7.135 -6.800 1.00 83.12 397 GLY A C 1
ATOM 2443 O O . GLY A 1 397 ? 11.587 7.717 -7.582 1.00 83.12 397 GLY A O 1
ATOM 2444 N N . SER A 1 398 ? 12.825 7.744 -5.718 1.00 75.56 398 SER A N 1
ATOM 2445 C CA . SER A 1 398 ? 12.556 9.154 -5.401 1.00 75.56 398 SER A CA 1
ATOM 2446 C C . SER A 1 398 ? 13.581 10.102 -6.036 1.00 75.56 398 SER A C 1
ATOM 2448 O O . SER A 1 398 ? 14.778 9.812 -6.044 1.00 75.56 398 SER A O 1
ATOM 2450 N N . ASP A 1 399 ? 13.120 11.268 -6.508 1.00 68.00 399 ASP A N 1
ATOM 2451 C CA . ASP A 1 399 ? 13.966 12.361 -7.037 1.00 68.00 399 ASP A CA 1
ATOM 2452 C C . ASP A 1 399 ? 14.805 13.058 -5.958 1.00 68.00 399 ASP A C 1
ATOM 2454 O O . ASP A 1 399 ? 15.749 13.789 -6.253 1.00 68.00 399 ASP A O 1
ATOM 2458 N N . ILE A 1 400 ? 14.452 12.838 -4.693 1.00 68.00 400 ILE A N 1
ATOM 2459 C CA . ILE A 1 400 ? 15.045 13.510 -3.536 1.00 68.00 400 ILE A CA 1
ATOM 2460 C C . ILE A 1 400 ? 16.332 12.799 -3.083 1.00 68.00 400 ILE A C 1
ATOM 2462 O O . ILE A 1 400 ? 17.210 13.437 -2.502 1.00 68.00 400 ILE A O 1
ATOM 2466 N N . ILE A 1 401 ? 16.471 11.493 -3.349 1.00 67.69 401 ILE A N 1
ATOM 2467 C CA . ILE A 1 401 ? 17.607 10.684 -2.887 1.00 67.69 401 ILE A CA 1
ATOM 2468 C C . ILE A 1 401 ? 18.499 10.300 -4.079 1.00 67.69 401 ILE A C 1
ATOM 2470 O O . ILE A 1 401 ? 18.038 9.602 -4.985 1.00 67.69 401 ILE A O 1
ATOM 2474 N N . PRO A 1 402 ? 19.788 10.704 -4.086 1.00 69.31 402 PRO A N 1
ATOM 2475 C CA . PRO A 1 402 ? 20.737 10.272 -5.107 1.00 69.31 402 PRO A CA 1
ATOM 2476 C C . PRO A 1 402 ? 20.859 8.748 -5.132 1.00 69.31 402 PRO A C 1
ATOM 2478 O O . PRO A 1 402 ? 20.898 8.111 -4.080 1.00 69.31 402 PRO A O 1
ATOM 2481 N N . ASN A 1 403 ? 20.998 8.170 -6.323 1.00 76.62 403 ASN A N 1
ATOM 2482 C CA . ASN A 1 403 ? 21.121 6.724 -6.522 1.00 76.62 403 ASN A CA 1
ATOM 2483 C C . ASN A 1 403 ? 19.903 5.904 -6.049 1.00 76.62 403 ASN A C 1
ATOM 2485 O O . ASN A 1 403 ? 20.071 4.787 -5.556 1.00 76.62 403 ASN A O 1
ATOM 2489 N N . SER A 1 404 ? 18.685 6.437 -6.200 1.00 83.12 404 SER A N 1
ATOM 2490 C CA . SER A 1 404 ? 17.464 5.687 -5.886 1.00 83.12 404 SER A CA 1
ATOM 2491 C C . SER A 1 404 ? 17.317 4.427 -6.748 1.00 83.12 404 SER A C 1
ATOM 2493 O O . SER A 1 404 ? 17.830 4.346 -7.859 1.00 83.12 404 SER A O 1
ATOM 2495 N N . ILE A 1 405 ? 16.648 3.397 -6.244 1.00 87.69 405 ILE A N 1
ATOM 2496 C CA . ILE A 1 405 ? 16.468 2.136 -6.977 1.00 87.69 405 ILE A CA 1
ATOM 2497 C C . ILE A 1 405 ? 14.985 1.970 -7.274 1.00 87.69 405 ILE A C 1
ATOM 2499 O O . ILE A 1 405 ? 14.169 2.139 -6.381 1.00 87.69 405 ILE A O 1
ATOM 2503 N N . GLY A 1 406 ? 14.621 1.648 -8.508 1.00 90.06 406 GLY A N 1
ATOM 2504 C CA . GLY A 1 406 ? 13.260 1.272 -8.858 1.00 90.06 406 GLY A CA 1
ATOM 2505 C C . GLY A 1 406 ? 12.974 -0.176 -8.463 1.00 90.06 406 GLY A C 1
ATOM 2506 O O . GLY A 1 406 ? 13.821 -1.055 -8.619 1.00 90.06 406 GLY A O 1
ATOM 2507 N N . GLY A 1 407 ? 11.778 -0.440 -7.947 1.00 93.44 407 GLY A N 1
ATOM 2508 C CA . GLY A 1 407 ? 11.370 -1.787 -7.560 1.00 93.44 407 GLY A CA 1
ATOM 2509 C C . GLY A 1 407 ? 11.149 -2.686 -8.773 1.00 93.44 407 GLY A C 1
ATOM 2510 O O . GLY A 1 407 ? 10.745 -2.222 -9.835 1.00 93.44 407 GLY A O 1
ATOM 2511 N N . ASN A 1 408 ? 11.379 -3.991 -8.639 1.00 95.62 408 ASN A N 1
ATOM 2512 C CA . ASN A 1 408 ? 11.038 -4.935 -9.712 1.00 95.62 408 ASN A CA 1
ATOM 2513 C C . ASN A 1 408 ? 9.520 -5.028 -9.903 1.00 95.62 408 ASN A C 1
ATOM 2515 O O . ASN A 1 408 ? 8.776 -5.015 -8.922 1.00 95.62 408 ASN A O 1
ATOM 2519 N N . GLY A 1 409 ? 9.078 -5.200 -11.144 1.00 96.75 409 GLY A N 1
ATOM 2520 C CA . GLY A 1 409 ? 7.721 -5.608 -11.468 1.00 96.75 409 GLY A CA 1
ATOM 2521 C C . GLY A 1 409 ? 7.446 -7.043 -11.020 1.00 96.75 409 GLY A C 1
ATOM 2522 O O . GLY A 1 409 ? 8.319 -7.914 -11.045 1.00 96.75 409 GLY A O 1
ATOM 2523 N N . GLY A 1 410 ? 6.218 -7.296 -10.587 1.00 97.81 410 GLY A N 1
ATOM 2524 C CA . GLY A 1 410 ? 5.755 -8.626 -10.224 1.00 97.81 410 GLY A CA 1
ATOM 2525 C C . GLY A 1 410 ? 5.548 -9.500 -11.454 1.00 97.81 410 GLY A C 1
ATOM 2526 O O . GLY A 1 410 ? 5.253 -9.013 -12.544 1.00 97.81 410 GLY A O 1
ATOM 2527 N N . ASN A 1 411 ? 5.677 -10.813 -11.299 1.00 98.00 411 ASN A N 1
ATOM 2528 C CA . ASN A 1 411 ? 5.386 -11.734 -12.395 1.00 98.00 411 ASN A CA 1
ATOM 2529 C C . ASN A 1 411 ? 3.877 -11.887 -12.576 1.00 98.00 411 ASN A C 1
ATOM 2531 O O . ASN A 1 411 ? 3.121 -11.818 -11.606 1.00 98.00 411 ASN A O 1
ATOM 2535 N N . ALA A 1 412 ? 3.455 -12.160 -13.803 1.00 97.38 412 ALA A N 1
ATOM 2536 C CA . ALA A 1 412 ? 2.097 -12.587 -14.075 1.00 97.38 412 ALA A CA 1
ATOM 2537 C C . ALA A 1 412 ? 1.790 -13.973 -13.482 1.00 97.38 412 ALA A C 1
ATOM 2539 O O . ALA A 1 412 ? 2.671 -14.683 -12.982 1.00 97.38 412 ALA A O 1
ATOM 2540 N N . GLY A 1 413 ? 0.529 -14.378 -13.616 1.00 93.81 413 GLY A N 1
ATOM 2541 C CA . GLY A 1 413 ? 0.083 -15.747 -13.419 1.00 93.81 413 GLY A CA 1
ATOM 2542 C C . GLY A 1 413 ? 0.834 -16.745 -14.294 1.00 93.81 413 GLY A C 1
ATOM 2543 O O . GLY A 1 413 ? 1.422 -16.399 -15.314 1.00 93.81 413 GLY A O 1
ATOM 2544 N N . TRP A 1 414 ? 0.812 -18.021 -13.912 1.00 91.56 414 TRP A N 1
ATOM 2545 C CA . TRP A 1 414 ? 1.580 -19.056 -14.600 1.00 91.56 414 TRP A CA 1
ATOM 2546 C C . TRP A 1 414 ? 1.106 -19.282 -16.044 1.00 91.56 414 TRP A C 1
ATOM 2548 O O . TRP A 1 414 ? 1.951 -19.446 -16.919 1.00 91.56 414 TRP A O 1
ATOM 2558 N N . LEU A 1 415 ? -0.208 -19.266 -16.322 1.00 92.12 415 LEU A N 1
ATOM 2559 C CA . LEU A 1 415 ? -0.742 -19.445 -17.688 1.00 92.12 415 LEU A CA 1
ATOM 2560 C C . LEU A 1 415 ? -1.046 -18.118 -18.381 1.00 92.12 415 LEU A C 1
ATOM 2562 O O . LEU A 1 415 ? -0.690 -17.950 -19.551 1.00 92.12 415 LEU A O 1
ATOM 2566 N N . PHE A 1 416 ? -1.760 -17.236 -17.678 1.00 96.75 416 PHE A N 1
ATOM 2567 C CA . PHE A 1 416 ? -2.396 -16.053 -18.247 1.00 96.75 416 PHE A CA 1
ATOM 2568 C C . PHE A 1 416 ? -2.096 -14.797 -17.419 1.00 96.75 416 PHE A C 1
ATOM 2570 O O . PHE A 1 416 ? -2.301 -14.787 -16.203 1.00 96.75 416 PHE A O 1
ATOM 2577 N N . GLY A 1 417 ? -1.711 -13.722 -18.103 1.00 97.56 417 GLY A N 1
ATOM 2578 C CA . GLY A 1 417 ? -1.531 -12.382 -17.538 1.00 97.56 417 GLY A CA 1
ATOM 2579 C C . GLY A 1 417 ? -0.243 -11.718 -18.018 1.00 97.56 417 GLY A C 1
ATOM 2580 O O . GLY A 1 417 ? 0.691 -12.395 -18.450 1.00 97.56 417 GLY A O 1
ATOM 2581 N N . SER A 1 418 ? -0.177 -10.394 -17.944 1.00 98.44 418 SER A N 1
ATOM 2582 C CA . SER A 1 418 ? 1.030 -9.630 -18.267 1.00 98.44 418 SER A CA 1
ATOM 2583 C C . SER A 1 418 ? 1.967 -9.486 -17.074 1.00 98.44 418 SER A C 1
ATOM 2585 O O . SER A 1 418 ? 1.530 -9.375 -15.928 1.00 98.44 418 SER A O 1
ATOM 2587 N N . GLY A 1 419 ? 3.271 -9.470 -17.340 1.00 97.81 419 GLY A N 1
ATOM 2588 C CA . GLY A 1 419 ? 4.259 -9.097 -16.336 1.00 97.81 419 GLY A CA 1
ATOM 2589 C C . GLY A 1 419 ? 4.097 -7.633 -15.934 1.00 97.81 419 GLY A C 1
ATOM 2590 O O . GLY A 1 419 ? 3.717 -6.805 -16.758 1.00 97.81 419 GLY A O 1
ATOM 2591 N N . GLY A 1 420 ? 4.361 -7.316 -14.669 1.00 97.75 420 GLY A N 1
ATOM 2592 C CA . GLY A 1 420 ? 4.356 -5.936 -14.197 1.00 97.75 420 GLY A CA 1
ATOM 2593 C C . GLY A 1 420 ? 5.597 -5.178 -14.660 1.00 97.75 420 GLY A C 1
ATOM 2594 O O . GLY A 1 420 ? 6.672 -5.758 -14.797 1.00 97.75 420 GLY A O 1
ATOM 2595 N N . ASP A 1 421 ? 5.471 -3.873 -14.862 1.00 96.94 421 ASP A N 1
ATOM 2596 C CA . ASP A 1 421 ? 6.605 -3.029 -15.242 1.00 96.94 421 ASP A CA 1
ATOM 2597 C C . ASP A 1 421 ? 7.584 -2.842 -14.077 1.00 96.94 421 ASP A C 1
ATOM 2599 O O . ASP A 1 421 ? 7.181 -2.778 -12.914 1.00 96.94 421 ASP A O 1
ATOM 2603 N N . GLY A 1 422 ? 8.875 -2.732 -14.377 1.00 94.31 422 GLY A N 1
ATOM 2604 C CA . GLY A 1 422 ? 9.881 -2.297 -13.415 1.00 94.31 422 GLY A CA 1
ATOM 2605 C C . GLY A 1 422 ? 9.718 -0.814 -13.080 1.00 94.31 422 GLY A C 1
ATOM 2606 O O . GLY A 1 422 ? 9.419 0.008 -13.944 1.00 94.31 422 GLY A O 1
ATOM 2607 N N . GLY A 1 423 ? 9.939 -0.449 -11.821 1.00 92.56 423 GLY A N 1
ATOM 2608 C CA . GLY A 1 423 ? 9.921 0.940 -11.382 1.00 92.56 423 GLY A CA 1
ATOM 2609 C C . GLY A 1 423 ? 11.106 1.726 -11.941 1.00 92.56 423 GLY A C 1
ATOM 2610 O O . GLY A 1 423 ? 12.222 1.213 -12.028 1.00 92.56 423 GLY A O 1
ATOM 2611 N N . SER A 1 424 ? 10.882 2.984 -12.306 1.00 89.19 424 SER A N 1
ATOM 2612 C CA . SER A 1 424 ? 11.954 3.889 -12.740 1.00 89.19 424 SER A CA 1
ATOM 2613 C C . SER A 1 424 ? 12.777 4.401 -11.558 1.00 89.19 424 SER A C 1
ATOM 2615 O O . SER A 1 424 ? 12.259 4.505 -10.456 1.00 89.19 424 SER A O 1
ATOM 2617 N N . ALA A 1 425 ? 14.031 4.768 -11.789 1.00 84.81 425 ALA A N 1
ATOM 2618 C CA . ALA A 1 425 ? 14.934 5.419 -10.843 1.00 84.81 425 ALA A CA 1
ATOM 2619 C C . ALA A 1 425 ? 15.401 6.786 -11.370 1.00 84.81 425 ALA A C 1
ATOM 2621 O O . ALA A 1 425 ? 15.244 7.087 -12.555 1.00 84.81 425 ALA A O 1
ATOM 2622 N N . VAL A 1 426 ? 16.026 7.591 -10.505 1.00 74.88 426 VAL A N 1
ATOM 2623 C CA . VAL A 1 426 ? 16.646 8.870 -10.900 1.00 74.88 426 VAL A CA 1
ATOM 2624 C C . VAL A 1 426 ? 18.132 8.740 -11.221 1.00 74.88 426 VAL A C 1
ATOM 2626 O O . VAL A 1 426 ? 18.721 7.664 -11.109 1.00 74.88 426 VAL A O 1
ATOM 2629 N N . THR A 1 427 ? 18.756 9.840 -11.652 1.00 66.00 427 THR A N 1
ATOM 2630 C CA . THR A 1 427 ? 20.170 9.907 -12.049 1.00 66.00 427 THR A CA 1
ATOM 2631 C C . THR A 1 427 ? 21.096 9.301 -10.983 1.00 66.00 427 THR A C 1
ATOM 2633 O O . THR A 1 427 ? 21.044 9.675 -9.813 1.00 66.00 427 THR A O 1
ATOM 2636 N N . GLY A 1 428 ? 21.943 8.348 -11.395 1.00 66.06 428 GLY A N 1
ATOM 2637 C CA . GLY A 1 428 ? 22.829 7.558 -10.522 1.00 66.06 428 GLY A CA 1
ATOM 2638 C C . GLY A 1 428 ? 22.213 6.271 -9.940 1.00 66.06 428 GLY A C 1
ATOM 2639 O O . GLY A 1 428 ? 22.938 5.406 -9.454 1.00 66.06 428 GLY A O 1
ATOM 2640 N N . GLY A 1 429 ? 20.888 6.119 -10.027 1.00 75.81 429 GLY A N 1
ATOM 2641 C CA . GLY A 1 429 ? 20.102 4.996 -9.511 1.00 75.81 429 GLY A CA 1
ATOM 2642 C C . GLY A 1 429 ? 19.916 3.822 -10.475 1.00 75.81 429 GLY A C 1
ATOM 2643 O O . GLY A 1 429 ? 20.343 3.897 -11.617 1.00 75.81 429 GLY A O 1
ATOM 2644 N N . HIS A 1 430 ? 19.271 2.722 -10.083 1.00 81.94 430 HIS A N 1
ATOM 2645 C CA . HIS A 1 430 ? 19.023 1.579 -10.988 1.00 81.94 430 HIS A CA 1
ATOM 2646 C C . HIS A 1 430 ? 17.530 1.308 -11.139 1.00 81.94 430 HIS A C 1
ATOM 2648 O O . HIS A 1 430 ? 16.832 1.199 -10.139 1.00 81.94 430 HIS A O 1
ATOM 2654 N N . GLY A 1 431 ? 17.046 1.183 -12.375 1.00 87.94 431 GLY A N 1
ATOM 2655 C CA . GLY A 1 431 ? 15.655 0.825 -12.642 1.00 87.94 431 GLY A CA 1
ATOM 2656 C C . GLY A 1 431 ? 15.368 -0.632 -12.284 1.00 87.94 431 GLY A C 1
ATOM 2657 O O . GLY A 1 431 ? 16.274 -1.472 -12.260 1.00 87.94 431 GLY A O 1
ATOM 2658 N N . GLY A 1 432 ? 14.106 -0.921 -11.989 1.00 90.75 432 GLY A N 1
ATOM 2659 C CA . GLY A 1 432 ? 13.654 -2.249 -11.603 1.00 90.75 432 GLY A CA 1
ATOM 2660 C C . GLY A 1 432 ? 13.568 -3.223 -12.774 1.00 90.75 432 GLY A C 1
ATOM 2661 O O . GLY A 1 432 ? 13.332 -2.838 -13.922 1.00 90.75 432 GLY A O 1
ATOM 2662 N N . THR A 1 433 ? 13.714 -4.513 -12.471 1.00 93.31 433 THR A N 1
ATOM 2663 C CA . THR A 1 433 ? 13.488 -5.575 -13.461 1.00 93.31 433 THR A CA 1
ATOM 2664 C C . THR A 1 433 ? 12.010 -5.712 -13.816 1.00 93.31 433 THR A C 1
ATOM 2666 O O . THR A 1 433 ? 11.173 -5.574 -12.924 1.00 93.31 433 THR A O 1
ATOM 2669 N N . PRO A 1 434 ? 11.662 -5.970 -15.086 1.00 95.56 434 PRO A N 1
ATOM 2670 C CA . PRO A 1 434 ? 10.292 -6.268 -15.455 1.00 95.56 434 PRO A CA 1
ATOM 2671 C C . PRO A 1 434 ? 9.860 -7.638 -14.944 1.00 95.56 434 PRO A C 1
ATOM 2673 O O . PRO A 1 434 ? 10.648 -8.582 -14.841 1.00 95.56 434 PRO A O 1
ATOM 2676 N N . GLY A 1 435 ? 8.565 -7.763 -14.700 1.00 97.00 435 GLY A N 1
ATOM 2677 C CA . GLY A 1 435 ? 7.902 -9.025 -14.454 1.00 97.00 435 GLY A CA 1
ATOM 2678 C C . GLY A 1 435 ? 7.797 -9.878 -15.713 1.00 97.00 435 GLY A C 1
ATOM 2679 O O . GLY A 1 435 ? 7.633 -9.375 -16.827 1.00 97.00 435 GLY A O 1
ATOM 2680 N N . ARG A 1 436 ? 7.831 -11.200 -15.537 1.00 97.12 436 ARG A N 1
ATOM 2681 C CA . ARG A 1 436 ? 7.574 -12.138 -16.636 1.00 97.12 436 ARG A CA 1
ATOM 2682 C C . ARG A 1 436 ? 6.086 -12.226 -16.962 1.00 97.12 436 ARG A C 1
ATOM 2684 O O . ARG A 1 436 ? 5.259 -12.216 -16.049 1.00 97.12 436 ARG A O 1
ATOM 2691 N N . ALA A 1 437 ? 5.777 -12.385 -18.245 1.00 97.31 437 ALA A N 1
ATOM 2692 C CA . ALA A 1 437 ? 4.448 -12.744 -18.726 1.00 97.31 437 ALA A CA 1
ATOM 2693 C C . ALA A 1 437 ? 4.033 -14.161 -18.296 1.00 97.31 437 ALA A C 1
ATOM 2695 O O . ALA A 1 437 ? 4.873 -14.995 -17.937 1.00 97.31 437 ALA A O 1
ATOM 2696 N N . GLY A 1 438 ? 2.734 -14.447 -18.398 1.00 96.12 438 GLY A N 1
ATOM 2697 C CA . GLY A 1 438 ? 2.217 -15.806 -18.300 1.00 96.12 438 GLY A CA 1
ATOM 2698 C C . GLY A 1 438 ? 2.709 -16.684 -19.448 1.00 96.12 438 GLY A C 1
ATOM 2699 O O . GLY A 1 438 ? 3.008 -16.204 -20.540 1.00 96.12 438 GLY A O 1
ATOM 2700 N N . LEU A 1 439 ? 2.793 -17.995 -19.211 1.00 95.38 439 LEU A N 1
ATOM 2701 C CA . LEU A 1 439 ? 3.395 -18.937 -20.154 1.00 95.38 439 LEU A CA 1
ATOM 2702 C C . LEU A 1 439 ? 2.682 -18.961 -21.508 1.00 95.38 439 LEU A C 1
ATOM 2704 O O . LEU A 1 439 ? 3.357 -19.083 -22.522 1.00 95.38 439 LEU A O 1
ATOM 2708 N N . LEU A 1 440 ? 1.347 -18.891 -21.547 1.00 95.44 440 LEU A N 1
ATOM 2709 C CA . LEU A 1 440 ? 0.597 -18.972 -22.802 1.00 95.44 440 LEU A CA 1
ATOM 2710 C C . LEU A 1 440 ? 0.225 -17.591 -23.318 1.00 95.44 440 LEU A C 1
ATOM 2712 O O . LEU A 1 440 ? 0.474 -17.300 -24.485 1.00 95.44 440 LEU A O 1
ATOM 2716 N N . ILE A 1 441 ? -0.403 -16.770 -22.475 1.00 97.12 441 ILE A N 1
ATOM 2717 C CA . ILE A 1 441 ? -0.937 -15.473 -22.889 1.00 97.12 441 ILE A CA 1
ATOM 2718 C C . ILE A 1 441 ? -0.492 -14.390 -21.921 1.00 97.12 441 ILE A C 1
ATOM 2720 O O . ILE A 1 441 ? -0.756 -14.489 -20.723 1.00 97.12 441 ILE A O 1
ATOM 2724 N N . GLY A 1 442 ? 0.095 -13.324 -22.453 1.00 97.38 442 GLY A N 1
ATOM 2725 C CA . GLY A 1 442 ? 0.477 -12.159 -21.672 1.00 97.38 442 GLY A CA 1
ATOM 2726 C C . GLY A 1 442 ? 1.595 -11.360 -22.309 1.00 97.38 442 GLY A C 1
ATOM 2727 O O . GLY A 1 442 ? 2.441 -11.917 -23.001 1.00 97.38 442 GLY A O 1
ATOM 2728 N N . ASN A 1 443 ? 1.628 -10.060 -22.049 1.00 98.19 443 ASN A N 1
ATOM 2729 C CA . ASN A 1 443 ? 2.764 -9.232 -22.446 1.00 98.19 443 ASN A CA 1
ATOM 2730 C C . ASN A 1 443 ? 3.869 -9.311 -21.389 1.00 98.19 443 ASN A C 1
ATOM 2732 O O . ASN A 1 443 ? 3.575 -9.437 -20.197 1.00 98.19 443 ASN A O 1
ATOM 2736 N N . GLY A 1 444 ? 5.127 -9.234 -21.813 1.00 97.12 444 GLY A N 1
ATOM 2737 C CA . GLY A 1 444 ? 6.239 -9.027 -20.893 1.00 97.12 444 GLY A CA 1
ATOM 2738 C C . GLY A 1 444 ? 6.166 -7.633 -20.269 1.00 97.12 444 GLY A C 1
ATOM 2739 O O . GLY A 1 444 ? 5.697 -6.696 -20.913 1.00 97.12 444 GLY A O 1
ATOM 2740 N N . GLY A 1 445 ? 6.606 -7.498 -19.017 1.00 97.38 445 GLY A N 1
ATOM 2741 C CA . GLY A 1 445 ? 6.739 -6.188 -18.389 1.00 97.38 445 GLY A CA 1
ATOM 2742 C C . GLY A 1 445 ? 7.830 -5.344 -19.053 1.00 97.38 445 GLY A C 1
ATOM 2743 O O . GLY A 1 445 ? 8.824 -5.872 -19.569 1.00 97.38 445 GLY A O 1
ATOM 2744 N N . ASN A 1 446 ? 7.664 -4.029 -18.992 1.00 96.38 446 ASN A N 1
ATOM 2745 C CA . ASN A 1 446 ? 8.667 -3.057 -19.410 1.00 96.38 446 ASN A CA 1
ATOM 2746 C C . ASN A 1 446 ? 9.730 -2.897 -18.324 1.00 96.38 446 ASN A C 1
ATOM 2748 O O . ASN A 1 446 ? 9.419 -2.878 -17.130 1.00 96.38 446 ASN A O 1
ATOM 2752 N N . ALA A 1 447 ? 10.993 -2.778 -18.715 1.00 92.75 447 ALA A N 1
ATOM 2753 C CA . ALA A 1 447 ? 12.062 -2.541 -17.760 1.00 92.75 447 ALA A CA 1
ATOM 2754 C C . ALA A 1 447 ? 12.039 -1.095 -17.240 1.00 92.75 447 ALA A C 1
ATOM 2756 O O . ALA A 1 447 ? 11.784 -0.148 -17.985 1.00 92.75 447 ALA A O 1
ATOM 2757 N N . GLY A 1 448 ? 12.328 -0.921 -15.949 1.00 90.00 448 GLY A N 1
ATOM 2758 C CA . GLY A 1 448 ? 12.330 0.395 -15.319 1.00 90.00 448 GLY A CA 1
ATOM 2759 C C . GLY A 1 448 ? 13.489 1.262 -15.806 1.00 90.00 448 GLY A C 1
ATOM 2760 O O . GLY A 1 448 ? 14.616 0.784 -15.940 1.00 90.00 448 GLY A O 1
ATOM 2761 N N . ALA A 1 449 ? 13.240 2.551 -16.038 1.00 86.81 449 ALA A N 1
ATOM 2762 C CA . ALA A 1 449 ? 14.291 3.491 -16.432 1.00 86.81 449 ALA A CA 1
ATOM 2763 C C . ALA A 1 449 ? 15.346 3.652 -15.321 1.00 86.81 449 ALA A C 1
ATOM 2765 O O . ALA A 1 449 ? 14.998 3.682 -14.142 1.00 86.81 449 ALA A O 1
ATOM 2766 N N . GLY A 1 450 ? 16.634 3.786 -15.658 1.00 76.19 450 GLY A N 1
ATOM 2767 C CA . GLY A 1 450 ? 17.675 3.930 -14.634 1.00 76.19 450 GLY A CA 1
ATOM 2768 C C . GLY A 1 450 ? 19.111 4.090 -15.138 1.00 76.19 450 GLY A C 1
ATOM 2769 O O . GLY A 1 450 ? 19.429 3.940 -16.309 1.00 76.19 450 GLY A O 1
ATOM 2770 N N . SER A 1 451 ? 20.010 4.409 -14.219 1.00 68.25 451 SER A N 1
ATOM 2771 C CA . SER A 1 451 ? 21.425 4.735 -14.408 1.00 68.25 451 SER A CA 1
ATOM 2772 C C . SER A 1 451 ? 22.325 3.537 -14.043 1.00 68.25 451 SER A C 1
ATOM 2774 O O . SER A 1 451 ? 22.919 3.497 -12.967 1.00 68.25 451 SER A O 1
ATOM 2776 N N . GLN A 1 452 ? 22.431 2.507 -14.886 1.00 58.12 452 GLN A N 1
ATOM 2777 C CA . GLN A 1 452 ? 23.220 1.316 -14.533 1.00 58.12 452 GLN A CA 1
ATOM 2778 C C . GLN A 1 452 ? 24.712 1.406 -14.875 1.00 58.12 452 GLN A C 1
ATOM 2780 O O . GLN A 1 452 ? 25.105 1.654 -16.007 1.00 58.12 452 GLN A O 1
ATOM 2785 N N . ASN A 1 453 ? 25.551 1.048 -13.900 1.00 54.44 453 ASN A N 1
ATOM 2786 C CA . ASN A 1 453 ? 26.972 0.714 -14.046 1.00 54.44 453 ASN A CA 1
ATOM 2787 C C . ASN A 1 453 ? 27.158 -0.639 -14.789 1.00 54.44 453 ASN A C 1
ATOM 2789 O O . ASN A 1 453 ? 27.815 -1.548 -14.289 1.00 54.44 453 ASN A O 1
ATOM 2793 N N . GLY A 1 454 ? 26.493 -0.818 -15.939 1.00 51.03 454 GLY A N 1
ATOM 2794 C CA . GLY A 1 454 ? 26.636 -1.974 -16.839 1.00 51.03 454 GLY A CA 1
ATOM 2795 C C . GLY A 1 454 ? 25.668 -3.163 -16.674 1.00 51.03 454 GLY A C 1
ATOM 2796 O O . GLY A 1 454 ? 25.785 -4.112 -17.443 1.00 51.03 454 GLY A O 1
ATOM 2797 N N . MET A 1 455 ? 24.713 -3.155 -15.734 1.00 56.25 455 MET A N 1
ATOM 2798 C CA . MET A 1 455 ? 23.752 -4.265 -15.531 1.00 56.25 455 MET A CA 1
ATOM 2799 C C . MET A 1 455 ? 22.432 -4.081 -16.297 1.00 56.25 455 MET A C 1
ATOM 2801 O O . MET A 1 455 ? 21.392 -3.982 -15.664 1.00 56.25 455 MET A O 1
ATOM 2805 N N . LEU A 1 456 ? 22.462 -4.052 -17.633 1.00 63.44 456 LEU A N 1
ATOM 2806 C CA . LEU A 1 456 ? 21.273 -3.802 -18.464 1.00 63.44 456 LEU A CA 1
ATOM 2807 C C . LEU A 1 456 ? 20.112 -4.752 -18.149 1.00 63.44 456 LEU A C 1
ATOM 2809 O O . LEU A 1 456 ? 20.252 -5.976 -18.188 1.00 63.44 456 LEU A O 1
ATOM 2813 N N . VAL A 1 457 ? 18.951 -4.164 -17.881 1.00 76.44 457 VAL A N 1
ATOM 2814 C CA . VAL A 1 457 ? 17.701 -4.890 -17.679 1.00 76.44 457 VAL A CA 1
AT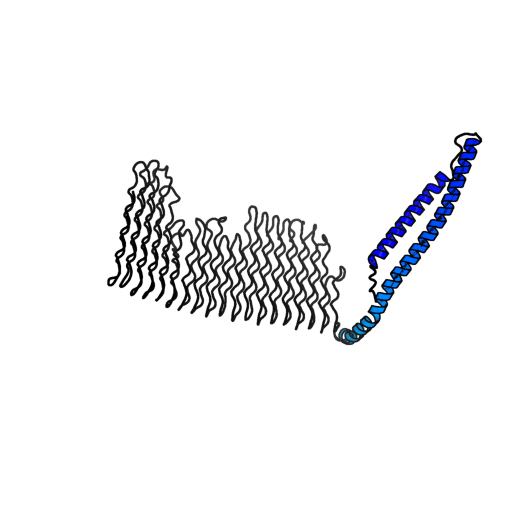OM 2815 C C . VAL A 1 457 ? 16.866 -4.763 -18.942 1.00 76.44 457 VAL A C 1
ATOM 2817 O O . VAL A 1 457 ? 16.271 -3.720 -19.208 1.00 76.44 457 VAL A O 1
ATOM 2820 N N . ASN A 1 458 ? 16.832 -5.839 -19.717 1.00 91.00 458 ASN A N 1
ATOM 2821 C CA . ASN A 1 458 ? 16.010 -5.921 -20.915 1.00 91.00 458 ASN A CA 1
ATOM 2822 C C . ASN A 1 458 ? 14.525 -6.005 -20.557 1.00 91.00 458 ASN A C 1
ATOM 2824 O O . ASN A 1 458 ? 14.165 -6.469 -19.471 1.00 91.00 458 ASN A O 1
ATOM 2828 N N . GLY A 1 459 ? 13.676 -5.596 -21.496 1.00 93.38 459 GLY A N 1
ATOM 2829 C CA . GLY A 1 459 ? 12.247 -5.868 -21.418 1.00 93.38 459 GLY A CA 1
ATOM 2830 C C . GLY A 1 459 ? 11.981 -7.374 -21.354 1.00 93.38 459 GLY A C 1
ATOM 2831 O O . GLY A 1 459 ? 12.742 -8.177 -21.903 1.00 93.38 459 GLY A O 1
ATOM 2832 N N . ALA A 1 460 ? 10.925 -7.781 -20.651 1.00 97.00 460 ALA A N 1
ATOM 2833 C CA . ALA A 1 460 ? 10.598 -9.199 -20.545 1.00 97.00 460 ALA A CA 1
ATOM 2834 C C . ALA A 1 460 ? 9.985 -9.722 -21.852 1.00 97.00 460 ALA A C 1
ATOM 2836 O O . ALA A 1 460 ? 9.290 -8.997 -22.561 1.00 97.00 460 ALA A O 1
ATOM 2837 N N . ASP A 1 461 ? 10.198 -10.999 -22.155 1.00 97.75 461 ASP A N 1
ATOM 2838 C CA . ASP A 1 461 ? 9.529 -11.644 -23.285 1.00 97.75 461 ASP A CA 1
ATOM 2839 C C . ASP A 1 461 ? 8.016 -11.793 -23.028 1.00 97.75 461 ASP A C 1
ATOM 2841 O O . ASP A 1 461 ? 7.562 -11.939 -21.884 1.00 97.75 461 ASP A O 1
ATOM 2845 N N . GLY A 1 462 ? 7.239 -11.785 -24.110 1.00 97.12 462 GLY A N 1
ATOM 2846 C CA . GLY A 1 462 ? 5.819 -12.122 -24.093 1.00 97.12 462 GLY A CA 1
ATOM 2847 C C . GLY A 1 462 ? 5.561 -13.613 -23.856 1.00 97.12 462 GLY A C 1
ATOM 2848 O O . GLY A 1 462 ? 6.445 -14.462 -23.988 1.00 97.12 462 GLY A O 1
ATOM 2849 N N . GLY A 1 463 ? 4.314 -13.946 -23.523 1.00 97.12 463 GLY A N 1
ATOM 2850 C CA . GLY A 1 463 ? 3.855 -15.325 -23.384 1.00 97.12 463 GLY A CA 1
ATOM 2851 C C . GLY A 1 463 ? 4.018 -16.118 -24.680 1.00 97.12 463 GLY A C 1
ATOM 2852 O O . GLY A 1 463 ? 3.900 -15.578 -25.777 1.00 97.12 463 GLY A O 1
ATOM 2853 N N . TRP A 1 464 ? 4.271 -17.422 -24.565 1.00 96.88 464 TRP A N 1
ATOM 2854 C CA . TRP A 1 464 ? 4.680 -18.271 -25.685 1.00 96.88 464 TRP A CA 1
ATOM 2855 C C . TRP A 1 464 ? 3.660 -18.329 -26.825 1.00 96.88 464 TRP A C 1
ATOM 2857 O O . TRP A 1 464 ? 4.066 -18.408 -27.978 1.00 96.88 464 TRP A O 1
ATOM 2867 N N . LEU A 1 465 ? 2.352 -18.301 -26.544 1.00 97.25 465 LEU A N 1
ATOM 2868 C CA . LEU A 1 465 ? 1.324 -18.348 -27.586 1.00 97.25 465 LEU A CA 1
ATOM 2869 C C . LEU A 1 465 ? 0.949 -16.934 -28.047 1.00 97.25 465 LEU A C 1
ATOM 2871 O O . LEU A 1 465 ? 1.155 -16.607 -29.211 1.00 97.25 465 LEU A O 1
ATOM 2875 N N . PHE A 1 466 ? 0.428 -16.101 -27.146 1.00 97.38 466 PHE A N 1
ATOM 2876 C CA . PHE A 1 466 ? 0.045 -14.717 -27.432 1.00 97.38 466 PHE A CA 1
ATOM 2877 C C . PHE A 1 466 ? 0.736 -13.762 -26.462 1.00 97.38 466 PHE A C 1
ATOM 2879 O O . PHE A 1 466 ? 0.526 -13.852 -25.256 1.00 97.38 466 PHE A O 1
ATOM 2886 N N . GLY A 1 467 ? 1.498 -12.800 -26.965 1.00 97.19 467 GLY A N 1
ATOM 2887 C CA . GLY A 1 467 ? 2.167 -11.858 -26.077 1.00 97.19 467 GLY A CA 1
ATOM 2888 C C . GLY A 1 467 ? 3.180 -10.981 -26.775 1.00 97.19 467 GLY A C 1
ATOM 2889 O O . GLY A 1 467 ? 4.009 -11.476 -27.539 1.00 97.19 467 GLY A O 1
ATOM 2890 N N . ASN A 1 468 ? 3.127 -9.687 -26.478 1.00 98.25 468 ASN A N 1
ATOM 2891 C CA . ASN A 1 468 ? 4.164 -8.752 -26.882 1.00 98.25 468 ASN A CA 1
ATOM 2892 C C . ASN A 1 468 ? 5.330 -8.802 -25.888 1.00 98.25 468 ASN A C 1
ATOM 2894 O O . ASN A 1 468 ? 5.113 -8.999 -24.690 1.00 98.25 468 ASN A O 1
ATOM 2898 N N . GLY A 1 469 ? 6.546 -8.588 -26.374 1.00 97.62 469 GLY A N 1
ATOM 2899 C CA . GLY A 1 469 ? 7.681 -8.289 -25.511 1.00 97.62 469 GLY A CA 1
ATOM 2900 C C . GLY A 1 469 ? 7.548 -6.900 -24.887 1.00 97.62 469 GLY A C 1
ATOM 2901 O O . GLY A 1 469 ? 6.958 -6.001 -25.485 1.00 97.62 469 GLY A O 1
ATOM 2902 N N . GLY A 1 470 ? 8.081 -6.739 -23.681 1.00 97.31 470 GLY A N 1
ATOM 2903 C CA . GLY A 1 470 ? 8.152 -5.455 -22.994 1.00 97.31 470 GLY A CA 1
ATOM 2904 C C . GLY A 1 470 ? 9.291 -4.586 -23.519 1.00 97.31 470 GLY A C 1
ATOM 2905 O O . GLY A 1 470 ? 10.271 -5.083 -24.076 1.00 97.31 470 GLY A O 1
ATOM 2906 N N . ASP A 1 471 ? 9.176 -3.282 -23.325 1.00 96.50 471 ASP A N 1
ATOM 2907 C CA . ASP A 1 471 ? 10.192 -2.313 -23.712 1.00 96.50 471 ASP A CA 1
ATOM 2908 C C . ASP A 1 471 ? 11.433 -2.409 -22.806 1.00 96.50 471 ASP A C 1
ATOM 2910 O O . ASP A 1 471 ? 11.352 -2.674 -21.600 1.00 96.50 471 ASP A O 1
ATOM 2914 N N . GLY A 1 472 ? 12.603 -2.187 -23.400 1.00 92.69 472 GLY A N 1
ATOM 2915 C CA . GLY A 1 472 ? 13.877 -2.084 -22.703 1.00 92.69 472 GLY A CA 1
ATOM 2916 C C . GLY A 1 472 ? 14.026 -0.752 -21.970 1.00 92.69 472 GLY A C 1
ATOM 2917 O O . GLY A 1 472 ? 13.523 0.288 -22.397 1.00 92.69 472 GLY A O 1
ATOM 2918 N N . ALA A 1 473 ? 14.762 -0.772 -20.862 1.00 89.44 473 ALA A N 1
ATOM 2919 C CA . ALA A 1 473 ? 14.961 0.393 -20.015 1.00 89.44 473 ALA A CA 1
ATOM 2920 C C . ALA A 1 473 ? 15.690 1.523 -20.752 1.00 89.44 473 ALA A C 1
ATOM 2922 O O . ALA A 1 473 ? 16.771 1.332 -21.321 1.00 89.44 473 ALA A O 1
ATOM 2923 N N . THR A 1 474 ? 15.142 2.736 -20.661 1.00 87.81 474 THR A N 1
ATOM 2924 C CA . THR A 1 474 ? 15.896 3.950 -20.978 1.00 87.81 474 THR A CA 1
ATOM 2925 C C . THR A 1 474 ? 16.962 4.173 -19.915 1.00 87.81 474 THR A C 1
ATOM 2927 O O . THR A 1 474 ? 16.681 4.126 -18.713 1.00 87.81 474 THR A O 1
ATOM 2930 N N . SER A 1 475 ? 18.175 4.454 -20.362 1.00 78.50 475 SER A N 1
ATOM 2931 C CA . SER A 1 475 ? 19.335 4.606 -19.494 1.00 78.50 475 SER A CA 1
ATOM 2932 C C . SER A 1 475 ? 19.655 6.074 -19.197 1.00 78.50 475 SER A C 1
ATOM 2934 O O . SER A 1 475 ? 19.465 6.952 -20.038 1.00 78.50 475 SER A O 1
ATOM 2936 N N . LEU A 1 476 ? 20.172 6.340 -17.995 1.00 74.25 476 LEU A N 1
ATOM 2937 C CA . LEU A 1 476 ? 20.613 7.679 -17.564 1.00 74.25 476 LEU A CA 1
ATOM 2938 C C . LEU A 1 476 ? 22.140 7.870 -17.600 1.00 74.25 476 LEU A C 1
ATOM 2940 O O . LEU A 1 476 ? 22.598 9.007 -17.616 1.00 74.25 476 LEU A O 1
ATOM 2944 N N . ASN A 1 477 ? 22.930 6.788 -17.648 1.00 76.69 477 ASN A N 1
ATOM 2945 C CA . ASN A 1 477 ? 24.403 6.840 -17.748 1.00 76.69 477 ASN A CA 1
ATOM 2946 C C . ASN A 1 477 ? 25.055 5.664 -18.517 1.00 76.69 477 ASN A C 1
ATOM 2948 O O . ASN A 1 477 ? 26.260 5.455 -18.412 1.00 76.69 477 ASN A O 1
ATOM 2952 N N . SER A 1 478 ? 24.273 4.835 -19.207 1.00 83.31 478 SER A N 1
ATOM 2953 C CA . SER A 1 478 ? 24.740 3.601 -19.855 1.00 83.31 478 SER A CA 1
ATOM 2954 C C . SER A 1 478 ? 24.052 3.398 -21.196 1.00 83.31 478 SER A C 1
ATOM 2956 O O . SER A 1 478 ? 23.382 4.301 -21.684 1.00 83.31 478 SER A O 1
ATOM 2958 N N . ALA A 1 479 ? 24.275 2.257 -21.851 1.00 88.19 479 ALA A N 1
ATOM 2959 C CA . ALA A 1 479 ? 23.499 1.909 -23.031 1.00 88.19 479 ALA A CA 1
ATOM 2960 C C . ALA A 1 479 ? 22.025 1.688 -22.659 1.00 88.19 479 ALA A C 1
ATOM 2962 O O . ALA A 1 479 ? 21.718 1.267 -21.547 1.00 88.19 479 ALA A O 1
ATOM 2963 N N . GLY A 1 480 ? 21.117 1.950 -23.592 1.00 89.81 480 GLY A N 1
ATOM 2964 C CA . GLY A 1 480 ? 19.736 1.513 -23.450 1.00 89.81 480 GLY A CA 1
ATOM 2965 C C . GLY A 1 480 ? 19.651 -0.010 -23.476 1.00 89.81 480 GLY A C 1
ATOM 2966 O O . GLY A 1 480 ? 20.450 -0.667 -24.147 1.00 89.81 480 GLY A O 1
ATOM 2967 N N . ALA A 1 481 ? 18.702 -0.576 -22.735 1.00 92.00 481 ALA A N 1
ATOM 2968 C CA . ALA A 1 481 ? 18.517 -2.021 -22.705 1.00 92.00 481 ALA A CA 1
ATOM 2969 C C . ALA A 1 481 ? 17.682 -2.510 -23.894 1.00 92.00 481 ALA A C 1
ATOM 2971 O O . ALA A 1 481 ? 16.920 -1.743 -24.489 1.00 92.00 481 ALA A O 1
ATOM 2972 N N . ASP A 1 482 ? 17.818 -3.785 -24.243 1.00 95.12 482 ASP A N 1
ATOM 2973 C CA . ASP A 1 482 ? 17.076 -4.359 -25.360 1.00 95.12 482 ASP A CA 1
ATOM 2974 C C . ASP A 1 482 ? 15.596 -4.564 -24.992 1.00 95.12 482 ASP A C 1
ATOM 2976 O O . ASP A 1 482 ? 15.251 -4.815 -23.832 1.00 95.12 482 ASP A O 1
ATOM 2980 N N . GLY A 1 483 ? 14.716 -4.482 -25.986 1.00 96.19 483 GLY A N 1
ATOM 2981 C CA . GLY A 1 483 ? 13.322 -4.894 -25.842 1.00 96.19 483 GLY A CA 1
ATOM 2982 C C . GLY A 1 483 ? 13.176 -6.417 -25.786 1.00 96.19 483 GLY A C 1
ATOM 2983 O O . GLY A 1 483 ? 13.977 -7.159 -26.359 1.00 96.19 483 GLY A O 1
ATOM 2984 N N . GLY A 1 484 ? 12.134 -6.891 -25.109 1.00 97.19 484 GLY A N 1
ATOM 2985 C CA . GLY A 1 484 ? 11.773 -8.305 -25.050 1.00 97.19 484 GLY A CA 1
ATOM 2986 C C . GLY A 1 484 ? 11.196 -8.812 -26.371 1.00 97.19 484 GLY A C 1
ATOM 2987 O O . GLY A 1 484 ? 10.688 -8.047 -27.190 1.00 97.19 484 GLY A O 1
ATOM 2988 N N . ASN A 1 485 ? 11.243 -10.119 -26.594 1.00 97.88 485 ASN A N 1
ATOM 2989 C CA . ASN A 1 485 ? 10.685 -10.741 -27.791 1.00 97.88 485 ASN A CA 1
ATOM 2990 C C . ASN A 1 485 ? 9.180 -11.004 -27.638 1.00 97.88 485 ASN A C 1
ATOM 2992 O O . ASN A 1 485 ? 8.685 -11.272 -26.542 1.00 97.88 485 ASN A O 1
ATOM 2996 N N . GLY A 1 486 ? 8.457 -10.981 -28.756 1.00 97.31 486 GLY A N 1
ATOM 2997 C CA . GLY A 1 486 ? 7.097 -11.507 -28.830 1.00 97.31 486 GLY A CA 1
ATOM 2998 C C . GLY A 1 486 ? 7.060 -13.041 -28.758 1.00 97.31 486 GLY A C 1
ATOM 2999 O O . GLY A 1 486 ? 8.064 -13.716 -28.983 1.00 97.31 486 GLY A O 1
ATOM 3000 N N . GLY A 1 487 ? 5.880 -13.591 -28.466 1.00 96.94 487 GLY A N 1
ATOM 3001 C CA . GLY A 1 487 ? 5.623 -15.035 -28.406 1.00 96.94 487 GLY A CA 1
ATOM 3002 C C . GLY A 1 487 ? 5.563 -15.730 -29.772 1.00 96.94 487 GLY A C 1
ATOM 3003 O O . GLY A 1 487 ? 6.373 -15.505 -30.662 1.00 96.94 487 GLY A O 1
ATOM 3004 N N . LEU A 1 488 ? 4.574 -16.596 -29.984 1.00 97.69 488 LEU A N 1
ATOM 3005 C CA . LEU A 1 488 ? 4.252 -17.142 -31.306 1.00 97.69 488 LEU A CA 1
ATOM 3006 C C . LEU A 1 488 ? 3.503 -16.101 -32.152 1.00 97.69 488 LEU A C 1
ATOM 3008 O O . LEU A 1 488 ? 3.796 -15.937 -33.341 1.00 97.69 488 LEU A O 1
ATOM 3012 N N . PHE A 1 489 ? 2.571 -15.400 -31.497 1.00 98.00 489 PHE A N 1
ATOM 3013 C CA . PHE A 1 489 ? 1.797 -14.270 -31.997 1.00 98.00 489 PHE A CA 1
ATOM 3014 C C . PHE A 1 489 ? 2.002 -13.060 -31.072 1.00 98.00 489 PHE A C 1
ATOM 3016 O O . PHE A 1 489 ? 1.530 -13.056 -29.934 1.00 98.00 489 PHE A O 1
ATOM 3023 N N . GLY A 1 490 ? 2.674 -12.017 -31.546 1.00 97.62 490 GLY A N 1
ATOM 3024 C CA . GLY A 1 490 ? 2.869 -10.791 -30.767 1.00 97.62 490 GLY A CA 1
ATOM 3025 C C . GLY A 1 490 ? 4.065 -9.984 -31.237 1.00 97.62 490 GLY A C 1
ATOM 3026 O O . GLY A 1 490 ? 4.900 -10.486 -31.970 1.00 97.62 490 GLY A O 1
ATOM 3027 N N . ASN A 1 491 ? 4.154 -8.724 -30.850 1.00 98.38 491 ASN A N 1
ATOM 3028 C CA . ASN A 1 491 ? 5.216 -7.829 -31.298 1.00 98.38 491 ASN A CA 1
ATOM 3029 C C . ASN A 1 491 ? 6.427 -7.882 -30.363 1.00 98.38 491 ASN A C 1
ATOM 3031 O O . ASN A 1 491 ? 6.295 -8.216 -29.187 1.00 98.38 491 ASN A O 1
ATOM 3035 N N . GLY A 1 492 ? 7.601 -7.530 -30.874 1.00 97.88 492 GLY A N 1
ATOM 3036 C CA . GLY A 1 492 ? 8.767 -7.271 -30.038 1.00 97.88 492 GLY A CA 1
ATOM 3037 C C . GLY A 1 492 ? 8.641 -5.930 -29.320 1.00 97.88 492 GLY A C 1
ATOM 3038 O O . GLY A 1 492 ? 8.035 -4.996 -29.847 1.00 97.88 492 GLY A O 1
ATOM 3039 N N . GLY A 1 493 ? 9.221 -5.836 -28.128 1.00 97.75 493 GLY A N 1
ATOM 3040 C CA . GLY A 1 493 ? 9.327 -4.588 -27.383 1.00 97.75 493 GLY A CA 1
ATOM 3041 C C . GLY A 1 493 ? 10.391 -3.667 -27.970 1.00 97.75 493 GLY A C 1
ATOM 3042 O O . GLY A 1 493 ? 11.332 -4.109 -28.633 1.00 97.75 493 GLY A O 1
ATOM 3043 N N . ASN A 1 494 ? 10.263 -2.371 -27.737 1.00 97.75 494 ASN A N 1
ATOM 3044 C CA . ASN A 1 494 ? 11.228 -1.382 -28.194 1.00 97.75 494 ASN A CA 1
ATOM 3045 C C . ASN A 1 494 ? 12.498 -1.419 -27.338 1.00 97.75 494 ASN A C 1
ATOM 3047 O O . ASN A 1 494 ? 12.452 -1.699 -26.145 1.00 97.75 494 ASN A O 1
ATOM 3051 N N . GLY A 1 495 ? 13.641 -1.104 -27.938 1.00 95.38 495 GLY A N 1
ATOM 3052 C CA . GLY A 1 495 ? 14.884 -0.880 -27.216 1.00 95.38 495 GLY A CA 1
ATOM 3053 C C . GLY A 1 495 ? 14.885 0.473 -26.508 1.00 95.38 495 GLY A C 1
ATOM 3054 O O . GLY A 1 495 ? 14.379 1.471 -27.025 1.00 95.38 495 GLY A O 1
ATOM 3055 N N . GLY A 1 496 ? 15.490 0.521 -25.328 1.00 93.38 496 GLY A N 1
ATOM 3056 C CA . GLY A 1 496 ? 15.605 1.737 -24.535 1.00 93.38 496 GLY A CA 1
ATOM 3057 C C . GLY A 1 496 ? 16.593 2.742 -25.126 1.00 93.38 496 GLY A C 1
ATOM 3058 O O . GLY A 1 496 ? 17.527 2.391 -25.848 1.00 93.38 496 GLY A O 1
ATOM 3059 N N . ALA A 1 497 ? 16.420 4.022 -24.802 1.00 93.38 497 ALA A N 1
ATOM 3060 C CA . ALA A 1 497 ? 17.367 5.063 -25.193 1.00 93.38 497 ALA A CA 1
ATOM 3061 C C . ALA A 1 497 ? 18.691 4.962 -24.410 1.00 93.38 497 ALA A C 1
ATOM 3063 O O . ALA A 1 497 ? 18.704 4.644 -23.216 1.00 93.38 497 ALA A O 1
ATOM 3064 N N . GLY A 1 498 ? 19.797 5.263 -25.089 1.00 91.12 498 GLY A N 1
ATOM 3065 C CA . GLY A 1 498 ? 21.122 5.433 -24.507 1.00 91.12 498 GLY A CA 1
ATOM 3066 C C . GLY A 1 498 ? 21.272 6.777 -23.798 1.00 91.12 498 GLY A C 1
ATOM 3067 O O . GLY A 1 498 ? 20.698 7.785 -24.210 1.00 91.12 498 GLY A O 1
ATOM 3068 N N . ALA A 1 499 ? 22.075 6.798 -22.743 1.00 89.44 499 ALA A N 1
ATOM 3069 C CA . ALA A 1 499 ? 22.307 7.987 -21.941 1.00 89.44 499 ALA A CA 1
ATOM 3070 C C . ALA A 1 499 ? 23.161 9.044 -22.642 1.00 89.44 499 ALA A C 1
ATOM 3072 O O . ALA A 1 499 ? 24.153 8.723 -23.301 1.00 89.44 499 ALA A O 1
ATOM 3073 N N . SER A 1 500 ? 22.831 10.316 -22.433 1.00 90.75 500 SER A N 1
ATOM 3074 C CA . SER A 1 500 ? 23.693 11.425 -22.851 1.00 90.75 500 SER A CA 1
ATOM 3075 C C . SER A 1 500 ? 24.867 11.614 -21.885 1.00 90.75 500 SER A C 1
ATOM 3077 O O . SER A 1 500 ? 24.710 11.443 -20.679 1.00 90.75 500 SER A O 1
ATOM 3079 N N . GLY A 1 501 ? 26.028 12.018 -22.401 1.00 86.06 501 GLY A N 1
ATOM 3080 C CA . GLY A 1 501 ? 27.195 12.370 -21.596 1.00 86.06 501 GLY A CA 1
ATOM 3081 C C . GLY A 1 501 ? 26.924 13.597 -20.722 1.00 86.06 501 GLY A C 1
ATOM 3082 O O . GLY A 1 501 ? 26.413 14.616 -21.194 1.00 86.06 501 GLY A O 1
ATOM 3083 N N . THR A 1 502 ? 27.281 13.508 -19.446 1.00 81.38 502 THR A N 1
ATOM 3084 C CA . THR A 1 502 ? 27.012 14.528 -18.421 1.00 81.38 502 THR A CA 1
ATOM 3085 C C . THR A 1 502 ? 28.276 15.252 -17.961 1.00 81.38 502 THR A C 1
ATOM 3087 O O . THR A 1 502 ? 28.195 16.389 -17.493 1.00 81.38 502 THR A O 1
ATOM 3090 N N . VAL A 1 503 ? 29.451 14.642 -18.147 1.00 81.25 503 VAL A N 1
ATOM 3091 C CA . VAL A 1 503 ? 30.757 15.216 -17.791 1.00 81.25 503 VAL A CA 1
ATOM 3092 C C . VAL A 1 503 ? 31.552 15.593 -19.046 1.00 81.25 503 VAL A C 1
ATOM 3094 O O . VAL A 1 503 ? 31.364 15.033 -20.122 1.00 81.25 503 VAL A O 1
ATOM 3097 N N . ALA A 1 504 ? 32.452 16.573 -18.931 1.00 82.62 504 ALA A N 1
ATOM 3098 C CA . ALA A 1 504 ? 33.242 17.092 -20.045 1.00 82.62 504 ALA A CA 1
ATOM 3099 C C . ALA A 1 504 ? 34.024 15.993 -20.793 1.00 82.62 504 ALA A C 1
ATOM 3101 O O . ALA A 1 504 ? 34.934 15.371 -20.244 1.00 82.62 504 ALA A O 1
ATOM 3102 N N . GLY A 1 505 ? 33.694 15.809 -22.073 1.00 81.31 505 GLY A N 1
ATOM 3103 C CA . GLY A 1 505 ? 34.327 14.813 -22.942 1.00 81.31 505 GLY A CA 1
ATOM 3104 C C . GLY A 1 505 ? 33.696 13.421 -22.871 1.00 81.31 505 GLY A C 1
ATOM 3105 O O . GLY A 1 505 ? 34.151 12.505 -23.555 1.00 81.31 505 GLY A O 1
ATOM 3106 N N . GLU A 1 506 ? 32.632 13.255 -22.086 1.00 88.19 506 GLU A N 1
ATOM 3107 C CA . GLU A 1 506 ? 31.884 12.007 -21.997 1.00 88.19 506 GLU A CA 1
ATOM 3108 C C . GLU A 1 506 ? 31.069 11.772 -23.272 1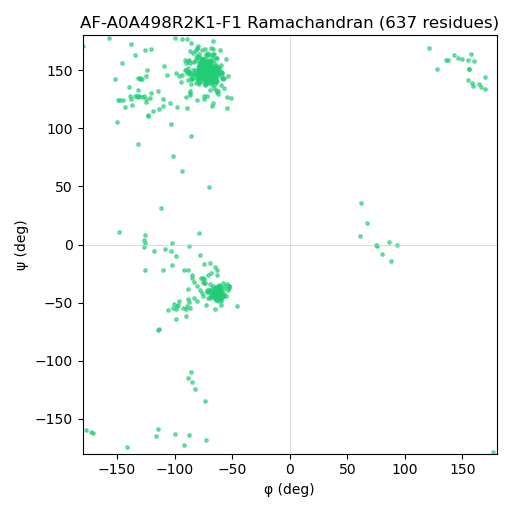.00 88.19 506 GLU A C 1
ATOM 3110 O O . GLU A 1 506 ? 30.323 12.646 -23.734 1.00 88.19 506 GLU A O 1
ATOM 3115 N N . SER A 1 507 ? 31.239 10.584 -23.854 1.00 91.12 507 SER A N 1
ATOM 3116 C CA . SER A 1 507 ? 30.463 10.164 -25.019 1.00 91.12 507 SER A CA 1
ATOM 3117 C C . SER A 1 507 ? 29.075 9.708 -24.589 1.00 91.12 507 SER A C 1
ATOM 3119 O O . SER A 1 507 ? 28.914 9.102 -23.533 1.00 91.12 507 SER A O 1
ATOM 3121 N N . GLY A 1 508 ? 28.084 9.972 -25.429 1.00 92.00 508 GLY A N 1
ATOM 3122 C CA . GLY A 1 508 ? 26.772 9.380 -25.281 1.00 92.00 508 GLY A CA 1
ATOM 3123 C C . GLY A 1 508 ? 26.827 7.869 -25.484 1.00 92.00 508 GLY A C 1
ATOM 3124 O O . GLY A 1 508 ? 27.664 7.332 -26.214 1.00 92.00 508 GLY A O 1
ATOM 3125 N N . SER A 1 509 ? 25.924 7.176 -24.813 1.00 92.69 509 SER A N 1
ATOM 3126 C CA . SER A 1 509 ? 25.833 5.726 -24.833 1.00 92.69 509 SER A CA 1
ATOM 3127 C C . SER A 1 509 ? 24.897 5.228 -25.932 1.00 92.69 509 SER A C 1
ATOM 3129 O O . SER A 1 509 ? 24.034 5.958 -26.417 1.00 92.69 509 SER A O 1
ATOM 3131 N N . ASN A 1 510 ? 25.061 3.971 -26.340 1.00 94.38 510 ASN A N 1
ATOM 3132 C CA . ASN A 1 510 ? 24.263 3.395 -27.423 1.00 94.38 510 ASN A CA 1
ATOM 3133 C C . ASN A 1 510 ? 22.804 3.165 -27.001 1.00 94.38 510 ASN A C 1
ATOM 3135 O O . ASN A 1 510 ? 22.542 2.862 -25.842 1.00 94.38 510 ASN A O 1
ATOM 3139 N N . GLY A 1 511 ? 21.863 3.251 -27.935 1.00 94.31 511 GLY A N 1
ATOM 3140 C CA . GLY A 1 511 ? 20.499 2.770 -27.724 1.00 94.31 511 GLY A CA 1
ATOM 3141 C C . GLY A 1 511 ? 20.426 1.242 -27.731 1.00 94.31 511 GLY A C 1
ATOM 3142 O O . GLY A 1 511 ? 21.246 0.577 -28.369 1.00 94.31 511 GLY A O 1
ATOM 3143 N N . GLY A 1 512 ? 19.441 0.691 -27.026 1.00 94.94 512 GLY A N 1
ATOM 3144 C CA . GLY A 1 512 ? 19.163 -0.743 -26.992 1.00 94.94 512 GLY A CA 1
ATOM 3145 C C . GLY A 1 512 ? 18.496 -1.228 -28.273 1.00 94.94 512 GLY A C 1
ATOM 3146 O O . GLY A 1 512 ? 17.857 -0.456 -28.989 1.00 94.94 512 GLY A O 1
ATOM 3147 N N . ASN A 1 513 ? 18.637 -2.508 -28.592 1.00 97.25 513 ASN A N 1
ATOM 3148 C CA . ASN A 1 513 ? 17.988 -3.092 -29.759 1.00 97.25 513 ASN A CA 1
ATOM 3149 C C . ASN A 1 513 ? 16.499 -3.339 -29.486 1.00 97.25 513 ASN A C 1
ATOM 3151 O O . ASN A 1 513 ? 16.099 -3.639 -28.363 1.00 97.25 513 ASN A O 1
ATOM 3155 N N . GLY A 1 514 ? 15.673 -3.248 -30.522 1.00 97.50 514 GLY A N 1
ATOM 3156 C CA . GLY A 1 514 ? 14.301 -3.729 -30.457 1.00 97.50 514 GLY A CA 1
ATOM 3157 C C . GLY A 1 514 ? 14.258 -5.254 -30.392 1.00 97.50 514 GLY A C 1
ATOM 3158 O O . GLY A 1 514 ? 15.043 -5.939 -31.053 1.00 97.50 514 GLY A O 1
ATOM 3159 N N . GLY A 1 515 ? 13.330 -5.788 -29.607 1.00 97.81 515 GLY A N 1
ATOM 3160 C CA . GLY A 1 515 ? 13.074 -7.218 -29.524 1.00 97.81 515 GLY A CA 1
ATOM 3161 C C . GLY A 1 515 ? 12.458 -7.757 -30.811 1.00 97.81 515 GLY A C 1
ATOM 3162 O O . GLY A 1 515 ? 11.856 -7.023 -31.600 1.00 97.81 515 GLY A O 1
ATOM 3163 N N . ASN A 1 516 ? 12.601 -9.057 -31.055 1.00 98.06 516 ASN A N 1
ATOM 3164 C CA . ASN A 1 516 ? 12.004 -9.663 -32.241 1.00 98.06 516 ASN A CA 1
ATOM 3165 C C . ASN A 1 516 ? 10.485 -9.782 -32.080 1.00 98.06 516 ASN A C 1
ATOM 3167 O O . ASN A 1 516 ? 9.984 -10.053 -30.989 1.00 98.06 516 ASN A O 1
ATOM 3171 N N . GLY A 1 517 ? 9.763 -9.623 -33.186 1.00 96.94 517 GLY A N 1
ATOM 3172 C CA . GLY A 1 517 ? 8.370 -10.021 -33.291 1.00 96.94 517 GLY A CA 1
ATOM 3173 C C . GLY A 1 517 ? 8.201 -11.519 -33.066 1.00 96.94 517 GLY A C 1
ATOM 3174 O O . GLY A 1 517 ? 9.161 -12.294 -33.048 1.00 96.94 517 GLY A O 1
ATOM 3175 N N . GLY A 1 518 ? 6.953 -11.922 -32.887 1.00 96.62 518 GLY A N 1
ATOM 3176 C CA . GLY A 1 518 ? 6.592 -13.285 -32.571 1.00 96.62 518 GLY A CA 1
ATOM 3177 C C . GLY A 1 518 ? 7.017 -14.240 -33.674 1.00 96.62 518 GLY A C 1
ATOM 3178 O O . GLY A 1 518 ? 7.036 -13.889 -34.854 1.00 96.62 518 GLY A O 1
ATOM 3179 N N . TRP A 1 519 ? 7.366 -15.467 -33.296 1.00 96.69 519 TRP A N 1
ATOM 3180 C CA . TRP A 1 519 ? 8.022 -16.414 -34.195 1.00 96.69 519 TRP A CA 1
ATOM 3181 C C . TRP A 1 519 ? 7.254 -16.635 -35.504 1.00 96.69 519 TRP A C 1
ATOM 3183 O O . TRP A 1 519 ? 7.877 -16.718 -36.562 1.00 96.69 519 TRP A O 1
ATOM 3193 N N . LEU A 1 520 ? 5.917 -16.699 -35.457 1.00 97.38 520 LEU A N 1
ATOM 3194 C CA . LEU A 1 520 ? 5.083 -16.852 -36.651 1.00 97.38 520 LEU A CA 1
ATOM 3195 C C . LEU A 1 520 ? 4.542 -15.511 -37.142 1.00 97.38 520 LEU A C 1
ATOM 3197 O O . LEU A 1 520 ? 4.672 -15.205 -38.330 1.00 97.38 520 LEU A O 1
ATOM 3201 N N . ILE A 1 521 ? 3.916 -14.747 -36.243 1.00 98.06 521 ILE A N 1
ATOM 3202 C CA . ILE A 1 521 ? 3.273 -13.472 -36.563 1.00 98.06 521 ILE A CA 1
ATOM 3203 C C . ILE A 1 521 ? 3.677 -12.413 -35.544 1.00 98.06 521 ILE A C 1
ATOM 3205 O O . ILE A 1 521 ? 3.474 -12.597 -34.343 1.00 98.06 521 ILE A O 1
ATOM 3209 N N . GLY A 1 522 ? 4.154 -11.272 -36.031 1.00 97.75 522 GLY A N 1
ATOM 3210 C CA . GLY A 1 522 ? 4.416 -10.115 -35.187 1.00 97.75 522 GLY A CA 1
ATOM 3211 C C . GLY A 1 522 ? 5.454 -9.168 -35.753 1.00 97.75 522 GLY A C 1
ATOM 3212 O O . GLY A 1 522 ? 6.368 -9.584 -36.460 1.00 97.75 522 GLY A O 1
ATOM 3213 N N . HIS A 1 523 ? 5.331 -7.892 -35.417 1.00 98.44 523 HIS A N 1
ATOM 3214 C CA . HIS A 1 523 ? 6.280 -6.869 -35.841 1.00 98.44 523 HIS A CA 1
ATOM 3215 C C . HIS A 1 523 ? 7.479 -6.829 -34.888 1.00 98.44 523 HIS A C 1
ATOM 3217 O O . HIS A 1 523 ? 7.328 -7.021 -33.679 1.00 98.44 523 HIS A O 1
ATOM 3223 N N . GLY A 1 524 ? 8.670 -6.588 -35.428 1.00 98.00 524 GLY A N 1
ATOM 3224 C CA . GLY A 1 524 ? 9.860 -6.331 -34.625 1.00 98.00 524 GLY A CA 1
ATOM 3225 C C . GLY A 1 524 ? 9.775 -4.985 -33.909 1.00 98.00 524 GLY A C 1
ATOM 3226 O O . GLY A 1 524 ? 9.245 -4.017 -34.453 1.00 98.00 524 GLY A O 1
ATOM 3227 N N . GLY A 1 525 ? 10.317 -4.915 -32.696 1.00 98.00 525 GLY A N 1
ATOM 3228 C CA . GLY A 1 525 ? 10.373 -3.681 -31.920 1.00 98.00 525 GLY A CA 1
ATOM 3229 C C . GLY A 1 525 ? 11.363 -2.673 -32.500 1.00 98.00 525 GLY A C 1
ATOM 3230 O O . GLY A 1 525 ? 12.317 -3.035 -33.196 1.00 98.00 525 GLY A O 1
ATOM 3231 N N . HIS A 1 526 ? 11.162 -1.391 -32.212 1.00 98.31 526 HIS A N 1
ATOM 3232 C CA . HIS A 1 526 ? 12.070 -0.339 -32.662 1.00 98.31 526 HIS A CA 1
ATOM 3233 C C . HIS A 1 526 ? 13.364 -0.326 -31.844 1.00 98.31 526 HIS A C 1
ATOM 3235 O O . HIS A 1 526 ? 13.348 -0.588 -30.647 1.00 98.31 526 HIS A O 1
ATOM 3241 N N . GLY A 1 527 ? 14.487 0.010 -32.473 1.00 97.25 527 GLY A N 1
ATOM 3242 C CA . GLY A 1 527 ? 15.735 0.279 -31.766 1.00 97.25 527 GLY A CA 1
ATOM 3243 C C . GLY A 1 527 ? 15.697 1.625 -31.041 1.00 97.25 527 GLY A C 1
ATOM 3244 O O . GLY A 1 527 ? 15.149 2.605 -31.550 1.00 97.25 527 GLY A O 1
ATOM 3245 N N . GLY A 1 528 ? 16.308 1.690 -29.864 1.00 96.19 528 GLY A N 1
ATOM 3246 C CA . GLY A 1 528 ? 16.391 2.902 -29.060 1.00 96.19 528 GLY A CA 1
ATOM 3247 C C . GLY A 1 528 ? 17.360 3.932 -29.635 1.00 96.19 528 GLY A C 1
ATOM 3248 O O . GLY A 1 528 ? 18.330 3.596 -30.318 1.00 96.19 528 GLY A O 1
ATOM 3249 N N . ALA A 1 529 ? 17.125 5.212 -29.358 1.00 96.81 529 ALA A N 1
ATOM 3250 C CA . ALA A 1 529 ? 18.044 6.275 -29.760 1.00 96.81 529 ALA A CA 1
ATOM 3251 C C . ALA A 1 529 ? 19.369 6.202 -28.979 1.00 96.81 529 ALA A C 1
ATOM 3253 O O . ALA A 1 529 ? 19.374 5.871 -27.795 1.00 96.81 529 ALA A O 1
ATOM 3254 N N . GLY A 1 530 ? 20.484 6.541 -29.623 1.00 94.81 530 GLY A N 1
ATOM 3255 C CA . GLY A 1 530 ? 21.759 6.772 -28.949 1.00 94.81 530 GLY A CA 1
ATOM 3256 C C . GLY A 1 530 ? 21.779 8.122 -28.230 1.00 94.81 530 GLY A C 1
ATOM 3257 O O . GLY A 1 530 ? 21.190 9.096 -28.701 1.00 94.81 530 GLY A O 1
ATOM 3258 N N . GLY A 1 531 ? 22.463 8.188 -27.092 1.00 93.81 531 GLY A N 1
ATOM 3259 C CA . GLY A 1 531 ? 22.585 9.404 -26.296 1.00 93.81 531 GLY A CA 1
ATOM 3260 C C . GLY A 1 531 ? 23.551 10.416 -26.907 1.00 93.81 531 GLY A C 1
ATOM 3261 O O . GLY A 1 531 ? 24.459 10.062 -27.660 1.00 93.81 531 GLY A O 1
ATOM 3262 N N . SER A 1 532 ? 23.384 11.693 -26.584 1.00 93.56 532 SER A N 1
ATOM 3263 C CA . SER A 1 532 ? 24.277 12.753 -27.065 1.00 93.56 532 SER A CA 1
ATOM 3264 C C . SER A 1 532 ? 25.600 12.778 -26.295 1.00 93.56 532 SER A C 1
ATOM 3266 O O . SER A 1 532 ? 25.636 12.472 -25.109 1.00 93.56 532 SER A O 1
ATOM 3268 N N . GLY A 1 533 ? 26.695 13.196 -26.927 1.00 90.19 533 GLY A N 1
ATOM 3269 C CA . GLY A 1 533 ? 27.920 13.572 -26.215 1.00 90.19 533 GLY A CA 1
ATOM 3270 C C . GLY A 1 533 ? 27.727 14.836 -25.364 1.00 90.19 533 GLY A C 1
ATOM 3271 O O . GLY A 1 533 ? 26.815 15.628 -25.605 1.00 90.19 533 GLY A O 1
ATOM 3272 N N . SER A 1 534 ? 28.600 15.051 -24.377 1.00 86.19 534 SER A N 1
ATOM 3273 C CA . SER A 1 534 ? 28.479 16.159 -23.412 1.00 86.19 534 SER A CA 1
ATOM 3274 C C . SER A 1 534 ? 28.421 17.555 -24.061 1.00 86.19 534 SER A C 1
ATOM 3276 O O . SER A 1 534 ? 29.260 17.885 -24.903 1.00 86.19 534 SER A O 1
ATOM 3278 N N . PHE A 1 535 ? 27.505 18.420 -23.610 1.00 69.00 535 PHE A N 1
ATOM 3279 C CA . PHE A 1 535 ? 27.262 19.751 -24.196 1.00 69.00 535 PHE A CA 1
ATOM 3280 C C . PHE A 1 535 ? 28.280 20.852 -23.828 1.00 69.00 535 PHE A C 1
ATOM 3282 O O . PHE A 1 535 ? 28.205 21.937 -24.400 1.00 69.00 535 PHE A O 1
ATOM 3289 N N . PHE A 1 536 ? 29.214 20.639 -22.891 1.00 67.50 536 PHE A N 1
ATOM 3290 C CA . PHE A 1 536 ? 30.135 21.707 -22.473 1.00 67.50 536 PHE A CA 1
ATOM 3291 C C . PHE A 1 536 ? 31.501 21.179 -22.018 1.00 67.50 536 PHE A C 1
ATOM 3293 O O . PHE A 1 536 ? 31.645 20.647 -20.918 1.00 67.50 536 PHE A O 1
ATOM 3300 N N . ASN A 1 537 ? 32.524 21.359 -22.859 1.00 64.81 537 ASN A N 1
ATOM 3301 C CA . ASN A 1 537 ? 33.913 21.059 -22.522 1.00 64.81 537 ASN A CA 1
ATOM 3302 C C . ASN A 1 537 ? 34.808 22.302 -22.693 1.00 64.81 537 ASN A C 1
ATOM 3304 O O . ASN A 1 537 ? 35.038 22.764 -23.813 1.00 64.81 537 ASN A O 1
ATOM 3308 N N . VAL A 1 538 ? 35.299 22.846 -21.572 1.00 61.16 538 VAL A N 1
ATOM 3309 C CA . VAL A 1 538 ? 36.246 23.988 -21.506 1.00 61.16 538 VAL A CA 1
ATOM 3310 C C . VAL A 1 538 ? 37.681 23.512 -21.205 1.00 61.16 538 VAL A C 1
ATOM 3312 O O . VAL A 1 538 ? 38.593 24.322 -21.064 1.00 61.16 538 VAL A O 1
ATOM 3315 N N . GLY A 1 539 ? 37.889 22.198 -21.077 1.00 64.94 539 GLY A N 1
ATOM 3316 C CA . GLY A 1 539 ? 39.185 21.585 -20.795 1.00 64.94 539 GLY A CA 1
ATOM 3317 C C . GLY A 1 539 ? 39.963 21.188 -22.054 1.00 64.94 539 GLY A C 1
ATOM 3318 O O . GLY A 1 539 ? 39.570 21.483 -23.180 1.00 64.94 539 GLY A O 1
ATOM 3319 N N . THR A 1 540 ? 41.084 20.490 -21.857 1.00 68.56 540 THR A N 1
ATOM 3320 C CA . THR A 1 540 ? 41.917 19.909 -22.930 1.00 68.56 540 THR A CA 1
ATOM 3321 C C . THR A 1 540 ? 41.475 18.505 -23.356 1.00 68.56 540 THR A C 1
ATOM 3323 O O . THR A 1 540 ? 42.093 17.907 -24.237 1.00 68.56 540 THR A O 1
ATOM 3326 N N . THR A 1 541 ? 40.436 17.945 -22.730 1.00 73.25 541 THR A N 1
ATOM 3327 C CA . THR A 1 541 ? 39.884 16.637 -23.101 1.00 73.25 541 THR A CA 1
ATOM 3328 C C . THR A 1 541 ? 39.147 16.742 -24.441 1.00 73.25 541 THR A C 1
ATOM 3330 O O . THR A 1 541 ? 38.563 17.786 -24.717 1.00 73.25 541 THR A O 1
ATOM 3333 N N . PRO A 1 542 ? 39.148 15.713 -25.306 1.00 79.44 542 PRO A N 1
ATOM 3334 C CA . PRO A 1 542 ? 38.318 15.711 -26.513 1.00 79.44 542 PRO A CA 1
ATOM 3335 C C . PRO A 1 542 ? 36.825 15.833 -26.177 1.00 79.44 542 PRO A C 1
ATOM 3337 O O . PRO A 1 542 ? 36.395 15.359 -25.127 1.00 79.44 542 PRO A O 1
ATOM 3340 N N . ALA A 1 543 ? 36.024 16.458 -27.045 1.00 85.75 543 ALA A N 1
ATOM 3341 C CA . ALA A 1 543 ? 34.571 16.446 -26.890 1.00 85.75 543 ALA A CA 1
ATOM 3342 C C . ALA A 1 543 ? 34.016 15.023 -27.085 1.00 85.75 543 ALA A C 1
ATOM 3344 O O . ALA A 1 543 ? 34.514 14.260 -27.913 1.00 85.75 543 ALA A O 1
ATOM 3345 N N . GLY A 1 544 ? 32.992 14.664 -26.309 1.00 90.19 544 GLY A N 1
ATOM 3346 C CA . GLY A 1 544 ? 32.424 13.318 -26.335 1.00 90.19 544 GLY A CA 1
ATOM 3347 C C . GLY A 1 544 ? 31.658 13.030 -27.622 1.00 90.19 544 GLY A C 1
ATOM 3348 O O . GLY A 1 544 ? 30.987 13.912 -28.154 1.00 90.19 544 GLY A O 1
ATOM 3349 N N . ASN A 1 545 ? 31.727 11.799 -28.120 1.00 93.25 545 ASN A N 1
ATOM 3350 C CA . ASN A 1 545 ? 30.974 11.380 -29.302 1.00 93.25 545 ASN A CA 1
ATOM 3351 C C . ASN A 1 545 ? 29.503 11.125 -28.958 1.00 93.25 545 ASN A C 1
ATOM 3353 O O . ASN A 1 545 ? 29.171 10.856 -27.808 1.00 93.25 545 ASN A O 1
ATOM 3357 N N . GLY A 1 546 ? 28.617 11.175 -29.944 1.00 94.00 546 GLY A N 1
ATOM 3358 C CA . GLY A 1 546 ? 27.266 10.652 -29.805 1.00 94.00 546 GLY A CA 1
ATOM 3359 C C . GLY A 1 546 ? 27.260 9.123 -29.792 1.00 94.00 546 GLY A C 1
ATOM 3360 O O . GLY A 1 546 ? 28.069 8.481 -30.462 1.00 94.00 546 GLY A O 1
ATOM 3361 N N . GLY A 1 547 ? 26.337 8.536 -29.038 1.00 95.50 547 GLY A N 1
ATOM 3362 C CA . GLY A 1 547 ? 26.119 7.095 -28.998 1.00 95.50 547 GLY A CA 1
ATOM 3363 C C . GLY A 1 547 ? 25.397 6.590 -30.244 1.00 95.50 547 GLY A C 1
ATOM 3364 O O . GLY A 1 547 ? 24.639 7.322 -30.880 1.00 95.50 547 GLY A O 1
ATOM 3365 N N . ASN A 1 548 ? 25.608 5.329 -30.609 1.00 97.06 548 ASN A N 1
ATOM 3366 C CA . ASN A 1 548 ? 24.920 4.737 -31.756 1.00 97.06 548 ASN A CA 1
ATOM 3367 C C . ASN A 1 548 ? 23.449 4.447 -31.429 1.00 97.06 548 ASN A C 1
ATOM 3369 O O . ASN A 1 548 ? 23.126 4.079 -30.304 1.00 97.06 548 ASN A O 1
ATOM 3373 N N . GLY A 1 549 ? 22.560 4.551 -32.413 1.00 96.81 549 GLY A N 1
ATOM 3374 C CA . GLY A 1 549 ? 21.201 4.034 -32.290 1.00 96.81 549 GLY A CA 1
ATOM 3375 C C . GLY A 1 549 ? 21.177 2.504 -32.261 1.00 96.81 549 GLY A C 1
ATOM 3376 O O . GLY A 1 549 ? 22.011 1.848 -32.890 1.00 96.81 549 GLY A O 1
ATOM 3377 N N . GLY A 1 550 ? 20.221 1.932 -31.536 1.00 97.19 550 GLY A N 1
ATOM 3378 C CA . GLY A 1 550 ? 20.003 0.490 -31.474 1.00 97.19 550 GLY A CA 1
ATOM 3379 C C . GLY A 1 550 ? 19.372 -0.055 -32.752 1.00 97.19 550 GLY A C 1
ATOM 3380 O O . GLY A 1 550 ? 18.705 0.670 -33.491 1.00 97.19 550 GLY A O 1
ATOM 3381 N N . ASN A 1 551 ? 19.576 -1.337 -33.046 1.00 98.19 551 ASN A N 1
ATOM 3382 C CA . ASN A 1 551 ? 18.965 -1.952 -34.225 1.00 98.19 551 ASN A CA 1
ATOM 3383 C C . ASN A 1 551 ? 17.484 -2.258 -33.971 1.00 98.19 551 ASN A C 1
ATOM 3385 O O . ASN A 1 551 ? 17.102 -2.562 -32.845 1.00 98.19 551 ASN A O 1
ATOM 3389 N N . GLY A 1 552 ? 16.656 -2.215 -35.010 1.00 97.69 552 GLY A N 1
ATOM 3390 C CA . GLY A 1 552 ? 15.289 -2.720 -34.934 1.00 97.69 552 GLY A CA 1
ATOM 3391 C C . GLY A 1 552 ? 15.241 -4.250 -34.937 1.00 97.69 552 GLY A C 1
ATOM 3392 O O . GLY A 1 552 ? 16.089 -4.911 -35.544 1.00 97.69 552 GLY A O 1
ATOM 3393 N N . GLY A 1 553 ? 14.242 -4.815 -34.265 1.00 98.00 553 GLY A N 1
ATOM 3394 C CA . GLY A 1 553 ? 14.032 -6.257 -34.177 1.00 98.00 553 GLY A CA 1
ATOM 3395 C C . GLY A 1 553 ? 13.492 -6.860 -35.472 1.00 98.00 553 GLY A C 1
ATOM 3396 O O . GLY A 1 553 ? 12.894 -6.170 -36.300 1.00 98.00 553 GLY A O 1
ATOM 3397 N N . ALA A 1 554 ? 13.686 -8.163 -35.676 1.00 98.06 554 ALA A N 1
ATOM 3398 C CA . ALA A 1 554 ? 13.122 -8.848 -36.838 1.00 98.06 554 ALA A CA 1
ATOM 3399 C C . ALA A 1 554 ? 11.601 -9.031 -36.706 1.00 98.06 554 ALA A C 1
ATOM 3401 O O . ALA A 1 554 ? 11.101 -9.231 -35.602 1.00 98.06 554 ALA A O 1
ATOM 3402 N N . GLY A 1 555 ? 10.882 -9.010 -37.829 1.00 97.19 555 GLY A N 1
ATOM 3403 C CA . GLY A 1 555 ? 9.482 -9.432 -37.893 1.00 97.19 555 GLY A CA 1
ATOM 3404 C C . GLY A 1 555 ? 9.329 -10.959 -37.873 1.00 97.19 555 GLY A C 1
ATOM 3405 O O . GLY A 1 555 ? 10.302 -11.704 -38.047 1.00 97.19 555 GLY A O 1
ATOM 3406 N N . GLY A 1 556 ? 8.097 -11.424 -37.671 1.00 97.00 556 GLY A N 1
ATOM 3407 C CA . GLY A 1 556 ? 7.746 -12.842 -37.624 1.00 97.00 556 GLY A CA 1
ATOM 3408 C C . GLY A 1 556 ? 7.981 -13.586 -38.939 1.00 97.00 556 GLY A C 1
ATOM 3409 O O . GLY A 1 556 ? 8.082 -12.997 -40.016 1.00 97.00 556 GLY A O 1
ATOM 3410 N N . LEU A 1 557 ? 8.073 -14.918 -38.862 1.00 97.44 557 LEU A N 1
ATOM 3411 C CA . LEU A 1 557 ? 8.401 -15.765 -40.012 1.00 97.44 557 LEU A CA 1
ATOM 3412 C C . LEU A 1 557 ? 7.386 -15.633 -41.154 1.00 97.44 557 LEU A C 1
ATOM 3414 O O . LEU A 1 557 ? 7.782 -15.521 -42.314 1.00 97.44 557 LEU A O 1
ATOM 3418 N N . LEU A 1 558 ? 6.090 -15.688 -40.833 1.00 97.31 558 LEU A N 1
ATOM 3419 C CA . LEU A 1 558 ? 5.020 -15.659 -41.827 1.00 97.31 558 LEU A CA 1
ATOM 3420 C C . LEU A 1 558 ? 4.579 -14.231 -42.129 1.00 97.31 558 LEU A C 1
ATOM 3422 O O . LEU A 1 558 ? 4.542 -13.861 -43.298 1.00 97.31 558 LEU A O 1
ATOM 3426 N N . TYR A 1 559 ? 4.234 -13.467 -41.091 1.00 98.00 559 TYR A N 1
ATOM 3427 C CA . TYR A 1 559 ? 3.773 -12.087 -41.218 1.00 98.00 559 TYR A CA 1
ATOM 3428 C C . TYR A 1 559 ? 4.384 -11.203 -40.136 1.00 98.00 559 TYR A C 1
ATOM 3430 O O . TYR A 1 559 ? 4.249 -11.491 -38.947 1.00 98.00 559 TYR A O 1
ATOM 3438 N N . GLY A 1 560 ? 4.994 -10.097 -40.536 1.00 97.62 560 GLY A N 1
ATOM 3439 C CA . GLY A 1 560 ? 5.491 -9.109 -39.597 1.00 97.62 560 GLY A CA 1
ATOM 3440 C C . GLY A 1 560 ? 6.553 -8.220 -40.206 1.00 97.62 560 GLY A C 1
ATOM 3441 O O . GLY A 1 560 ? 7.474 -8.697 -40.872 1.00 97.62 560 GLY A O 1
ATOM 3442 N N . ASP A 1 561 ? 6.435 -6.931 -39.927 1.00 98.38 561 ASP A N 1
ATOM 3443 C CA . ASP A 1 561 ? 7.415 -5.949 -40.369 1.00 98.38 561 ASP A CA 1
ATOM 3444 C C . ASP A 1 561 ? 8.642 -5.981 -39.458 1.00 98.38 561 ASP A C 1
ATOM 3446 O O . ASP A 1 561 ? 8.554 -6.273 -38.261 1.00 98.38 561 ASP A O 1
ATOM 3450 N N . GLY A 1 562 ? 9.798 -5.656 -40.021 1.00 97.62 562 GLY A N 1
ATOM 3451 C CA . GLY A 1 562 ? 10.984 -5.368 -39.235 1.00 97.62 562 GLY A CA 1
ATOM 3452 C C . GLY A 1 562 ? 10.852 -4.038 -38.493 1.00 97.62 562 GLY A C 1
ATOM 3453 O O . GLY A 1 562 ? 10.326 -3.058 -39.020 1.00 97.62 562 GLY A O 1
ATOM 3454 N N . GLY A 1 563 ? 11.374 -3.976 -37.273 1.00 97.88 563 GLY A N 1
ATOM 3455 C CA . GLY A 1 563 ? 11.386 -2.746 -36.490 1.00 97.88 563 GLY A CA 1
ATOM 3456 C C . GLY A 1 563 ? 12.330 -1.701 -37.080 1.00 97.88 563 GLY A C 1
ATOM 3457 O O . GLY A 1 563 ? 13.367 -2.028 -37.653 1.00 97.88 563 GLY A O 1
ATOM 3458 N N . ALA A 1 564 ? 12.007 -0.418 -36.942 1.00 98.38 564 ALA A N 1
ATOM 3459 C CA . ALA A 1 564 ? 12.936 0.645 -37.342 1.00 98.38 564 ALA A CA 1
ATOM 3460 C C . ALA A 1 564 ? 14.173 0.695 -36.424 1.00 98.38 564 ALA A C 1
ATOM 3462 O O . ALA A 1 564 ? 14.061 0.462 -35.223 1.00 98.38 564 ALA A O 1
ATOM 3463 N N . GLY A 1 565 ? 15.337 1.035 -36.975 1.00 97.50 565 GLY A N 1
ATOM 3464 C CA . GLY A 1 565 ? 16.542 1.321 -36.203 1.00 97.50 565 GLY A CA 1
ATOM 3465 C C . GLY A 1 565 ? 16.475 2.686 -35.514 1.00 97.50 565 GLY A C 1
ATOM 3466 O O . GLY A 1 565 ? 15.877 3.634 -36.026 1.00 97.50 565 GLY A O 1
ATOM 3467 N N . GLY A 1 566 ? 17.113 2.794 -34.353 1.00 97.44 566 GLY A N 1
ATOM 3468 C CA . GLY A 1 566 ? 17.170 4.018 -33.564 1.00 97.44 566 GLY A CA 1
ATOM 3469 C C . GLY A 1 566 ? 18.098 5.066 -34.169 1.00 97.44 566 GLY A C 1
ATOM 3470 O O . GLY A 1 566 ? 19.049 4.756 -34.887 1.00 97.44 566 GLY A O 1
ATOM 3471 N N . THR A 1 567 ? 17.851 6.338 -33.878 1.00 97.94 567 THR A N 1
ATOM 3472 C CA . THR A 1 567 ? 18.728 7.430 -34.320 1.00 97.94 567 THR A CA 1
ATOM 3473 C C . THR A 1 567 ? 20.038 7.447 -33.536 1.00 97.94 567 THR A C 1
ATOM 3475 O O . THR A 1 567 ? 20.040 7.174 -32.338 1.00 97.94 567 THR A O 1
ATOM 3478 N N . GLY A 1 568 ? 21.143 7.819 -34.179 1.00 96.31 568 GLY A N 1
ATOM 3479 C CA . GLY A 1 568 ? 22.401 8.111 -33.499 1.00 96.31 568 GLY A CA 1
ATOM 3480 C C . GLY A 1 568 ? 22.340 9.428 -32.723 1.00 96.31 568 GLY A C 1
ATOM 3481 O O . GLY A 1 568 ? 21.671 10.377 -33.136 1.00 96.31 568 GLY A O 1
ATOM 3482 N N . GLY A 1 569 ? 23.040 9.489 -31.596 1.00 95.44 569 GLY A N 1
ATOM 3483 C CA . GLY A 1 569 ? 23.129 10.676 -30.755 1.00 95.44 569 GLY A CA 1
ATOM 3484 C C . GLY A 1 569 ? 24.037 11.745 -31.352 1.00 95.44 569 GLY A C 1
ATOM 3485 O O . GLY A 1 569 ? 24.934 11.461 -32.146 1.00 95.44 569 GLY A O 1
ATOM 3486 N N . THR A 1 570 ? 23.825 13.001 -30.980 1.00 94.81 570 THR A N 1
ATOM 3487 C CA . THR A 1 570 ? 24.664 14.108 -31.461 1.00 94.81 570 THR A CA 1
ATOM 3488 C C . THR A 1 570 ? 26.033 14.101 -30.785 1.00 94.81 570 THR A C 1
ATOM 3490 O O . THR A 1 570 ? 26.136 13.775 -29.604 1.00 94.81 570 THR A O 1
ATOM 3493 N N . GLY A 1 571 ? 27.081 14.518 -31.489 1.00 92.69 571 GLY A N 1
ATOM 3494 C CA . GLY A 1 571 ? 28.385 14.781 -30.888 1.00 92.69 571 GLY A CA 1
ATOM 3495 C C . GLY A 1 571 ? 28.344 15.947 -29.895 1.00 92.69 571 GLY A C 1
ATOM 3496 O O . GLY A 1 571 ? 27.553 16.881 -30.038 1.00 92.69 571 GLY A O 1
ATOM 3497 N N . GLY A 1 572 ? 29.196 15.891 -28.875 1.00 90.75 572 GLY A N 1
ATOM 3498 C CA . GLY A 1 572 ? 29.316 16.911 -27.837 1.00 90.75 572 GLY A CA 1
ATOM 3499 C C . GLY A 1 572 ? 30.024 18.181 -28.315 1.00 90.75 572 GLY A C 1
ATOM 3500 O O . GLY A 1 572 ? 30.786 18.165 -29.283 1.00 90.75 572 GLY A O 1
ATOM 3501 N N . VAL A 1 573 ? 29.804 19.293 -27.615 1.00 87.75 573 VAL A N 1
ATOM 3502 C CA . VAL A 1 573 ? 30.369 20.604 -27.978 1.00 87.75 573 VAL A CA 1
ATOM 3503 C C . VAL A 1 573 ? 31.733 20.816 -27.307 1.00 87.75 573 VAL A C 1
ATOM 3505 O O . VAL A 1 573 ? 31.862 20.710 -26.086 1.00 87.75 573 VAL A O 1
ATOM 3508 N N . GLY A 1 574 ? 32.752 21.156 -28.098 1.00 82.62 574 GLY A N 1
ATOM 3509 C CA . GLY A 1 574 ? 34.093 21.524 -27.642 1.00 82.62 574 GLY A CA 1
ATOM 3510 C C . GLY A 1 574 ? 34.329 23.033 -27.715 1.00 82.62 574 GLY A C 1
ATOM 3511 O O . GLY A 1 574 ? 34.253 23.616 -28.785 1.00 82.62 574 GLY A O 1
ATOM 3512 N N . SER A 1 575 ? 34.651 23.700 -26.605 1.00 78.62 575 SER A N 1
ATOM 3513 C CA . SER A 1 575 ? 34.892 25.159 -26.613 1.00 78.62 575 SER A CA 1
ATOM 3514 C C . SER A 1 575 ? 36.281 25.527 -27.163 1.00 78.62 575 SER A C 1
ATOM 3516 O O . SER A 1 575 ? 36.442 26.487 -27.912 1.00 78.62 575 SER A O 1
ATOM 3518 N N . LEU A 1 576 ? 37.293 24.724 -26.817 1.00 80.12 576 LEU A N 1
ATOM 3519 C CA . LEU A 1 576 ? 38.709 24.923 -27.174 1.00 80.12 576 LEU A CA 1
ATOM 3520 C C . LEU A 1 576 ? 39.321 23.692 -27.869 1.00 80.12 576 LEU A C 1
ATOM 3522 O O . LEU A 1 576 ? 40.524 23.636 -28.115 1.00 80.12 576 LEU A O 1
ATOM 3526 N N . VAL A 1 577 ? 38.484 22.709 -28.197 1.00 84.06 577 VAL A N 1
ATOM 3527 C CA . VAL A 1 577 ? 38.838 21.431 -28.828 1.00 84.06 577 VAL A CA 1
ATOM 3528 C C . VAL A 1 577 ? 37.859 21.134 -29.973 1.00 84.06 577 VAL A C 1
ATOM 3530 O O . VAL A 1 577 ? 36.789 21.752 -30.019 1.00 84.06 577 VAL A O 1
ATOM 3533 N N . PRO A 1 578 ? 38.184 20.215 -30.901 1.00 88.12 578 PRO A N 1
ATOM 3534 C CA . PRO A 1 578 ? 37.229 19.741 -31.897 1.00 88.12 578 PRO A CA 1
ATOM 3535 C C . PRO A 1 578 ? 35.941 19.222 -31.256 1.00 88.12 578 PRO A C 1
ATOM 3537 O O . PRO A 1 578 ? 35.979 18.623 -30.178 1.00 88.12 578 PRO A O 1
ATOM 3540 N N . GLY A 1 579 ? 34.813 19.441 -31.928 1.00 88.94 579 GLY A N 1
ATOM 3541 C CA . GLY A 1 579 ? 33.534 18.866 -31.530 1.00 88.94 579 GLY A CA 1
ATOM 3542 C C . GLY A 1 579 ? 33.524 17.344 -31.682 1.00 88.94 579 GLY A C 1
ATOM 3543 O O . GLY A 1 579 ? 34.259 16.777 -32.495 1.00 88.94 579 GLY A O 1
ATOM 3544 N N . GLY A 1 580 ? 32.697 16.675 -30.882 1.00 92.38 580 GLY A N 1
ATOM 3545 C CA . GLY A 1 580 ? 32.587 15.219 -30.900 1.00 92.38 580 GLY A CA 1
ATOM 3546 C C . GLY A 1 580 ? 31.933 14.724 -32.185 1.00 92.38 580 GLY A C 1
ATOM 3547 O O . GLY A 1 580 ? 31.152 15.441 -32.808 1.00 92.38 580 GLY A O 1
ATOM 3548 N N . THR A 1 581 ? 32.220 13.494 -32.596 1.00 94.06 581 THR A N 1
ATOM 3549 C CA . THR A 1 581 ? 31.528 12.895 -33.750 1.00 94.06 581 THR A CA 1
ATOM 3550 C C . THR A 1 581 ? 30.097 12.513 -33.388 1.00 94.06 581 THR A C 1
ATOM 3552 O O . THR A 1 581 ? 29.817 12.174 -32.239 1.00 94.06 581 THR A O 1
ATOM 3555 N N . GLY A 1 582 ? 29.179 12.585 -34.347 1.00 94.56 582 GLY A N 1
ATOM 3556 C CA . GLY A 1 582 ? 27.832 12.053 -34.181 1.00 94.56 582 GLY A CA 1
ATOM 3557 C C . GLY A 1 582 ? 27.829 10.524 -34.179 1.00 94.56 582 GLY A C 1
ATOM 3558 O O . GLY A 1 582 ? 28.640 9.887 -34.851 1.00 94.56 582 GLY A O 1
ATOM 3559 N N . GLY A 1 583 ? 26.910 9.928 -33.426 1.00 96.50 583 GLY A N 1
ATOM 3560 C CA . GLY A 1 583 ? 26.726 8.482 -33.390 1.00 96.50 583 GLY A CA 1
ATOM 3561 C C . GLY A 1 583 ? 26.062 7.959 -34.660 1.00 96.50 583 GLY A C 1
ATOM 3562 O O . GLY A 1 583 ? 25.293 8.667 -35.313 1.00 96.50 583 GLY A O 1
ATOM 3563 N N . ASN A 1 584 ? 26.326 6.707 -35.023 1.00 97.81 584 ASN A N 1
ATOM 3564 C CA . ASN A 1 584 ? 25.677 6.091 -36.179 1.00 97.81 584 ASN A CA 1
ATOM 3565 C C . ASN A 1 584 ? 24.211 5.764 -35.872 1.00 97.81 584 ASN A C 1
ATOM 3567 O O . ASN A 1 584 ? 23.870 5.410 -34.745 1.00 97.81 584 ASN A O 1
ATOM 3571 N N . GLY A 1 585 ? 23.345 5.826 -36.879 1.00 97.25 585 GLY A N 1
ATOM 3572 C CA . GLY A 1 585 ? 21.995 5.284 -36.776 1.00 97.25 585 GLY A CA 1
ATOM 3573 C C . GLY A 1 585 ? 22.001 3.754 -36.747 1.00 97.25 585 GLY A C 1
ATOM 3574 O O . GLY A 1 585 ? 22.850 3.112 -37.368 1.00 97.25 585 GLY A O 1
ATOM 3575 N N . GLY A 1 586 ? 21.050 3.165 -36.029 1.00 97.69 586 GLY A N 1
ATOM 3576 C CA . GLY A 1 586 ? 20.869 1.720 -35.952 1.00 97.69 586 GLY A CA 1
ATOM 3577 C C . GLY A 1 586 ? 20.259 1.147 -37.227 1.00 97.69 586 GLY A C 1
ATOM 3578 O O . GLY A 1 586 ? 19.552 1.839 -37.961 1.00 97.69 586 GLY A O 1
ATOM 3579 N N . ASN A 1 587 ? 20.518 -0.126 -37.517 1.00 98.31 587 ASN A N 1
ATOM 3580 C CA . ASN A 1 587 ? 19.932 -0.764 -38.695 1.00 98.31 587 ASN A CA 1
ATOM 3581 C C . ASN A 1 587 ? 18.457 -1.098 -38.456 1.00 98.31 587 ASN A C 1
ATOM 3583 O O . ASN A 1 587 ? 18.065 -1.430 -37.338 1.00 98.31 587 ASN A O 1
ATOM 3587 N N . GLY A 1 588 ? 17.652 -1.049 -39.511 1.00 97.62 588 GLY A N 1
ATOM 3588 C CA . GLY A 1 588 ? 16.298 -1.579 -39.489 1.00 97.62 588 GLY A CA 1
ATOM 3589 C C . GLY A 1 588 ? 16.287 -3.106 -39.442 1.00 97.62 588 GLY A C 1
ATOM 3590 O O . GLY A 1 588 ? 17.179 -3.777 -39.968 1.00 97.62 588 GLY A O 1
ATOM 3591 N N . GLY A 1 589 ? 15.268 -3.657 -38.797 1.00 97.94 589 GLY A N 1
ATOM 3592 C CA . GLY A 1 589 ? 15.025 -5.084 -38.701 1.00 97.94 589 GLY A CA 1
ATOM 3593 C C . GLY A 1 589 ? 14.513 -5.673 -40.009 1.00 97.94 589 GLY A C 1
ATOM 3594 O O . GLY A 1 589 ? 13.951 -4.979 -40.853 1.00 97.94 589 GLY A O 1
ATOM 3595 N N . ASN A 1 590 ? 14.694 -6.977 -40.184 1.00 98.00 590 ASN A N 1
ATOM 3596 C CA . ASN A 1 590 ? 14.256 -7.676 -41.391 1.00 98.00 590 ASN A CA 1
ATOM 3597 C C . ASN A 1 590 ? 12.864 -8.284 -41.200 1.00 98.00 590 ASN A C 1
ATOM 3599 O O . ASN A 1 590 ? 12.617 -8.908 -40.164 1.00 98.00 590 ASN A O 1
ATOM 3603 N N . ALA A 1 591 ? 12.022 -8.209 -42.227 1.00 97.31 591 ALA A N 1
ATOM 3604 C CA . ALA A 1 591 ? 10.897 -9.125 -42.394 1.00 97.31 591 ALA A CA 1
ATOM 3605 C C . ALA A 1 591 ? 11.382 -10.467 -42.983 1.00 97.31 591 ALA A C 1
ATOM 3607 O O . ALA A 1 591 ? 12.551 -10.618 -43.359 1.00 97.31 591 ALA A O 1
ATOM 3608 N N . LYS A 1 592 ? 10.509 -11.484 -43.017 1.00 96.06 592 LYS A N 1
ATOM 3609 C CA . LYS A 1 592 ? 10.855 -12.832 -43.516 1.00 96.06 592 LYS A CA 1
ATOM 3610 C C . LYS A 1 592 ? 10.105 -13.213 -44.785 1.00 96.06 592 LYS A C 1
ATOM 3612 O O . LYS A 1 592 ? 10.723 -13.233 -45.846 1.00 96.06 592 LYS A O 1
ATOM 3617 N N . PHE A 1 593 ? 8.812 -13.529 -44.705 1.00 97.38 593 PHE A N 1
ATOM 3618 C CA . PHE A 1 593 ? 8.007 -13.891 -45.882 1.00 97.38 593 PHE A CA 1
ATOM 3619 C C . PHE A 1 593 ? 7.062 -12.775 -46.303 1.00 97.38 593 PHE A C 1
ATOM 3621 O O . PHE A 1 593 ? 7.129 -12.340 -47.453 1.00 97.38 593 PHE A O 1
ATOM 3628 N N . ILE A 1 594 ? 6.209 -12.316 -45.386 1.00 97.81 594 ILE A N 1
ATOM 3629 C CA . ILE A 1 594 ? 5.278 -11.211 -45.613 1.00 97.81 594 ILE A CA 1
ATOM 3630 C C . ILE A 1 594 ? 5.561 -10.111 -44.589 1.00 97.81 594 ILE A C 1
ATOM 3632 O O . ILE A 1 594 ? 5.561 -10.379 -43.390 1.00 97.81 594 ILE A O 1
ATOM 3636 N N . GLY A 1 595 ? 5.776 -8.888 -45.057 1.00 97.69 595 GLY A N 1
ATOM 3637 C CA . GLY A 1 595 ? 6.027 -7.716 -44.218 1.00 97.69 595 GLY A CA 1
ATOM 3638 C C . GLY A 1 595 ? 7.149 -6.852 -44.773 1.00 97.69 595 GLY A C 1
ATOM 3639 O O . GLY A 1 595 ? 7.982 -7.316 -45.552 1.00 97.69 595 GLY A O 1
ATOM 3640 N N . ASP A 1 596 ? 7.175 -5.596 -44.366 1.00 98.38 596 ASP A N 1
ATOM 3641 C CA . ASP A 1 596 ? 8.168 -4.628 -44.807 1.00 98.38 596 ASP A CA 1
ATOM 3642 C C . ASP A 1 596 ? 9.422 -4.674 -43.928 1.00 98.38 596 ASP A C 1
ATOM 3644 O O . ASP A 1 596 ? 9.382 -4.972 -42.732 1.00 98.38 596 ASP A O 1
ATOM 3648 N N . GLY A 1 597 ? 10.571 -4.379 -44.525 1.00 97.69 597 GLY A N 1
ATOM 3649 C CA . GLY A 1 597 ? 11.808 -4.173 -43.793 1.00 97.69 597 GLY A CA 1
ATOM 3650 C C . GLY A 1 597 ? 11.749 -2.871 -42.997 1.00 97.69 597 GLY A C 1
ATOM 3651 O O . GLY A 1 597 ? 11.238 -1.852 -43.463 1.00 97.69 597 GLY A O 1
ATOM 3652 N N . GLY A 1 598 ? 12.311 -2.878 -41.794 1.00 97.94 598 GLY A N 1
ATOM 3653 C CA . GLY A 1 598 ? 12.373 -1.689 -40.957 1.00 97.94 598 GLY A CA 1
ATOM 3654 C C . GLY A 1 598 ? 13.281 -0.621 -41.559 1.00 97.94 598 GLY A C 1
ATOM 3655 O O . GLY A 1 598 ? 14.316 -0.921 -42.154 1.00 97.94 598 GLY A O 1
ATOM 3656 N N . ASN A 1 599 ? 12.939 0.650 -41.376 1.00 98.31 599 ASN A N 1
ATOM 3657 C CA . ASN A 1 599 ? 13.823 1.743 -41.782 1.00 98.31 599 ASN A CA 1
ATOM 3658 C C . ASN A 1 599 ? 15.087 1.779 -40.912 1.00 98.31 599 ASN A C 1
ATOM 3660 O O . ASN A 1 599 ? 15.022 1.548 -39.707 1.00 98.31 599 ASN A O 1
ATOM 3664 N N . GLY A 1 600 ? 16.228 2.112 -41.507 1.00 97.38 600 GLY A N 1
ATOM 3665 C CA . GLY A 1 600 ? 17.445 2.431 -40.772 1.00 97.38 600 GLY A CA 1
ATOM 3666 C C . GLY A 1 600 ? 17.328 3.784 -40.071 1.00 97.38 600 GLY A C 1
ATOM 3667 O O . GLY A 1 600 ? 16.736 4.727 -40.598 1.00 97.38 600 GLY A O 1
ATOM 3668 N N . GLY A 1 601 ? 17.909 3.892 -38.882 1.00 97.38 601 GLY A N 1
ATOM 3669 C CA . GLY A 1 601 ? 17.937 5.129 -38.117 1.00 97.38 601 GLY A CA 1
ATOM 3670 C C . GLY A 1 601 ? 18.869 6.167 -38.736 1.00 97.38 601 GLY A C 1
ATOM 3671 O O . GLY A 1 601 ? 19.872 5.836 -39.369 1.00 97.38 601 GLY A O 1
ATOM 3672 N N . ASN A 1 602 ? 18.564 7.447 -38.547 1.00 98.00 602 ASN A N 1
ATOM 3673 C CA . ASN A 1 602 ? 19.460 8.521 -38.980 1.00 98.00 602 ASN A CA 1
ATOM 3674 C C . ASN A 1 602 ? 20.713 8.575 -38.096 1.00 98.00 602 ASN A C 1
ATOM 3676 O O . ASN A 1 602 ? 20.626 8.327 -36.894 1.00 98.00 602 ASN A O 1
ATOM 3680 N N . GLY A 1 603 ? 21.856 8.933 -38.675 1.00 96.50 603 GLY A N 1
ATOM 3681 C CA . GLY A 1 603 ? 23.055 9.276 -37.918 1.00 96.50 603 GLY A CA 1
ATOM 3682 C C . GLY A 1 603 ? 22.881 10.599 -37.174 1.00 96.50 603 GLY A C 1
ATOM 3683 O O . GLY A 1 603 ? 22.160 11.491 -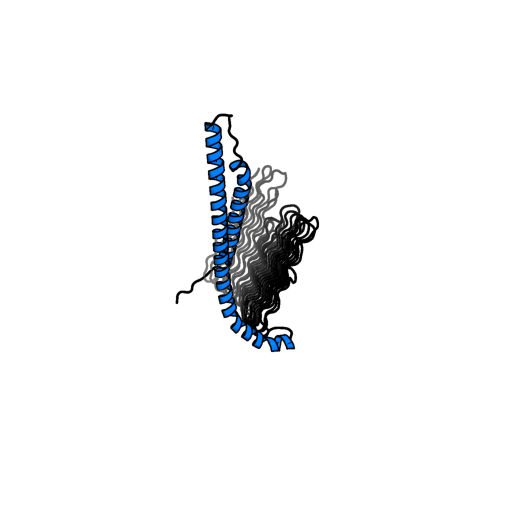37.625 1.00 96.50 603 GLY A O 1
ATOM 3684 N N . GLY A 1 604 ? 23.531 10.722 -36.023 1.00 95.94 604 GLY A N 1
ATOM 3685 C CA . GLY A 1 604 ? 23.543 11.950 -35.242 1.00 95.94 604 GLY A CA 1
ATOM 3686 C C . GLY A 1 604 ? 24.468 12.995 -35.854 1.00 95.94 604 GLY A C 1
ATOM 3687 O O . GLY A 1 604 ? 25.452 12.662 -36.513 1.00 95.94 604 GLY A O 1
ATOM 3688 N N . ASN A 1 605 ? 24.168 14.270 -35.637 1.00 95.31 605 ASN A N 1
ATOM 3689 C CA . ASN A 1 605 ? 25.021 15.361 -36.112 1.00 95.31 605 ASN A CA 1
ATOM 3690 C C . ASN A 1 605 ? 26.344 15.406 -35.340 1.00 95.31 605 ASN A C 1
ATOM 3692 O O . ASN A 1 605 ? 26.397 15.019 -34.169 1.00 95.31 605 ASN A O 1
ATOM 3696 N N . GLY A 1 606 ? 27.390 15.923 -35.973 1.00 92.00 606 GLY A N 1
ATOM 3697 C CA . GLY A 1 606 ? 28.630 16.266 -35.296 1.00 92.00 606 GLY A CA 1
ATOM 3698 C C . GLY A 1 606 ? 28.438 17.414 -34.304 1.00 92.00 606 GLY A C 1
ATOM 3699 O O . GLY A 1 606 ? 27.561 18.266 -34.451 1.00 92.00 606 GLY A O 1
ATOM 3700 N N . GLY A 1 607 ? 29.260 17.434 -33.262 1.00 89.94 607 GLY A N 1
ATOM 3701 C CA . GLY A 1 607 ? 29.275 18.505 -32.278 1.00 89.94 607 GLY A CA 1
ATOM 3702 C C . GLY A 1 607 ? 30.018 19.742 -32.778 1.00 89.94 607 GLY A C 1
ATOM 3703 O O . GLY A 1 607 ? 30.919 19.659 -33.615 1.00 89.94 607 GLY A O 1
ATOM 3704 N N . PHE A 1 608 ? 29.678 20.909 -32.238 1.00 87.81 608 PHE A N 1
ATOM 3705 C CA . PHE A 1 608 ? 30.394 22.150 -32.540 1.00 87.81 608 PHE A CA 1
ATOM 3706 C C . PHE A 1 608 ? 31.737 22.211 -31.804 1.00 87.81 608 PHE A C 1
ATOM 3708 O O . PHE A 1 608 ? 31.831 21.775 -30.660 1.00 87.81 608 PHE A O 1
ATOM 3715 N N . GLY A 1 609 ? 32.768 22.788 -32.424 1.00 86.44 609 GLY A N 1
ATOM 3716 C CA . GLY A 1 609 ? 34.012 23.124 -31.732 1.00 86.44 609 GLY A CA 1
ATOM 3717 C C . GLY A 1 609 ? 35.030 23.845 -32.604 1.00 86.44 609 GLY A C 1
ATOM 3718 O O . GLY A 1 609 ? 34.650 24.423 -33.622 1.00 86.44 609 GLY A O 1
ATOM 3719 N N . THR A 1 610 ? 36.315 23.827 -32.223 1.00 86.69 610 THR A N 1
ATOM 3720 C CA . THR A 1 610 ? 37.383 24.498 -33.006 1.00 86.69 610 THR A CA 1
ATOM 3721 C C . THR A 1 610 ? 37.453 23.977 -34.442 1.00 86.69 610 THR A C 1
ATOM 3723 O O . THR A 1 610 ? 37.700 24.737 -35.377 1.00 86.69 610 THR A O 1
ATOM 3726 N N . THR A 1 611 ? 37.142 22.696 -34.615 1.00 88.44 611 THR A N 1
ATOM 3727 C CA . THR A 1 611 ? 36.596 22.119 -35.842 1.00 88.44 611 THR A CA 1
ATOM 3728 C C . THR A 1 611 ? 35.297 21.397 -35.495 1.00 88.44 611 THR A C 1
ATOM 3730 O O . THR A 1 611 ? 35.174 20.833 -34.406 1.00 88.44 611 THR A O 1
ATOM 3733 N N . SER A 1 612 ? 34.308 21.424 -36.393 1.00 88.06 612 SER A N 1
ATOM 3734 C CA . SER A 1 612 ? 33.073 20.655 -36.185 1.00 88.06 612 SER A CA 1
ATOM 3735 C C . SER A 1 612 ? 33.381 19.161 -36.249 1.00 88.06 612 SER A C 1
ATOM 3737 O O . SER A 1 612 ? 34.193 18.729 -37.071 1.00 88.06 612 SER A O 1
ATOM 3739 N N . GLY A 1 613 ? 32.755 18.387 -35.368 1.00 88.94 613 GLY A N 1
ATOM 3740 C CA . GLY A 1 613 ? 32.809 16.936 -35.437 1.00 88.94 613 GLY A CA 1
ATOM 3741 C C . GLY A 1 613 ? 32.137 16.433 -36.711 1.00 88.94 613 GLY A C 1
ATOM 3742 O O . GLY A 1 613 ? 31.271 17.099 -37.272 1.00 88.94 613 GLY A O 1
ATOM 3743 N N . ALA A 1 614 ? 32.537 15.255 -37.180 1.00 94.00 614 ALA A N 1
ATOM 3744 C CA . ALA A 1 614 ? 31.850 14.611 -38.293 1.00 94.00 614 ALA A CA 1
ATOM 3745 C C . ALA A 1 614 ? 30.481 14.080 -37.839 1.00 94.00 614 ALA A C 1
ATOM 3747 O O . ALA A 1 614 ? 30.375 13.524 -36.742 1.00 94.00 614 ALA A O 1
ATOM 3748 N N . GLY A 1 615 ? 29.458 14.200 -38.685 1.00 93.81 615 GLY A N 1
ATOM 3749 C CA . GLY A 1 615 ? 28.190 13.503 -38.490 1.00 93.81 615 GLY A CA 1
ATOM 3750 C C . GLY A 1 615 ? 28.347 11.980 -38.557 1.00 93.81 615 GLY A C 1
ATOM 3751 O O . GLY A 1 615 ? 29.216 11.451 -39.253 1.00 93.81 615 GLY A O 1
ATOM 3752 N N . GLY A 1 616 ? 27.498 11.269 -37.822 1.00 95.75 616 GLY A N 1
ATOM 3753 C CA . GLY A 1 616 ? 27.432 9.813 -37.848 1.00 95.75 616 GLY A CA 1
ATOM 3754 C C . GLY A 1 616 ? 26.784 9.289 -39.129 1.00 95.75 616 GLY A C 1
ATOM 3755 O O . GLY A 1 616 ? 25.970 9.962 -39.767 1.00 95.75 616 GLY A O 1
ATOM 3756 N N . GLY A 1 617 ? 27.123 8.060 -39.511 1.00 97.38 617 GLY A N 1
ATOM 3757 C CA . GLY A 1 617 ? 26.501 7.382 -40.646 1.00 97.38 617 GLY A CA 1
ATOM 3758 C C . GLY A 1 617 ? 25.044 7.008 -40.365 1.00 97.38 617 GLY A C 1
ATOM 3759 O O . GLY A 1 617 ? 24.682 6.685 -39.235 1.00 97.38 617 GLY A O 1
ATOM 3760 N N . GLY A 1 618 ? 24.201 7.022 -41.397 1.00 96.12 618 GLY A N 1
ATOM 3761 C CA . GLY A 1 618 ? 22.855 6.458 -41.306 1.00 96.12 618 GLY A CA 1
ATOM 3762 C C . GLY A 1 618 ? 22.885 4.929 -41.243 1.00 96.12 618 GLY A C 1
ATOM 3763 O O . GLY A 1 618 ? 23.725 4.288 -41.879 1.00 96.12 618 GLY A O 1
ATOM 3764 N N . GLY A 1 619 ? 21.963 4.345 -40.485 1.00 97.06 619 GLY A N 1
ATOM 3765 C CA . GLY A 1 619 ? 21.772 2.902 -40.417 1.00 97.06 619 GLY A CA 1
ATOM 3766 C C . GLY A 1 619 ? 21.184 2.352 -41.712 1.00 97.06 619 GLY A C 1
ATOM 3767 O O . GLY A 1 619 ? 20.480 3.049 -42.446 1.00 97.06 619 GLY A O 1
ATOM 3768 N N . LYS A 1 620 ? 21.460 1.084 -42.013 1.00 97.75 620 LYS A N 1
ATOM 3769 C CA . LYS A 1 620 ? 20.883 0.428 -43.193 1.00 97.75 620 LYS A CA 1
ATOM 3770 C C . LYS A 1 620 ? 19.411 0.111 -42.951 1.00 97.75 620 LYS A C 1
ATOM 3772 O O . LYS A 1 620 ? 19.046 -0.266 -41.839 1.00 97.75 620 LYS A O 1
ATOM 3777 N N . GLY A 1 621 ? 18.587 0.222 -43.988 1.00 96.69 621 GLY A N 1
ATOM 3778 C CA . GLY A 1 621 ? 17.249 -0.362 -43.966 1.00 96.69 621 GLY A CA 1
ATOM 3779 C C . GLY A 1 621 ? 17.308 -1.891 -43.932 1.00 96.69 621 GLY A C 1
ATOM 3780 O O . GLY A 1 621 ? 18.260 -2.495 -44.435 1.00 96.69 621 GLY A O 1
ATOM 3781 N N . GLY A 1 622 ? 16.316 -2.506 -43.301 1.00 97.56 622 GLY A N 1
ATOM 3782 C CA . GLY A 1 622 ? 16.149 -3.952 -43.277 1.00 97.56 622 GLY A CA 1
ATOM 3783 C C . GLY A 1 622 ? 15.531 -4.477 -44.568 1.00 97.56 622 GLY A C 1
ATOM 3784 O O . GLY A 1 622 ? 14.911 -3.738 -45.326 1.00 97.56 622 GLY A O 1
ATOM 3785 N N . SER A 1 623 ? 15.691 -5.771 -44.813 1.00 98.00 623 SER A N 1
ATOM 3786 C CA . SER A 1 623 ? 15.071 -6.447 -45.957 1.00 98.00 623 SER A CA 1
ATOM 3787 C C . SER A 1 623 ? 13.572 -6.677 -45.749 1.00 98.00 623 SER A C 1
ATOM 3789 O O . SER A 1 623 ? 13.143 -7.033 -44.646 1.00 98.00 623 SER A O 1
ATOM 3791 N N . GLY A 1 624 ? 12.794 -6.481 -46.813 1.00 96.62 624 GLY A N 1
ATOM 3792 C CA . GLY A 1 624 ? 11.387 -6.857 -46.891 1.00 96.62 624 GLY A CA 1
ATOM 3793 C C . GLY A 1 624 ? 11.195 -8.367 -47.033 1.00 96.62 624 GLY A C 1
ATOM 3794 O O . GLY A 1 624 ? 12.135 -9.128 -47.277 1.00 96.62 624 GLY A O 1
ATOM 3795 N N . GLY A 1 625 ? 9.952 -8.811 -46.865 1.00 96.81 625 GLY A N 1
ATOM 3796 C CA . GLY A 1 625 ? 9.572 -10.209 -46.985 1.00 96.81 625 GLY A CA 1
ATOM 3797 C C . GLY A 1 625 ? 9.872 -10.774 -48.374 1.00 96.81 625 GLY A C 1
ATOM 3798 O O . GLY A 1 625 ? 9.598 -10.146 -49.395 1.00 96.81 625 GLY A O 1
ATOM 3799 N N . SER A 1 626 ? 10.402 -11.996 -48.424 1.00 97.19 626 SER A N 1
ATOM 3800 C CA . SER A 1 626 ? 10.786 -12.648 -49.681 1.00 97.19 626 SER A CA 1
ATOM 3801 C C . SER A 1 626 ? 9.610 -12.949 -50.615 1.00 97.19 626 SER A C 1
ATOM 3803 O O . SER A 1 626 ? 9.827 -13.178 -51.806 1.00 97.19 626 SER A O 1
ATOM 3805 N N . LEU A 1 627 ? 8.379 -12.972 -50.088 1.00 96.38 627 LEU A N 1
ATOM 3806 C CA . LEU A 1 627 ? 7.154 -13.171 -50.857 1.00 96.38 627 LEU A CA 1
ATOM 3807 C C . LEU A 1 627 ? 6.437 -11.843 -51.118 1.00 96.38 627 LEU A C 1
ATOM 3809 O O . LEU A 1 627 ? 6.080 -11.557 -52.260 1.00 96.38 627 LEU A O 1
ATOM 3813 N N . VAL A 1 628 ? 6.209 -11.053 -50.066 1.00 96.50 628 VAL A N 1
ATOM 3814 C CA . VAL A 1 628 ? 5.585 -9.726 -50.146 1.00 96.50 628 VAL A CA 1
ATOM 3815 C C . VAL A 1 628 ? 6.222 -8.810 -49.109 1.00 96.50 628 VAL A C 1
ATOM 3817 O O . VAL A 1 628 ? 6.180 -9.099 -47.918 1.00 96.50 628 VAL A O 1
ATOM 3820 N N . GLY A 1 629 ? 6.747 -7.678 -49.559 1.00 95.50 629 GLY A N 1
ATOM 3821 C CA . GLY A 1 629 ? 7.302 -6.651 -48.688 1.00 95.50 629 GLY A CA 1
ATOM 3822 C C . GLY A 1 629 ? 8.243 -5.732 -49.444 1.00 95.50 629 GLY A C 1
ATOM 3823 O O . GLY A 1 629 ? 8.767 -6.105 -50.497 1.00 95.50 629 GLY A O 1
ATOM 3824 N N . VAL A 1 630 ? 8.457 -4.532 -48.918 1.00 97.69 630 VAL A N 1
ATOM 3825 C CA . VAL A 1 630 ? 9.491 -3.616 -49.410 1.00 97.69 630 VAL A CA 1
ATOM 3826 C C . VAL A 1 630 ? 10.664 -3.551 -48.446 1.00 97.69 630 VAL A C 1
ATOM 3828 O O . VAL A 1 630 ? 10.491 -3.651 -47.233 1.00 97.69 630 VAL A O 1
ATOM 3831 N N . ASP A 1 631 ? 11.868 -3.379 -48.985 1.00 97.94 631 ASP A N 1
ATOM 3832 C CA . ASP A 1 631 ? 13.037 -3.082 -48.163 1.00 97.94 631 ASP A CA 1
ATOM 3833 C C . ASP A 1 631 ? 12.858 -1.724 -47.476 1.00 97.94 631 ASP A C 1
ATOM 3835 O O . ASP A 1 631 ? 12.373 -0.753 -48.069 1.00 97.94 631 ASP A O 1
ATOM 3839 N N . GLY A 1 632 ? 13.293 -1.651 -46.224 1.00 97.12 632 GLY A N 1
ATOM 3840 C CA . GLY A 1 632 ? 13.333 -0.413 -45.472 1.00 97.12 632 GLY A CA 1
ATOM 3841 C C . GLY A 1 632 ? 14.311 0.581 -46.087 1.00 97.12 632 GLY A C 1
ATOM 3842 O O . GLY A 1 632 ? 15.317 0.233 -46.711 1.00 97.12 632 GLY A O 1
ATOM 3843 N N . THR A 1 633 ? 14.043 1.863 -45.876 1.00 97.81 633 THR A N 1
ATOM 3844 C CA . THR A 1 633 ? 14.944 2.924 -46.328 1.00 97.81 633 THR A CA 1
ATOM 3845 C C . THR A 1 633 ? 16.154 3.036 -45.403 1.00 97.81 633 THR A C 1
ATOM 3847 O O . THR A 1 633 ? 16.032 2.892 -44.188 1.00 97.81 633 THR A O 1
ATOM 3850 N N . SER A 1 634 ? 17.338 3.298 -45.961 1.00 97.19 634 SER A N 1
ATOM 3851 C CA . SER A 1 634 ? 18.515 3.631 -45.149 1.00 97.19 634 SER A CA 1
ATOM 3852 C C . SER A 1 634 ? 18.368 5.022 -44.540 1.00 97.19 634 SER A C 1
ATOM 3854 O O . SER A 1 634 ? 17.884 5.952 -45.191 1.00 97.19 634 SER A O 1
ATOM 3856 N N . GLY A 1 635 ? 18.839 5.171 -43.307 1.00 95.38 635 GLY A N 1
ATOM 3857 C CA . GLY A 1 635 ? 18.866 6.449 -42.619 1.00 95.38 635 GLY A CA 1
ATOM 3858 C C . GLY A 1 635 ? 19.811 7.442 -43.289 1.00 95.38 635 GLY A C 1
ATOM 3859 O O . GLY A 1 635 ? 20.758 7.084 -43.996 1.00 95.38 635 GLY A O 1
ATOM 3860 N N . LYS A 1 636 ? 19.562 8.726 -43.046 1.00 96.69 636 LYS A N 1
ATOM 3861 C CA . LYS A 1 636 ? 20.439 9.808 -43.502 1.00 96.69 636 LYS A CA 1
ATOM 3862 C C . LYS A 1 636 ? 21.662 9.908 -42.596 1.00 96.69 636 LYS A C 1
ATOM 3864 O O . LYS A 1 636 ? 21.566 9.642 -41.399 1.00 96.69 636 LYS A O 1
ATOM 3869 N N . ALA A 1 637 ? 22.795 10.314 -43.161 1.00 93.94 637 ALA A N 1
ATOM 3870 C CA . ALA A 1 637 ? 23.947 10.715 -42.362 1.00 93.94 637 ALA A CA 1
ATOM 3871 C C . ALA A 1 637 ? 23.643 12.018 -41.607 1.00 93.94 637 ALA A C 1
ATOM 3873 O O . ALA A 1 637 ? 22.891 12.863 -42.105 1.00 93.94 637 ALA A O 1
ATOM 3874 N N . GLY A 1 638 ? 24.230 12.159 -40.422 1.00 89.06 638 GLY A N 1
ATOM 3875 C CA . GLY A 1 638 ? 24.220 13.413 -39.683 1.00 89.06 638 GLY A CA 1
ATOM 3876 C C . GLY A 1 638 ? 25.053 14.482 -40.385 1.00 89.06 638 GLY A C 1
ATOM 3877 O O . GLY A 1 638 ? 25.927 14.167 -41.199 1.00 89.06 638 GLY A O 1
ATOM 3878 N N . MET A 1 639 ? 24.759 15.742 -40.071 1.00 86.19 639 MET A N 1
ATOM 3879 C CA . MET A 1 639 ? 25.519 16.894 -40.569 1.00 86.19 639 MET A CA 1
ATOM 3880 C C . MET A 1 639 ? 26.765 17.162 -39.739 1.00 86.19 639 MET A C 1
ATOM 3882 O O . MET A 1 639 ? 26.702 16.952 -38.503 1.00 86.19 639 MET A O 1
#

Sequence (639 aa):
MSFVVASTEMLEAAVSDLANIGSTIHVANAAAAFPTTSVLAAGADEVSAAVSALFNTHAQAYQALSAQAASFHAQFMQTLNAGAGAYAAAEAANASPIQALFNAINEPTQVLLGRPLIGNGADGTAANPNGGAGGWLLGDGGKGYSQAAGSGLAGGDGGAAGLIGNGGHGGAGGSSATGAGGAGGNAGAGGLFLGNGGTGGGGGATTFAGSNGGHGGAAGNAGLFGSAGSGGGGGSATTGTGGHGGLAGNAGLFGSGGSGGEGGSATTGTGGAGGNGGTGGWLNGYGGLGGFGGDSASGTGGRAGAGGDAGLIGYGGVGGSGGNWDTGGSGGNGGAGGRGGWLMGDGGIGGASVGEGGNGGNAVLIGRGGPGGFGGIGGYGGNGGWLFGDGGSGGGGSDIIPNSIGGNGGNAGWLFGSGGDGGSAVTGGHGGTPGRAGLLIGNGGNAGAGSQNGMLVNGADGGWLFGNGGDGATSLNSAGADGGNGGLFGNGGNGGAGASGTVAGESGSNGGNGGNGGWLIGHGGHGGAGGSGSFFNVGTTPAGNGGNGGNGGAGGLLYGDGGAGGTGGTGGVGSLVPGGTGGNGGNGGNAKFIGDGGNGGNGGNGGFGTTSGAGGGGGKGGSGGSLVGVDGTSGKAGM

InterPro domains:
  IPR000084 PE-PGRS family, N-terminal [PF00934] (4-94)
  IPR038332 PPE superfamily [SSF140459] (9-84)
  IPR048996 PGRS repeats [PF21526] (118-188)

Radius of gyration: 39.77 Å; Cα contacts (8 Å, |Δi|>4): 3364; chains: 1; bounding box: 94×93×112 Å

Nearest PDB structures (foldseek):
  4w4k-assembly1_A  TM=9.335E-01  e=9.197E-04  Mycobacterium tuberculosis str. Erdman = ATCC 35801
  2g38-assembly2_C  TM=9.275E-01  e=3.148E-03  Mycobacterium tuberculosis H37Rv
  4w4k-assembly2_C  TM=9.390E-01  e=4.623E-03  Mycobacterium tuberculosis str. Erdman = ATCC 35801
  7jjv-assembly1_A  TM=4.507E-01  e=1.435E-07  unclassified Entomobryomorpha
  4ilo-assembly1_A  TM=2.962E-01  e=3.442E+00  Chlamydia trachomatis L2/434/Bu

pLDDT: mean 91.91, std 9.36, range [36.88, 98.69]

Foldseek 3Di:
DDDDDDDLVVLVVVLVVLVVVLVVLVVVLVVVLVVQLPQAQPDPDPVSVVVSVVSNVVNVVVSVVNVVVSVVSVVVSVVSVVVSVVVVVVVVVVVVVVVVVQCVQQVVCCVPPVFGQAEEWAAADPVGQATGEGHQHYYEWHAGAADEAQPLAATYETHAYHQAYEKHAWYAWHAHAAAETHATHAIYAAHQAFYEKYEWYEWYAYEYAQHETHATYAIYAYHQHYEYYETYAFYEYAAEETHETYAWYAYEQAEEWYEWYAWYAYAAYETHETYAWYEAHQNDYEWYAWYEWYAYAHEETYAIYATYAYHAAYEWYAWYAKYYYHHNYYIYETHATYEGHQNYYETYAWYAYQAEWHAWYAYAAAEETHETYAYLEWHAWYEGYQNFYETHATHAHDPVDAQREWHATYAYHQAAYEWHAWYAYDANHYTYATYEGHQAAYEFYATYAEADPPPWHEFYEAHQHFYEWYEFYAHAHEEWAETYEYHQAYEWHEWHEWHEAADFQAAWYETYETYAYHQAFYEWYEWYETYEWAADHPDPHATYEWHETYETHAGYQHYYEWHATYETYEWYAEAAHETHEWYEWYETYAYEAAYEWHAWYATYAFYHYPHTHHWYHWYHTYYAHPHYYYTHHTHHTHD

Organism: NCBI:txid2341080

Secondary structure (DSSP, 8-state):
-PPPP--HHHHHHHHHHHHHHHHHHHHHHHHHHHHHH-PPPSSSSHHHHHHHHHHHHHHHHHHHHHHHHHHHHHHHHHHHHHHHHHHHHHHHHHHHHHHHHHHHHHHHHHHHHSS-SBSPPPPP-SSS-SPPPPPSSB-PPPPPPPPPTT--PPPPPPPPP-SBSPPPPPPPPPPBSSSPPPPPPPPPPPPSSB-PPPPPPPPPPB-STTPPPPPPPPPPPP-SBSPPPPPPPPPPBSSSPPPPPPPPPPP-SBSPPPPPPPPPPBSSSPPPPPPPPPPPPSSB-PPPPPPPPPPBSSSPPPPPPPPPPP-SBSPPPPPPPPPPBSSS---PPPPPPPPPPSSB-PPPPPPP-SSBPPPPPPP-SBSPPPPPPPBSBPPPPPPPPSSB-PPPPPPPBPTTSTT-BPPPPPP--SSB-PPPPPPP--TTSBPPPPPPPPSSB-PPPPPPPB--SS---PPPPPPSSB-PPPPPPPBSSSPPPPPPPP-SBSPPPPPPPPPPP-STTPPPPPPPPPPPPPSSB-PPPPPPPPPPPPS-B-SSSPPPPPPPPPPPPPPPSSB-PPPPPPPPPPPPPBSSSPPPPPPPPPPPPPP-SBSPPPPPPPPPPPPPSSSPPPPPPPPPPPPPPSSB--PPPPPPPP-

Mean predicted aligned error: 11.38 Å